Protein AF-0000000074543535 (afdb_homodimer)

InterPro domains:
  IPR007065 HPP [PTHR33741] (25-181)
  IPR058581 HPP, transmembrane region [PF04982] (23-180)

pLDDT: mean 83.89, std 18.95, range [26.2, 98.88]

Structure (mmCIF, N/CA/C/O backbone):
data_AF-0000000074543535-model_v1
#
loop_
_entity.id
_entity.type
_entity.pdbx_description
1 polymer 'CBS-domain-containing membrane protein'
#
loop_
_atom_site.group_PDB
_atom_site.id
_atom_site.type_symbol
_atom_site.label_atom_id
_atom_site.label_alt_id
_atom_site.label_comp_id
_atom_site.label_asym_id
_atom_site.label_entity_id
_atom_site.label_seq_id
_atom_site.pdbx_PDB_ins_code
_atom_site.Cartn_x
_atom_site.Cartn_y
_atom_site.Cartn_z
_atom_site.occupancy
_atom_site.B_iso_or_equiv
_atom_site.auth_seq_id
_atom_site.auth_comp_id
_atom_site.auth_asym_id
_atom_site.auth_atom_id
_atom_site.pdbx_PDB_model_num
ATOM 1 N N . MET A 1 1 ? -12.797 33.844 11.219 1 38.06 1 MET A N 1
ATOM 2 C CA . MET A 1 1 ? -11.93 33.031 12.062 1 38.06 1 MET A CA 1
ATOM 3 C C . MET A 1 1 ? -11.656 31.672 11.43 1 38.06 1 MET A C 1
ATOM 5 O O . MET A 1 1 ? -10.555 31.125 11.555 1 38.06 1 MET A O 1
ATOM 9 N N . ILE A 1 2 ? -12.578 31.281 10.547 1 44.69 2 ILE A N 1
ATOM 10 C CA . ILE A 1 2 ? -12.594 29.984 9.852 1 44.69 2 ILE A CA 1
ATOM 11 C C . ILE A 1 2 ? -11.656 30.047 8.648 1 44.69 2 ILE A C 1
ATOM 13 O O . ILE A 1 2 ? -10.906 29.094 8.391 1 44.69 2 ILE A O 1
ATOM 17 N N . ARG A 1 3 ? -11.547 31.188 7.879 1 44.53 3 ARG A N 1
ATOM 18 C CA . ARG A 1 3 ? -10.766 31.391 6.664 1 44.53 3 ARG A CA 1
ATOM 19 C C . ARG A 1 3 ? -9.273 31.375 6.969 1 44.53 3 ARG A C 1
ATOM 21 O O . ARG A 1 3 ? -8.477 30.859 6.184 1 44.53 3 ARG A O 1
ATOM 28 N N . LYS A 1 4 ? -8.773 31.891 8.047 1 45.88 4 LYS A N 1
ATOM 29 C CA . LYS A 1 4 ? -7.359 32 8.406 1 45.88 4 LYS A CA 1
ATOM 30 C C . LYS A 1 4 ? -6.816 30.641 8.859 1 45.88 4 LYS A C 1
ATOM 32 O O . LYS A 1 4 ? -5.645 30.328 8.641 1 45.88 4 LYS A O 1
ATOM 37 N N . LYS A 1 5 ? -7.664 29.688 9.352 1 42.66 5 LYS A N 1
ATOM 38 C CA . LYS A 1 5 ? -7.301 28.359 9.82 1 42.66 5 LYS A CA 1
ATOM 39 C C . LYS A 1 5 ? -7.059 27.406 8.656 1 42.66 5 LYS A C 1
ATOM 41 O O . LYS A 1 5 ? -6.152 26.578 8.703 1 42.66 5 LYS A O 1
ATOM 46 N N . LEU A 1 6 ? -7.73 27.672 7.547 1 43.75 6 LEU A N 1
ATOM 47 C CA . LEU A 1 6 ? -7.59 26.875 6.336 1 43.75 6 LEU A CA 1
ATOM 48 C C . LEU A 1 6 ? -6.242 27.125 5.668 1 43.75 6 LEU A C 1
ATOM 50 O O . LEU A 1 6 ? -5.582 26.188 5.211 1 43.75 6 LEU A O 1
ATOM 54 N N . HIS A 1 7 ? -5.809 28.391 5.66 1 45.94 7 HIS A N 1
ATOM 55 C CA . HIS A 1 7 ? -4.57 28.781 4.992 1 45.94 7 HIS A CA 1
ATOM 56 C C . HIS A 1 7 ? -3.352 28.312 5.777 1 45.94 7 HIS A C 1
ATOM 58 O O . HIS A 1 7 ? -2.336 27.922 5.191 1 45.94 7 HIS A O 1
ATOM 64 N N . ARG A 1 8 ? -3.361 28.203 7.082 1 44.69 8 ARG A N 1
ATOM 65 C CA . ARG A 1 8 ? -2.23 27.781 7.91 1 44.69 8 ARG A CA 1
ATOM 66 C C . ARG A 1 8 ? -2.047 26.266 7.863 1 44.69 8 ARG A C 1
ATOM 68 O O . ARG A 1 8 ? -0.917 25.781 7.84 1 44.69 8 ARG A O 1
ATOM 75 N N . GLY A 1 9 ? -3.119 25.453 7.859 1 43.03 9 GLY A N 1
ATOM 76 C CA . GLY A 1 9 ? -3.062 24 7.652 1 43.03 9 GLY A CA 1
ATOM 77 C C . GLY A 1 9 ? -2.383 23.625 6.355 1 43.03 9 GLY A C 1
ATOM 78 O O . GLY A 1 9 ? -1.581 22.688 6.324 1 43.03 9 GLY A O 1
ATOM 79 N N . MET A 1 10 ? -2.688 24.328 5.332 1 48.44 10 MET A N 1
ATOM 80 C CA . MET A 1 10 ? -2.051 24.125 4.035 1 48.44 10 MET A CA 1
ATOM 81 C C . MET A 1 10 ? -0.565 24.469 4.102 1 48.44 10 MET A C 1
ATOM 83 O O . MET A 1 10 ? 0.262 23.766 3.52 1 48.44 10 MET A O 1
ATOM 87 N N . ARG A 1 11 ? -0.188 25.484 4.781 1 45.09 11 ARG A N 1
ATOM 88 C CA . ARG A 1 11 ? 1.22 25.844 4.891 1 45.09 11 ARG A CA 1
ATOM 89 C C . ARG A 1 11 ? 1.98 24.844 5.758 1 45.09 11 ARG A C 1
ATOM 91 O O . ARG A 1 11 ? 3.123 24.5 5.453 1 45.09 11 ARG A O 1
ATOM 98 N N . LEU A 1 12 ? 1.396 24.344 6.922 1 43.44 12 LEU A N 1
ATOM 99 C CA . LEU A 1 12 ? 2.041 23.312 7.742 1 43.44 12 LEU A CA 1
ATOM 100 C C . LEU A 1 12 ? 2.191 22.016 6.965 1 43.44 12 LEU A C 1
ATOM 102 O O . LEU A 1 12 ? 3.232 21.359 7.039 1 43.44 12 LEU A O 1
ATOM 106 N N . SER A 1 13 ? 1.207 21.5 6.23 1 46.5 13 SER A N 1
ATOM 107 C CA . SER A 1 13 ? 1.365 20.391 5.312 1 46.5 13 SER A CA 1
ATOM 108 C C . SER A 1 13 ? 2.494 20.641 4.316 1 46.5 13 SER A C 1
ATOM 110 O O . SER A 1 13 ? 3.281 19.734 4.023 1 46.5 13 SER A O 1
ATOM 112 N N . ARG A 1 14 ? 2.514 21.812 3.895 1 45.91 14 ARG A N 1
ATOM 113 C CA . ARG A 1 14 ? 3.621 22.203 3.025 1 45.91 14 ARG A CA 1
ATOM 114 C C . ARG A 1 14 ? 4.941 22.219 3.791 1 45.91 14 ARG A C 1
ATOM 116 O O . ARG A 1 14 ? 5.973 21.797 3.264 1 45.91 14 ARG A O 1
ATOM 123 N N . TYR A 1 15 ? 4.957 22.812 5.031 1 43.72 15 TYR A N 1
ATOM 124 C CA . TYR A 1 15 ? 6.176 22.875 5.828 1 43.72 15 TYR A CA 1
ATOM 125 C C . TYR A 1 15 ? 6.641 21.484 6.227 1 43.72 15 TYR A C 1
ATOM 127 O O . TYR A 1 15 ? 7.828 21.156 6.129 1 43.72 15 TYR A O 1
ATOM 135 N N . VAL A 1 16 ? 5.785 20.609 6.801 1 45.53 16 VAL A N 1
ATOM 136 C CA . VAL A 1 16 ? 6.141 19.219 7.078 1 45.53 16 VAL A CA 1
ATOM 137 C C . VAL A 1 16 ? 6.652 18.562 5.805 1 45.53 16 VAL A C 1
ATOM 139 O O . VAL A 1 16 ? 7.645 17.828 5.836 1 45.53 16 VAL A O 1
ATOM 142 N N . LEU A 1 17 ? 6.02 18.859 4.754 1 45 17 LEU A N 1
ATOM 143 C CA . LEU A 1 17 ? 6.5 18.391 3.457 1 45 17 LEU A CA 1
ATOM 144 C C . LEU A 1 17 ? 7.848 19.016 3.121 1 45 17 LEU A C 1
ATOM 146 O O . LEU A 1 17 ? 8.742 18.344 2.613 1 45 17 LEU A O 1
ATOM 150 N N . TYR A 1 18 ? 7.938 20.312 3.418 1 43.78 18 TYR A N 1
ATOM 151 C CA . TYR A 1 18 ? 9.188 21.016 3.135 1 43.78 18 TYR A CA 1
ATOM 152 C C . TYR A 1 18 ? 10.305 20.516 4.047 1 43.78 18 TYR A C 1
ATOM 154 O O . TYR A 1 18 ? 11.438 20.328 3.605 1 43.78 18 TYR A O 1
ATOM 162 N N . LYS A 1 19 ? 10.102 20.562 5.32 1 44.81 19 LYS A N 1
ATOM 163 C CA . LYS A 1 19 ? 11.148 20.062 6.207 1 44.81 19 LYS A CA 1
ATOM 164 C C . LYS A 1 19 ? 11.516 18.625 5.871 1 44.81 19 LYS A C 1
ATOM 166 O O . LYS A 1 19 ? 12.672 18.219 5.996 1 44.81 19 LYS A O 1
ATOM 171 N N . GLU A 1 20 ? 10.562 17.875 5.422 1 45.19 20 GLU A N 1
ATOM 172 C CA . GLU A 1 20 ? 10.898 16.578 4.828 1 45.19 20 GLU A CA 1
ATOM 173 C C . GLU A 1 20 ? 11.75 16.75 3.578 1 45.19 20 GLU A C 1
ATOM 175 O O . GLU A 1 20 ? 12.211 15.766 2.996 1 45.19 20 GLU A O 1
ATOM 180 N N . THR A 1 21 ? 11.859 17.984 3.197 1 45.59 21 THR A N 1
ATOM 181 C CA . THR A 1 21 ? 12.641 18.234 1.991 1 45.59 21 THR A CA 1
ATOM 182 C C . THR A 1 21 ? 14.133 18.234 2.301 1 45.59 21 THR A C 1
ATOM 184 O O . THR A 1 21 ? 14.961 18.25 1.389 1 45.59 21 THR A O 1
ATOM 187 N N . LEU A 1 22 ? 14.523 18.641 3.531 1 49.34 22 LEU A N 1
ATOM 188 C CA . LEU A 1 22 ? 15.969 18.5 3.658 1 49.34 22 LEU A CA 1
ATOM 189 C C . LEU A 1 22 ? 16.359 17.016 3.727 1 49.34 22 LEU A C 1
ATOM 191 O O . LEU A 1 22 ? 15.75 16.25 4.477 1 49.34 22 LEU A O 1
ATOM 195 N N . VAL A 1 23 ? 17 16.625 2.652 1 59.75 23 VAL A N 1
ATOM 196 C CA . VAL A 1 23 ? 17.547 15.266 2.691 1 59.75 23 VAL A CA 1
ATOM 197 C C . VAL A 1 23 ? 18.25 15.031 4.023 1 59.75 23 VAL A C 1
ATOM 199 O O . VAL A 1 23 ? 19.25 15.695 4.324 1 59.75 23 VAL A O 1
ATOM 202 N N . ASP A 1 24 ? 17.484 14.602 5.027 1 80.06 24 ASP A N 1
ATOM 203 C CA . ASP A 1 24 ? 18.094 14.188 6.293 1 80.06 24 ASP A CA 1
ATOM 204 C C . ASP A 1 24 ? 18.672 12.781 6.188 1 80.06 24 ASP A C 1
ATOM 206 O O . ASP A 1 24 ? 17.938 11.797 6.23 1 80.06 24 ASP A O 1
ATOM 210 N N . TYR A 1 25 ? 19.969 12.711 5.887 1 85.06 25 TYR A N 1
ATOM 211 C CA . TYR A 1 25 ? 20.672 11.453 5.656 1 85.06 25 TYR A CA 1
ATOM 212 C C . TYR A 1 25 ? 20.453 10.484 6.809 1 85.06 25 TYR A C 1
ATOM 214 O O . TYR A 1 25 ? 20.391 9.266 6.605 1 85.06 25 TYR A O 1
ATOM 222 N N . LYS A 1 26 ? 20.328 11.031 7.906 1 85.88 26 LYS A N 1
ATOM 223 C CA . LYS A 1 26 ? 20.094 10.156 9.055 1 85.88 26 LYS A CA 1
ATOM 224 C C . LYS A 1 26 ? 18.703 9.523 8.984 1 85.88 26 LYS A C 1
ATOM 226 O O . LYS A 1 26 ? 18.547 8.328 9.25 1 85.88 26 LYS A O 1
ATOM 231 N N . GLU A 1 27 ? 17.797 10.328 8.586 1 87.12 27 GLU A N 1
ATOM 232 C CA . GLU A 1 27 ? 16.438 9.828 8.422 1 87.12 27 GLU A CA 1
ATOM 233 C C . GLU A 1 27 ? 16.375 8.758 7.332 1 87.12 27 GLU A C 1
ATOM 235 O O . GLU A 1 27 ? 15.727 7.723 7.512 1 87.12 27 GLU A O 1
ATOM 240 N N . ASN A 1 28 ? 17.078 9.078 6.273 1 92.69 28 ASN A N 1
ATOM 241 C CA . ASN A 1 28 ? 17.094 8.125 5.168 1 92.69 28 ASN A CA 1
ATOM 242 C C . ASN A 1 28 ? 17.766 6.816 5.562 1 92.69 28 ASN A C 1
ATOM 244 O O . ASN A 1 28 ? 17.328 5.738 5.156 1 92.69 28 ASN A O 1
ATOM 248 N N . PHE A 1 29 ? 18.766 6.953 6.375 1 93.62 29 PHE A N 1
ATOM 249 C CA . PHE A 1 29 ? 19.516 5.781 6.82 1 93.62 29 PHE A CA 1
ATOM 250 C C . PHE A 1 29 ? 18.641 4.871 7.668 1 93.62 29 PHE A C 1
ATOM 252 O O . PHE A 1 29 ? 18.578 3.662 7.434 1 93.62 29 PHE A O 1
ATOM 259 N N . TRP A 1 30 ? 17.938 5.398 8.57 1 93.12 30 TRP A N 1
ATOM 260 C CA . TRP A 1 30 ? 17.125 4.594 9.477 1 93.12 30 TRP A CA 1
ATOM 261 C C . TRP A 1 30 ? 15.883 4.062 8.758 1 93.12 30 TRP A C 1
ATOM 263 O O . TRP A 1 30 ? 15.398 2.969 9.07 1 93.12 30 TRP A O 1
ATOM 273 N N . SER A 1 31 ? 15.422 4.883 7.828 1 96 31 SER A N 1
ATOM 274 C CA . SER A 1 31 ? 14.336 4.363 7 1 96 31 SER A CA 1
ATOM 275 C C . SER A 1 31 ? 14.781 3.141 6.207 1 96 31 SER A C 1
ATOM 277 O O . SER A 1 31 ? 14.039 2.158 6.105 1 96 31 SER A O 1
ATOM 279 N N . PHE A 1 32 ? 15.984 3.232 5.703 1 97.62 32 PHE A N 1
ATOM 280 C CA . PHE A 1 32 ? 16.531 2.121 4.934 1 97.62 32 PHE A CA 1
ATOM 281 C C . PHE A 1 32 ? 16.688 0.883 5.809 1 97.62 32 PHE A C 1
ATOM 283 O O . PHE A 1 32 ? 16.203 -0.195 5.465 1 97.62 32 PHE A O 1
ATOM 290 N N . ILE A 1 33 ? 17.297 1.006 6.906 1 97.44 33 ILE A N 1
ATOM 291 C CA . ILE A 1 33 ? 17.625 -0.127 7.766 1 97.44 33 ILE A CA 1
ATOM 292 C C . ILE A 1 33 ? 16.344 -0.729 8.336 1 97.44 33 ILE A C 1
ATOM 294 O O . ILE A 1 33 ? 16.188 -1.952 8.391 1 97.44 33 ILE A O 1
ATOM 298 N N . GLY A 1 34 ? 15.484 0.117 8.844 1 97.5 34 GLY A N 1
ATOM 299 C CA . GLY A 1 34 ? 14.211 -0.373 9.352 1 97.5 34 GLY A CA 1
ATOM 300 C C . GLY A 1 34 ? 13.43 -1.18 8.328 1 97.5 34 GLY A C 1
ATOM 301 O O . GLY A 1 34 ? 12.969 -2.283 8.625 1 97.5 34 GLY A O 1
ATOM 302 N N . ALA A 1 35 ? 13.344 -0.608 7.168 1 98.38 35 ALA A N 1
ATOM 303 C CA . ALA A 1 35 ? 12.617 -1.292 6.102 1 98.38 35 ALA A CA 1
ATOM 304 C C . ALA A 1 35 ? 13.312 -2.59 5.707 1 98.38 35 ALA A C 1
ATOM 306 O O . ALA A 1 35 ? 12.656 -3.607 5.469 1 98.38 35 ALA A O 1
ATOM 307 N N . PHE A 1 36 ? 14.609 -2.533 5.609 1 98.25 36 PHE A N 1
ATOM 308 C CA . PHE A 1 36 ? 15.383 -3.709 5.227 1 98.25 36 PHE A CA 1
ATOM 309 C C . PHE A 1 36 ? 15.18 -4.84 6.23 1 98.25 36 PHE A C 1
ATOM 311 O O . PHE A 1 36 ? 14.883 -5.973 5.844 1 98.25 36 PHE A O 1
ATOM 318 N N . VAL A 1 37 ? 15.273 -4.559 7.461 1 97.75 37 VAL A N 1
ATOM 319 C CA . VAL A 1 37 ? 15.117 -5.555 8.516 1 97.75 37 VAL A CA 1
ATOM 320 C C . VAL A 1 37 ? 13.656 -6 8.594 1 97.75 37 VAL A C 1
ATOM 322 O O . VAL A 1 37 ? 13.375 -7.191 8.75 1 97.75 37 VAL A O 1
ATOM 325 N N . GLY A 1 38 ? 12.742 -5.035 8.539 1 97.44 38 GLY A N 1
ATOM 326 C CA . GLY A 1 38 ? 11.328 -5.367 8.594 1 97.44 38 GLY A CA 1
ATOM 327 C C . GLY A 1 38 ? 10.898 -6.328 7.508 1 97.44 38 GLY A C 1
ATOM 328 O O . GLY A 1 38 ? 10.328 -7.383 7.793 1 97.44 38 GLY A O 1
ATOM 329 N N . ILE A 1 39 ? 11.195 -5.988 6.281 1 96.5 39 ILE A N 1
ATOM 330 C CA . ILE A 1 39 ? 10.82 -6.82 5.141 1 96.5 39 ILE A CA 1
ATOM 331 C C . ILE A 1 39 ? 11.586 -8.141 5.195 1 96.5 39 ILE A C 1
ATOM 333 O O . ILE A 1 39 ? 11.031 -9.195 4.871 1 96.5 39 ILE A O 1
ATOM 337 N N . GLY A 1 40 ? 12.867 -8.094 5.543 1 94.94 40 GLY A N 1
ATOM 338 C CA . GLY A 1 40 ? 13.633 -9.32 5.707 1 94.94 40 GLY A CA 1
ATOM 339 C C . GLY A 1 40 ? 13.023 -10.281 6.711 1 94.94 40 GLY A C 1
ATOM 340 O O . GLY A 1 40 ? 12.93 -11.477 6.445 1 94.94 40 GLY A O 1
ATOM 341 N N . LEU A 1 41 ? 12.617 -9.805 7.828 1 94.06 41 LEU A N 1
ATOM 342 C CA . LEU A 1 41 ? 12.023 -10.633 8.867 1 94.06 41 LEU A CA 1
ATOM 343 C C . LEU A 1 41 ? 10.672 -11.188 8.422 1 94.06 41 LEU A C 1
ATOM 345 O O . LEU A 1 41 ? 10.344 -12.336 8.711 1 94.06 41 LEU A O 1
ATOM 349 N N . ILE A 1 42 ? 9.898 -10.297 7.781 1 92.69 42 ILE A N 1
ATOM 350 C CA . ILE A 1 42 ? 8.633 -10.773 7.242 1 92.69 42 ILE A CA 1
ATOM 351 C C . ILE A 1 42 ? 8.875 -11.93 6.277 1 92.69 42 ILE A C 1
ATOM 353 O O . ILE A 1 42 ? 8.219 -12.969 6.359 1 92.69 42 ILE A O 1
ATOM 357 N N . GLY A 1 43 ? 9.805 -11.734 5.363 1 88.69 43 GLY A N 1
ATOM 358 C CA . GLY A 1 43 ? 10.133 -12.781 4.41 1 88.69 43 GLY A CA 1
ATOM 359 C C . GLY A 1 43 ? 10.609 -14.062 5.07 1 88.69 43 GLY A C 1
ATOM 360 O O . GLY A 1 43 ? 10.203 -15.156 4.684 1 88.69 43 GLY A O 1
ATOM 361 N N . PHE A 1 44 ? 11.375 -13.945 6.031 1 86.94 44 PHE A N 1
ATOM 362 C CA . PHE A 1 44 ? 11.977 -15.086 6.699 1 86.94 44 PHE A CA 1
ATOM 363 C C . PHE A 1 44 ? 10.945 -15.805 7.574 1 86.94 44 PHE A C 1
ATOM 365 O O . PHE A 1 44 ? 10.766 -17.016 7.461 1 86.94 44 PHE A O 1
ATOM 372 N N . LEU A 1 45 ? 10.25 -15.102 8.398 1 82.06 45 LEU A N 1
ATOM 373 C CA . LEU A 1 45 ? 9.352 -15.703 9.391 1 82.06 45 LEU A CA 1
ATOM 374 C C . LEU A 1 45 ? 8.086 -16.219 8.727 1 82.06 45 LEU A C 1
ATOM 376 O O . LEU A 1 45 ? 7.566 -17.281 9.117 1 82.06 45 LEU A O 1
ATOM 380 N N . GLN A 1 46 ? 7.645 -15.555 7.812 1 78.12 46 GLN A N 1
ATOM 381 C CA . GLN A 1 46 ? 6.398 -15.992 7.191 1 78.12 46 GLN A CA 1
ATOM 382 C C . GLN A 1 46 ? 6.633 -17.156 6.23 1 78.12 46 GLN A C 1
ATOM 384 O O . GLN A 1 46 ? 5.707 -17.906 5.918 1 78.12 46 GLN A O 1
ATOM 389 N N . SER A 1 47 ? 7.879 -17.203 5.73 1 79.19 47 SER A N 1
ATOM 390 C CA . SER A 1 47 ? 8.203 -18.344 4.883 1 79.19 47 SER A CA 1
ATOM 391 C C . SER A 1 47 ? 8.109 -19.656 5.656 1 79.19 47 SER A C 1
ATOM 393 O O . SER A 1 47 ? 8.008 -20.734 5.062 1 79.19 47 SER A O 1
ATOM 395 N N . LYS A 1 48 ? 8.117 -19.594 6.918 1 78.56 48 LYS A N 1
ATOM 396 C CA . LYS A 1 48 ? 8.016 -20.781 7.762 1 78.56 48 LYS A CA 1
ATOM 397 C C . LYS A 1 48 ? 6.555 -21.141 8.023 1 78.56 48 LYS A C 1
ATOM 399 O O . LYS A 1 48 ? 6.258 -22.266 8.461 1 78.56 48 LYS A O 1
ATOM 404 N N . ILE A 1 49 ? 5.652 -20.234 7.812 1 71.94 49 ILE A N 1
ATOM 405 C CA . ILE A 1 49 ? 4.246 -20.422 8.148 1 71.94 49 ILE A CA 1
ATOM 406 C C . ILE A 1 49 ? 3.447 -20.734 6.883 1 71.94 49 ILE A C 1
ATOM 408 O O . ILE A 1 49 ? 2.543 -21.562 6.895 1 71.94 49 ILE A O 1
ATOM 412 N N . VAL A 1 50 ? 3.809 -20.016 5.84 1 71.5 50 VAL A N 1
ATOM 413 C CA . VAL A 1 50 ? 3.07 -20.156 4.59 1 71.5 50 VAL A CA 1
ATOM 414 C C . VAL A 1 50 ? 4.023 -20.562 3.471 1 71.5 50 VAL A C 1
ATOM 416 O O . VAL A 1 50 ? 5.242 -20.422 3.604 1 71.5 50 VAL A O 1
ATOM 419 N N . THR A 1 51 ? 3.408 -21.125 2.426 1 75.81 51 THR A N 1
ATOM 420 C CA . THR A 1 51 ? 4.227 -21.5 1.279 1 75.81 51 THR A CA 1
ATOM 421 C C . THR A 1 51 ? 4.766 -20.266 0.563 1 75.81 51 THR A C 1
ATOM 423 O O . THR A 1 51 ? 4.371 -19.141 0.875 1 75.81 51 THR A O 1
ATOM 426 N N . ASP A 1 52 ? 5.625 -20.5 -0.351 1 72.88 52 ASP A N 1
ATOM 427 C CA . ASP A 1 52 ? 6.363 -19.453 -1.04 1 72.88 52 ASP A CA 1
ATOM 428 C C . ASP A 1 52 ? 5.41 -18.5 -1.76 1 72.88 52 ASP A C 1
ATOM 430 O O . ASP A 1 52 ? 5.551 -17.281 -1.655 1 72.88 52 ASP A O 1
ATOM 434 N N . ILE A 1 53 ? 4.445 -19.047 -2.334 1 67.81 53 ILE A N 1
ATOM 435 C CA . ILE A 1 53 ? 3.564 -18.203 -3.143 1 67.81 53 ILE A CA 1
ATOM 436 C C . ILE A 1 53 ? 2.719 -17.312 -2.232 1 67.81 53 ILE A C 1
ATOM 438 O O . ILE A 1 53 ? 2.533 -16.125 -2.512 1 67.81 53 ILE A O 1
ATOM 442 N N . GLU A 1 54 ? 2.27 -17.781 -1.128 1 72.44 54 GLU A N 1
ATOM 443 C CA . GLU A 1 54 ? 1.474 -17 -0.186 1 72.44 54 GLU A CA 1
ATOM 444 C C . GLU A 1 54 ? 2.312 -15.914 0.472 1 72.44 54 GLU A C 1
ATOM 446 O O . GLU A 1 54 ? 1.813 -14.82 0.744 1 72.44 54 GLU A O 1
ATOM 451 N N . ASN A 1 55 ? 3.426 -16.297 0.669 1 72.31 55 ASN A N 1
ATOM 452 C CA . ASN A 1 55 ? 4.359 -15.336 1.256 1 72.31 55 ASN A CA 1
ATOM 453 C C . ASN A 1 55 ? 4.586 -14.141 0.338 1 72.31 55 ASN A C 1
ATOM 455 O O . ASN A 1 55 ? 4.688 -13 0.807 1 72.31 55 ASN A O 1
ATOM 459 N N . VAL A 1 56 ? 4.562 -14.406 -0.855 1 70.81 56 VAL A N 1
ATOM 460 C CA . VAL A 1 56 ? 4.797 -13.359 -1.841 1 70.81 56 VAL A CA 1
ATOM 461 C C . VAL A 1 56 ? 3.648 -12.352 -1.813 1 70.81 56 VAL A C 1
ATOM 463 O O . VAL A 1 56 ? 3.873 -11.141 -1.86 1 70.81 56 VAL A O 1
ATOM 466 N N . PHE A 1 57 ? 2.492 -12.797 -1.681 1 74.5 57 PHE A N 1
ATOM 467 C CA . PHE A 1 57 ? 1.32 -11.93 -1.648 1 74.5 57 PHE A CA 1
ATOM 468 C C . PHE A 1 57 ? 1.344 -11.031 -0.417 1 74.5 57 PHE A C 1
ATOM 470 O O . PHE A 1 57 ? 1.181 -9.82 -0.526 1 74.5 57 PHE A O 1
ATOM 477 N N . LEU A 1 58 ? 1.715 -11.617 0.565 1 77.06 58 LEU A N 1
ATOM 478 C CA . LEU A 1 58 ? 1.63 -10.906 1.835 1 77.06 58 LEU A CA 1
ATOM 479 C C . LEU A 1 58 ? 2.758 -9.883 1.962 1 77.06 58 LEU A C 1
ATOM 481 O O . LEU A 1 58 ? 2.555 -8.789 2.496 1 77.06 58 LEU A O 1
ATOM 485 N N . ILE A 1 59 ? 3.777 -10.18 1.404 1 80.12 59 ILE A N 1
ATOM 486 C CA . ILE A 1 59 ? 4.938 -9.305 1.491 1 80.12 59 ILE A CA 1
ATOM 487 C C . ILE A 1 59 ? 4.672 -8.016 0.713 1 80.12 59 ILE A C 1
ATOM 489 O O . ILE A 1 59 ? 5.137 -6.941 1.099 1 80.12 59 ILE A O 1
ATOM 493 N N . GLY A 1 60 ? 3.865 -8.195 -0.274 1 87.56 60 GLY A N 1
ATOM 494 C CA . GLY A 1 60 ? 3.492 -6.996 -1.012 1 87.56 60 GLY A CA 1
ATOM 495 C C . GLY A 1 60 ? 2.762 -5.977 -0.161 1 87.56 60 GLY A C 1
ATOM 496 O O . GLY A 1 60 ? 3.096 -4.789 -0.182 1 87.56 60 GLY A O 1
ATOM 497 N N . SER A 1 61 ? 1.818 -6.438 0.59 1 94.31 61 SER A N 1
ATOM 498 C CA . SER A 1 61 ? 1.064 -5.559 1.479 1 94.31 61 SER A CA 1
ATOM 499 C C . SER A 1 61 ? 1.964 -4.957 2.553 1 94.31 61 SER A C 1
ATOM 501 O O . SER A 1 61 ? 1.896 -3.756 2.826 1 94.31 61 SER A O 1
ATOM 503 N N . PHE A 1 62 ? 2.887 -5.715 3.023 1 96 62 PHE A N 1
ATOM 504 C CA . PHE A 1 62 ? 3.77 -5.238 4.082 1 96 62 PHE A CA 1
ATOM 505 C C . PHE A 1 62 ? 4.91 -4.406 3.502 1 96 62 PHE A C 1
ATOM 507 O O . PHE A 1 62 ? 5.535 -3.619 4.215 1 96 62 PHE A O 1
ATOM 514 N N . GLY A 1 63 ? 5.176 -4.633 2.217 1 96.12 63 GLY A N 1
ATOM 515 C CA . GLY A 1 63 ? 6.043 -3.689 1.529 1 96.12 63 GLY A CA 1
ATOM 516 C C . GLY A 1 63 ? 5.52 -2.266 1.555 1 96.12 63 GLY A C 1
ATOM 517 O O . GLY A 1 63 ? 6.27 -1.327 1.825 1 96.12 63 GLY A O 1
ATOM 518 N N . ALA A 1 64 ? 4.258 -2.158 1.302 1 97.44 64 ALA A N 1
ATOM 519 C CA . ALA A 1 64 ? 3.611 -0.851 1.379 1 97.44 64 ALA A CA 1
ATOM 520 C C . ALA A 1 64 ? 3.613 -0.323 2.811 1 97.44 64 ALA A C 1
ATOM 522 O O . ALA A 1 64 ? 3.832 0.869 3.039 1 97.44 64 ALA A O 1
ATOM 523 N N . THR A 1 65 ? 3.354 -1.189 3.781 1 98.19 65 THR A N 1
ATOM 524 C CA . THR A 1 65 ? 3.416 -0.808 5.188 1 98.19 65 THR A CA 1
ATOM 525 C C . THR A 1 65 ? 4.797 -0.26 5.539 1 98.19 65 THR A C 1
ATOM 527 O O . THR A 1 65 ? 4.91 0.73 6.266 1 98.19 65 THR A O 1
ATOM 530 N N . SER A 1 66 ? 5.809 -0.868 5.031 1 98.06 66 SER A N 1
ATOM 531 C CA . SER A 1 66 ? 7.172 -0.45 5.336 1 98.06 66 SER A CA 1
ATOM 532 C C . SER A 1 66 ? 7.426 0.984 4.883 1 98.06 66 SER A C 1
ATOM 534 O O . SER A 1 66 ? 8.117 1.743 5.566 1 98.06 66 SER A O 1
ATOM 536 N N . VAL A 1 67 ? 6.91 1.362 3.77 1 98.19 67 VAL A N 1
ATOM 537 C CA . VAL A 1 67 ? 7.094 2.717 3.262 1 98.19 67 VAL A CA 1
ATOM 538 C C . VAL A 1 67 ? 6.465 3.721 4.223 1 98.19 67 VAL A C 1
ATOM 540 O O . VAL A 1 67 ? 7.02 4.797 4.457 1 98.19 67 VAL A O 1
ATOM 543 N N . LEU A 1 68 ? 5.375 3.354 4.801 1 97.62 68 LEU A N 1
ATOM 544 C CA . LEU A 1 68 ? 4.691 4.258 5.719 1 97.62 68 LEU A CA 1
ATOM 545 C C . LEU A 1 68 ? 5.406 4.305 7.066 1 97.62 68 LEU A C 1
ATOM 547 O O . LEU A 1 68 ? 5.781 5.379 7.539 1 97.62 68 LEU A O 1
ATOM 551 N N . VAL A 1 69 ? 5.637 3.182 7.629 1 97.62 69 VAL A N 1
ATOM 552 C CA . VAL A 1 69 ? 6.062 3.119 9.023 1 97.62 69 VAL A CA 1
ATOM 553 C C . VAL A 1 69 ? 7.527 3.543 9.133 1 97.62 69 VAL A C 1
ATOM 555 O O . VAL A 1 69 ? 7.953 4.051 10.172 1 97.62 69 VAL A O 1
ATOM 558 N N . PHE A 1 70 ? 8.297 3.439 8.07 1 97.12 70 PHE A N 1
ATOM 559 C CA . PHE A 1 70 ? 9.703 3.822 8.141 1 97.12 70 PHE A CA 1
ATOM 560 C C . PHE A 1 70 ? 9.961 5.086 7.332 1 97.12 70 PHE A C 1
ATOM 562 O O . PHE A 1 70 ? 10.914 5.82 7.605 1 97.12 70 PHE A O 1
ATOM 569 N N . GLY A 1 71 ? 9.117 5.375 6.398 1 95.56 71 GLY A N 1
ATOM 570 C CA . GLY A 1 71 ? 9.336 6.504 5.512 1 95.56 71 GLY A CA 1
ATOM 571 C C . GLY A 1 71 ? 8.492 7.715 5.863 1 95.56 71 GLY A C 1
ATOM 572 O O . GLY A 1 71 ? 8.812 8.836 5.473 1 95.56 71 GLY A O 1
ATOM 573 N N . ALA A 1 72 ? 7.422 7.445 6.477 1 95 72 ALA A N 1
ATOM 574 C CA . ALA A 1 72 ? 6.52 8.508 6.914 1 95 72 ALA A CA 1
ATOM 575 C C . ALA A 1 72 ? 6.059 8.281 8.352 1 95 72 ALA A C 1
ATOM 577 O O . ALA A 1 72 ? 4.859 8.18 8.617 1 95 72 ALA A O 1
ATOM 578 N N . ILE A 1 73 ? 6.969 8.383 9.211 1 92.25 73 ILE A N 1
ATOM 579 C CA . ILE A 1 73 ? 6.812 7.969 10.594 1 92.25 73 ILE A CA 1
ATOM 580 C C . ILE A 1 73 ? 5.785 8.859 11.289 1 92.25 73 ILE A C 1
ATOM 582 O O . ILE A 1 73 ? 5.055 8.406 12.172 1 92.25 73 ILE A O 1
ATOM 586 N N . GLN A 1 74 ? 5.664 10.055 10.891 1 89.69 74 GLN A N 1
ATOM 587 C CA . GLN A 1 74 ? 4.805 11.023 11.57 1 89.69 74 GLN A CA 1
ATOM 588 C C . GLN A 1 74 ? 3.387 10.984 11.008 1 89.69 74 GLN A C 1
ATOM 590 O O . GLN A 1 74 ? 2.477 11.602 11.578 1 89.69 74 GLN A O 1
ATOM 595 N N . SER A 1 75 ? 3.258 10.25 9.969 1 92.12 75 SER A N 1
ATOM 596 C CA . SER A 1 75 ? 1.936 10.172 9.352 1 92.12 75 SER A CA 1
ATOM 597 C C . SER A 1 75 ? 0.941 9.469 10.273 1 92.12 75 SER A C 1
ATOM 599 O O . SER A 1 75 ? 1.27 8.453 10.891 1 92.12 75 SER A O 1
ATOM 601 N N . PRO A 1 76 ? -0.253 10.016 10.336 1 93.12 76 PRO A N 1
ATOM 602 C CA . PRO A 1 76 ? -1.281 9.289 11.086 1 93.12 76 PRO A CA 1
ATOM 603 C C . PRO A 1 76 ? -1.548 7.895 10.523 1 93.12 76 PRO A C 1
ATOM 605 O O . PRO A 1 76 ? -1.883 6.977 11.273 1 93.12 76 PRO A O 1
ATOM 608 N N . LEU A 1 77 ? -1.351 7.73 9.289 1 96.44 77 LEU A N 1
ATOM 609 C CA . LEU A 1 77 ? -1.616 6.469 8.609 1 96.44 77 LEU A CA 1
ATOM 610 C C . LEU A 1 77 ? -0.609 5.402 9.023 1 96.44 77 LEU A C 1
ATOM 612 O O . LEU A 1 77 ? -0.822 4.215 8.773 1 96.44 77 LEU A O 1
ATOM 616 N N . SER A 1 78 ? 0.501 5.824 9.617 1 96.94 78 SER A N 1
ATOM 617 C CA . SER A 1 78 ? 1.6 4.93 9.969 1 96.94 78 SER A CA 1
ATOM 618 C C . SER A 1 78 ? 1.51 4.492 11.422 1 96.94 78 SER A C 1
ATOM 620 O O . SER A 1 78 ? 2.213 3.57 11.844 1 96.94 78 SER A O 1
ATOM 622 N N . GLN A 1 79 ? 0.652 5.109 12.188 1 96.69 79 GLN A N 1
ATOM 623 C CA . GLN A 1 79 ? 0.617 4.879 13.625 1 96.69 79 GLN A CA 1
ATOM 624 C C . GLN A 1 79 ? 0.112 3.477 13.953 1 96.69 79 GLN A C 1
ATOM 626 O O . GLN A 1 79 ? -0.583 2.859 13.141 1 96.69 79 GLN A O 1
ATOM 631 N N . PRO A 1 80 ? 0.431 2.992 15.148 1 97.5 80 PRO A N 1
ATOM 632 C CA . PRO A 1 80 ? 0.126 1.604 15.5 1 97.5 80 PRO A CA 1
ATOM 633 C C . PRO A 1 80 ? -1.358 1.272 15.359 1 97.5 80 PRO A C 1
ATOM 635 O O . PRO A 1 80 ? -1.71 0.198 14.867 1 97.5 80 PRO A O 1
ATOM 638 N N . ARG A 1 81 ? -2.213 2.16 15.734 1 97.31 81 ARG A N 1
ATOM 639 C CA . ARG A 1 81 ? -3.648 1.934 15.602 1 97.31 81 ARG A CA 1
ATOM 640 C C . ARG A 1 81 ? -4.039 1.715 14.141 1 97.31 81 ARG A C 1
ATOM 642 O O . ARG A 1 81 ? -4.836 0.827 13.836 1 97.31 81 ARG A O 1
ATOM 649 N N . ASN A 1 82 ? -3.504 2.475 13.289 1 98.5 82 ASN A N 1
ATOM 650 C CA . ASN A 1 82 ? -3.809 2.367 11.867 1 98.5 82 ASN A CA 1
ATOM 651 C C . ASN A 1 82 ? -3.17 1.127 11.242 1 98.5 82 ASN A C 1
ATOM 653 O O . ASN A 1 82 ? -3.791 0.448 10.43 1 98.5 82 ASN A O 1
ATOM 657 N N . LEU A 1 83 ? -1.962 0.854 11.664 1 98.56 83 LEU A N 1
ATOM 658 C CA . LEU A 1 83 ? -1.256 -0.323 11.172 1 98.56 83 LEU A CA 1
ATOM 659 C C . LEU A 1 83 ? -2.029 -1.597 11.5 1 98.56 83 LEU A C 1
ATOM 661 O O . LEU A 1 83 ? -2.348 -2.383 10.609 1 98.56 83 LEU A O 1
ATOM 665 N N . ILE A 1 84 ? -2.391 -1.737 12.711 1 98.56 84 ILE A N 1
ATOM 666 C CA . ILE A 1 84 ? -3.057 -2.959 13.148 1 98.56 84 ILE A CA 1
ATOM 667 C C . ILE A 1 84 ? -4.52 -2.932 12.719 1 98.56 84 ILE A C 1
ATOM 669 O O . ILE A 1 84 ? -5.004 -3.867 12.078 1 98.56 84 ILE A O 1
ATOM 673 N N . GLY A 1 85 ? -5.191 -1.903 13.055 1 98.75 85 GLY A N 1
ATOM 674 C CA . GLY A 1 85 ? -6.605 -1.797 12.742 1 98.75 85 GLY A CA 1
ATOM 675 C C . GLY A 1 85 ? -6.891 -1.878 11.25 1 98.75 85 GLY A C 1
ATOM 676 O O . GLY A 1 85 ? -7.836 -2.551 10.828 1 98.75 85 GLY A O 1
ATOM 677 N N . GLY A 1 86 ? -6.121 -1.185 10.484 1 98.75 86 GLY A N 1
ATOM 678 C CA . GLY A 1 86 ? -6.328 -1.184 9.039 1 98.75 86 GLY A CA 1
ATOM 679 C C . GLY A 1 86 ? -6.188 -2.559 8.414 1 98.75 86 GLY A C 1
ATOM 680 O O . GLY A 1 86 ? -7.027 -2.973 7.621 1 98.75 86 GLY A O 1
ATOM 681 N N . HIS A 1 87 ? -5.129 -3.246 8.766 1 98.75 87 HIS A N 1
ATOM 682 C CA . HIS A 1 87 ? -4.926 -4.59 8.234 1 98.75 87 HIS A CA 1
ATOM 683 C C . HIS A 1 87 ? -6.031 -5.535 8.703 1 98.75 87 HIS A C 1
ATOM 685 O O . HIS A 1 87 ? -6.57 -6.305 7.902 1 98.75 87 HIS A O 1
ATOM 691 N N . VAL A 1 88 ? -6.344 -5.477 9.938 1 98.75 88 VAL A N 1
ATOM 692 C CA . VAL A 1 88 ? -7.297 -6.422 10.508 1 98.75 88 VAL A CA 1
ATOM 693 C C . VAL A 1 88 ? -8.688 -6.184 9.906 1 98.75 88 VAL A C 1
ATOM 695 O O . VAL A 1 88 ? -9.344 -7.125 9.469 1 98.75 88 VAL A O 1
ATOM 698 N N . ILE A 1 89 ? -9.117 -4.988 9.875 1 98.88 89 ILE A N 1
ATOM 699 C CA . ILE A 1 89 ? -10.414 -4.648 9.297 1 98.88 89 ILE A CA 1
ATOM 700 C C . ILE A 1 89 ? -10.461 -5.094 7.84 1 98.88 89 ILE A C 1
ATOM 702 O O . ILE A 1 89 ? -11.422 -5.73 7.41 1 98.88 89 ILE A O 1
ATOM 706 N N . SER A 1 90 ? -9.477 -4.797 7.125 1 98.88 90 SER A N 1
ATOM 707 C CA . SER A 1 90 ? -9.438 -5.117 5.703 1 98.88 90 SER A CA 1
ATOM 708 C C . SER A 1 90 ? -9.406 -6.625 5.477 1 98.88 90 SER A C 1
ATOM 710 O O . SER A 1 90 ? -10.008 -7.129 4.527 1 98.88 90 SER A O 1
ATOM 712 N N . ALA A 1 91 ? -8.625 -7.305 6.324 1 98.56 91 ALA A N 1
ATOM 713 C CA . ALA A 1 91 ? -8.586 -8.758 6.215 1 98.56 91 ALA A CA 1
ATOM 714 C C . ALA A 1 91 ? -9.969 -9.367 6.43 1 98.56 91 ALA A C 1
ATOM 716 O O . ALA A 1 91 ? -10.391 -10.258 5.684 1 98.56 91 ALA A O 1
ATOM 717 N N . VAL A 1 92 ? -10.672 -8.906 7.41 1 98.81 92 VAL A N 1
ATOM 718 C CA . VAL A 1 92 ? -12.016 -9.398 7.695 1 98.81 92 VAL A CA 1
ATOM 719 C C . VAL A 1 92 ? -12.938 -9.109 6.512 1 98.81 92 VAL A C 1
ATOM 721 O O . VAL A 1 92 ? -13.688 -9.984 6.074 1 98.81 92 VAL A O 1
ATOM 724 N N . VAL A 1 93 ? -12.875 -7.914 6.016 1 98.88 93 VAL A N 1
ATOM 725 C CA . VAL A 1 93 ? -13.734 -7.516 4.902 1 98.88 93 VAL A CA 1
ATOM 726 C C . VAL A 1 93 ? -13.391 -8.344 3.664 1 98.88 93 VAL A C 1
ATOM 728 O O . VAL A 1 93 ? -14.281 -8.773 2.932 1 98.88 93 VAL A O 1
ATOM 731 N N . GLY A 1 94 ? -12.125 -8.492 3.414 1 98.38 94 GLY A N 1
ATOM 732 C CA . GLY A 1 94 ? -11.703 -9.297 2.277 1 98.38 94 GLY A CA 1
ATOM 733 C C . GLY A 1 94 ? -12.234 -10.719 2.328 1 98.38 94 GLY A C 1
ATOM 734 O O . GLY A 1 94 ? -12.797 -11.211 1.351 1 98.38 94 GLY A O 1
ATOM 735 N N . VAL A 1 95 ? -12.047 -11.383 3.43 1 98.38 95 VAL A N 1
ATOM 736 C CA . VAL A 1 95 ? -12.531 -12.75 3.604 1 98.38 95 VAL A CA 1
ATOM 737 C C . VAL A 1 95 ? -14.047 -12.781 3.428 1 98.38 95 VAL A C 1
ATOM 739 O O . VAL A 1 95 ? -14.578 -13.664 2.754 1 98.38 95 VAL A O 1
ATOM 742 N N . THR A 1 96 ? -14.719 -11.859 3.996 1 98.75 96 THR A N 1
ATOM 743 C CA . THR A 1 96 ? -16.172 -11.797 3.904 1 98.75 96 THR A CA 1
ATOM 744 C C . THR A 1 96 ? -16.609 -11.602 2.457 1 98.75 96 THR A C 1
ATOM 746 O O . THR A 1 96 ? -17.547 -12.242 1.995 1 98.75 96 THR A O 1
ATOM 749 N N . ALA A 1 97 ? -15.984 -10.641 1.805 1 98.38 97 ALA A N 1
ATOM 750 C CA . ALA A 1 97 ? -16.312 -10.375 0.406 1 98.38 97 ALA A CA 1
ATOM 751 C C . ALA A 1 97 ? -16.156 -11.641 -0.438 1 98.38 97 ALA A C 1
ATOM 753 O O . ALA A 1 97 ? -17 -11.93 -1.292 1 98.38 97 ALA A O 1
ATOM 754 N N . TYR A 1 98 ? -15.039 -12.344 -0.223 1 97.31 98 TYR A N 1
ATOM 755 C CA . TYR A 1 98 ? -14.828 -13.586 -0.958 1 97.31 98 TYR A CA 1
ATOM 756 C C . TYR A 1 98 ? -15.922 -14.594 -0.647 1 97.31 98 TYR A C 1
ATOM 758 O O . TYR A 1 98 ? -16.406 -15.289 -1.545 1 97.31 98 TYR A O 1
ATOM 766 N N . LYS A 1 99 ? -16.312 -14.727 0.551 1 97.38 99 LYS A N 1
ATOM 767 C CA . LYS A 1 99 ? -17.344 -15.68 0.95 1 97.38 99 LYS A CA 1
ATOM 768 C C . LYS A 1 99 ? -18.703 -15.305 0.367 1 97.38 99 LYS A C 1
ATOM 770 O O . LYS A 1 99 ? -19.516 -16.172 0.046 1 97.38 99 LYS A O 1
ATOM 775 N N . LEU A 1 100 ? -18.953 -14.047 0.245 1 96.88 100 LEU A N 1
ATOM 776 C CA . LEU A 1 100 ? -20.234 -13.578 -0.296 1 96.88 100 LEU A CA 1
ATOM 777 C C . LEU A 1 100 ? -20.281 -13.773 -1.808 1 96.88 100 LEU A C 1
ATOM 779 O O . LEU A 1 100 ? -21.344 -14.094 -2.361 1 96.88 100 LEU A O 1
ATOM 783 N N . PHE A 1 101 ? -19.141 -13.477 -2.512 1 95.5 101 PHE A N 1
ATOM 784 C CA . PHE A 1 101 ? -19.078 -13.547 -3.967 1 95.5 101 PHE A CA 1
ATOM 785 C C . PHE A 1 101 ? -17.891 -14.383 -4.422 1 95.5 101 PHE A C 1
ATOM 787 O O . PHE A 1 101 ? -17.016 -13.891 -5.145 1 95.5 101 PHE A O 1
ATOM 794 N N . PRO A 1 102 ? -17.875 -15.672 -4.184 1 92.12 102 PRO A N 1
ATOM 795 C CA . PRO A 1 102 ? -16.703 -16.484 -4.469 1 92.12 102 PRO A CA 1
ATOM 796 C C . PRO A 1 102 ? -16.469 -16.688 -5.965 1 92.12 102 PRO A C 1
ATOM 798 O O . PRO A 1 102 ? -15.32 -16.875 -6.395 1 92.12 102 PRO A O 1
ATOM 801 N N . ASP A 1 103 ? -17.484 -16.609 -6.793 1 90.88 103 ASP A N 1
ATOM 802 C CA . ASP A 1 103 ? -17.344 -16.922 -8.211 1 90.88 103 ASP A CA 1
ATOM 803 C C . ASP A 1 103 ? -17.281 -15.648 -9.055 1 90.88 103 ASP A C 1
ATOM 805 O O . ASP A 1 103 ? -17.141 -15.711 -10.281 1 90.88 103 ASP A O 1
ATOM 809 N N . MET A 1 104 ? -17.359 -14.484 -8.398 1 91.75 104 MET A N 1
ATOM 810 C CA . MET A 1 104 ? -17.344 -13.203 -9.102 1 91.75 104 MET A CA 1
ATOM 811 C C . MET A 1 104 ? -16.203 -12.32 -8.602 1 91.75 104 MET A C 1
ATOM 813 O O . MET A 1 104 ? -16.453 -11.281 -7.98 1 91.75 104 MET A O 1
ATOM 817 N N . LEU A 1 105 ? -15.148 -12.68 -9 1 86.06 105 LEU A N 1
ATOM 818 C CA . LEU A 1 105 ? -13.961 -12 -8.484 1 86.06 105 LEU A CA 1
ATOM 819 C C . LEU A 1 105 ? -13.922 -10.547 -8.938 1 86.06 105 LEU A C 1
ATOM 821 O O . LEU A 1 105 ? -13.414 -9.68 -8.211 1 86.06 105 LEU A O 1
ATOM 825 N N . TRP A 1 106 ? -14.562 -10.273 -10.07 1 87.38 106 TRP A N 1
ATOM 826 C CA . TRP A 1 106 ? -14.562 -8.914 -10.602 1 87.38 106 TRP A CA 1
ATOM 827 C C . TRP A 1 106 ? -15.453 -8 -9.766 1 87.38 106 TRP A C 1
ATOM 829 O O . TRP A 1 106 ? -15.336 -6.777 -9.836 1 87.38 106 TRP A O 1
ATOM 839 N N . ILE A 1 107 ? -16.203 -8.578 -8.945 1 93.06 107 ILE A N 1
ATOM 840 C CA . ILE A 1 107 ? -17.031 -7.824 -8.023 1 93.06 107 ILE A CA 1
ATOM 841 C C . ILE A 1 107 ? -16.438 -7.879 -6.621 1 93.06 107 ILE A C 1
ATOM 843 O O . ILE A 1 107 ? -16.359 -6.859 -5.93 1 93.06 107 ILE A O 1
ATOM 847 N N . SER A 1 108 ? -16.047 -9.078 -6.266 1 96 108 SER A N 1
ATOM 848 C CA . SER A 1 108 ? -15.586 -9.289 -4.898 1 96 108 SER A CA 1
ATOM 849 C C . SER A 1 108 ? -14.344 -8.461 -4.602 1 96 108 SER A C 1
ATOM 851 O O . SER A 1 108 ? -14.203 -7.91 -3.506 1 96 108 SER A O 1
ATOM 853 N N . ALA A 1 109 ? -13.477 -8.32 -5.566 1 94.75 109 ALA A N 1
ATOM 854 C CA . ALA A 1 109 ? -12.211 -7.625 -5.363 1 94.75 109 ALA A CA 1
ATOM 855 C C . ALA A 1 109 ? -12.438 -6.133 -5.152 1 94.75 109 ALA A C 1
ATOM 857 O O . ALA A 1 109 ? -12.039 -5.574 -4.125 1 94.75 109 ALA A O 1
ATOM 858 N N . PRO A 1 110 ? -13.109 -5.484 -6.094 1 97.31 110 PRO A N 1
ATOM 859 C CA . PRO A 1 110 ? -13.336 -4.062 -5.844 1 97.31 110 PRO A CA 1
ATOM 860 C C . PRO A 1 110 ? -14.234 -3.812 -4.637 1 97.31 110 PRO A C 1
ATOM 862 O O . PRO A 1 110 ? -14.086 -2.801 -3.945 1 97.31 110 PRO A O 1
ATOM 865 N N . PHE A 1 111 ? -15.117 -4.711 -4.352 1 98 111 PHE A N 1
ATOM 866 C CA . PHE A 1 111 ? -15.977 -4.59 -3.178 1 98 111 PHE A CA 1
ATOM 867 C C . PHE A 1 111 ? -15.156 -4.668 -1.896 1 98 111 PHE A C 1
ATOM 869 O O . PHE A 1 111 ? -15.367 -3.881 -0.969 1 98 111 PHE A O 1
ATOM 876 N N . ALA A 1 112 ? -14.281 -5.598 -1.863 1 98.38 112 ALA A N 1
ATOM 877 C CA . ALA A 1 112 ? -13.422 -5.785 -0.695 1 98.38 112 ALA A CA 1
ATOM 878 C C . ALA A 1 112 ? -12.617 -4.523 -0.397 1 98.38 112 ALA A C 1
ATOM 880 O O . ALA A 1 112 ? -12.57 -4.062 0.746 1 98.38 112 ALA A O 1
ATOM 881 N N . VAL A 1 113 ? -12.055 -3.963 -1.377 1 98.38 113 VAL A N 1
ATOM 882 C CA . VAL A 1 113 ? -11.195 -2.797 -1.192 1 98.38 113 VAL A CA 1
ATOM 883 C C . VAL A 1 113 ? -12.047 -1.583 -0.825 1 98.38 113 VAL A C 1
ATOM 885 O O . VAL A 1 113 ? -11.75 -0.876 0.14 1 98.38 113 VAL A O 1
ATOM 888 N N . SER A 1 114 ? -13.125 -1.366 -1.538 1 98.69 114 SER A N 1
ATOM 889 C CA . SER A 1 114 ? -13.961 -0.186 -1.336 1 98.69 114 SER A CA 1
ATOM 890 C C . SER A 1 114 ? -14.617 -0.203 0.04 1 98.69 114 SER A C 1
ATOM 892 O O . SER A 1 114 ? -14.656 0.818 0.73 1 98.69 114 SER A O 1
ATOM 894 N N . PHE A 1 115 ? -15.078 -1.334 0.428 1 98.69 115 PHE A N 1
ATOM 895 C CA . PHE A 1 115 ? -15.719 -1.429 1.734 1 98.69 115 PHE A CA 1
ATOM 896 C C . PHE A 1 115 ? -14.688 -1.314 2.852 1 98.69 115 PHE A C 1
ATOM 898 O O . PHE A 1 115 ? -14.977 -0.76 3.914 1 98.69 115 PHE A O 1
ATOM 905 N N . SER A 1 116 ? -13.508 -1.862 2.648 1 98.81 116 SER A N 1
ATOM 906 C CA . SER A 1 116 ? -12.43 -1.693 3.613 1 98.81 116 SER A CA 1
ATOM 907 C C . SER A 1 116 ? -12.117 -0.218 3.846 1 98.81 116 SER A C 1
ATOM 909 O O . SER A 1 116 ? -11.891 0.202 4.984 1 98.81 116 SER A O 1
ATOM 911 N N . ILE A 1 117 ? -12.117 0.545 2.783 1 98.5 117 ILE A N 1
ATOM 912 C CA . ILE A 1 117 ? -11.82 1.97 2.891 1 98.5 117 ILE A CA 1
ATOM 913 C C . ILE A 1 117 ? -12.844 2.641 3.803 1 98.5 117 ILE A C 1
ATOM 915 O O . ILE A 1 117 ? -12.477 3.354 4.742 1 98.5 117 ILE A O 1
ATOM 919 N N . VAL A 1 118 ? -14.078 2.389 3.588 1 97.94 118 VAL A N 1
ATOM 920 C CA . VAL A 1 118 ? -15.156 3.029 4.336 1 97.94 118 VAL A CA 1
ATOM 921 C C . VAL A 1 118 ? -15.055 2.643 5.812 1 97.94 118 VAL A C 1
ATOM 923 O O . VAL A 1 118 ? -15.148 3.5 6.691 1 97.94 118 VAL A O 1
ATOM 926 N N . LEU A 1 119 ? -14.836 1.41 6.066 1 98.5 119 LEU A N 1
ATOM 927 C CA . LEU A 1 119 ? -14.781 0.96 7.453 1 98.5 119 LEU A CA 1
ATOM 928 C C . LEU A 1 119 ? -13.547 1.512 8.156 1 98.5 119 LEU A C 1
ATOM 930 O O . LEU A 1 119 ? -13.602 1.853 9.336 1 98.5 119 LEU A O 1
ATOM 934 N N . MET A 1 120 ? -12.453 1.533 7.453 1 98.38 120 MET A N 1
ATOM 935 C CA . MET A 1 120 ? -11.258 2.121 8.047 1 98.38 120 MET A CA 1
ATOM 936 C C . MET A 1 120 ? -11.469 3.602 8.352 1 98.38 120 MET A C 1
ATOM 938 O O . MET A 1 120 ? -10.961 4.113 9.352 1 98.38 120 MET A O 1
ATOM 942 N N . GLN A 1 121 ? -12.18 4.289 7.457 1 96.12 121 GLN A N 1
ATOM 943 C CA . GLN A 1 121 ? -12.484 5.695 7.695 1 96.12 121 GLN A CA 1
ATOM 944 C C . GLN A 1 121 ? -13.367 5.863 8.93 1 96.12 121 GLN A C 1
ATOM 946 O O . GLN A 1 121 ? -13.102 6.715 9.781 1 96.12 121 GLN A O 1
ATOM 951 N N . ILE A 1 122 ? -14.383 5.051 9.062 1 96.31 122 ILE A N 1
ATOM 952 C CA . ILE A 1 122 ? -15.336 5.129 10.164 1 96.31 122 ILE A CA 1
ATOM 953 C C . ILE A 1 122 ? -14.625 4.832 11.484 1 96.31 122 ILE A C 1
ATOM 955 O O . ILE A 1 122 ? -14.898 5.477 12.5 1 96.31 122 ILE A O 1
ATOM 959 N N . THR A 1 123 ? -13.703 3.922 11.453 1 97.19 123 THR A N 1
ATOM 960 C CA . THR A 1 123 ? -13.047 3.494 12.68 1 97.19 123 THR A CA 1
ATOM 961 C C . THR A 1 123 ? -11.781 4.312 12.922 1 97.19 123 THR A C 1
ATOM 963 O O . THR A 1 123 ? -11.055 4.07 13.898 1 97.19 123 THR A O 1
ATOM 966 N N . LYS A 1 124 ? -11.453 5.195 12.031 1 95.88 124 LYS A N 1
ATOM 967 C CA . LYS A 1 124 ? -10.273 6.051 12.133 1 95.88 124 LYS A CA 1
ATOM 968 C C . LYS A 1 124 ? -8.992 5.223 12.18 1 95.88 124 LYS A C 1
ATOM 970 O O . LYS A 1 124 ? -8.117 5.469 13.016 1 95.88 124 LYS A O 1
ATOM 975 N N . THR A 1 125 ? -8.977 4.215 11.281 1 98.19 125 THR A N 1
ATOM 976 C CA . THR A 1 125 ? -7.832 3.318 11.203 1 98.19 125 THR A CA 1
ATOM 977 C C . THR A 1 125 ? -7.336 3.205 9.766 1 98.19 125 THR A C 1
ATOM 979 O O . THR A 1 125 ? -6.859 2.145 9.352 1 98.19 125 THR A O 1
ATOM 982 N N . LEU A 1 126 ? -7.488 4.246 9.016 1 98.25 126 LEU A N 1
ATOM 983 C CA . LEU A 1 126 ? -7.129 4.195 7.602 1 98.25 126 LEU A CA 1
ATOM 984 C C . LEU A 1 126 ? -5.648 3.869 7.43 1 98.25 126 LEU A C 1
ATOM 986 O O . LEU A 1 126 ? -4.789 4.543 8 1 98.25 126 LEU A O 1
ATOM 990 N N . HIS A 1 127 ? -5.336 2.84 6.754 1 98.56 127 HIS A N 1
ATOM 991 C CA . HIS A 1 127 ? -4.004 2.336 6.434 1 98.56 127 HIS A CA 1
ATOM 992 C C . HIS A 1 127 ? -3.955 1.783 5.012 1 98.56 127 HIS A C 1
ATOM 994 O O . HIS A 1 127 ? -4.477 0.699 4.746 1 98.56 127 HIS A O 1
ATOM 1000 N N . PRO A 1 128 ? -3.322 2.457 4.145 1 98.06 128 PRO A N 1
ATOM 1001 C CA . PRO A 1 128 ? -3.418 2.143 2.717 1 98.06 128 PRO A CA 1
ATOM 1002 C C . PRO A 1 128 ? -3.084 0.685 2.41 1 98.06 128 PRO A C 1
ATOM 1004 O O . PRO A 1 128 ? -3.814 0.023 1.668 1 98.06 128 PRO A O 1
ATOM 1007 N N . PRO A 1 129 ? -2.105 0.07 3.035 1 97.88 129 PRO A N 1
ATOM 1008 C CA . PRO A 1 129 ? -1.777 -1.326 2.736 1 97.88 129 PRO A CA 1
ATOM 1009 C C . PRO A 1 129 ? -2.93 -2.281 3.043 1 97.88 129 PRO A C 1
ATOM 1011 O O . PRO A 1 129 ? -2.945 -3.412 2.553 1 97.88 129 PRO A O 1
ATOM 1014 N N . GLY A 1 130 ? -3.846 -1.828 3.875 1 97.94 130 GLY A N 1
ATOM 1015 C CA . GLY A 1 130 ? -5.035 -2.627 4.125 1 97.94 130 GLY A CA 1
ATOM 1016 C C . GLY A 1 130 ? -5.789 -2.988 2.859 1 97.94 130 GLY A C 1
ATOM 1017 O O . GLY A 1 130 ? -6.41 -4.051 2.781 1 97.94 130 GLY A O 1
ATOM 1018 N N . GLY A 1 131 ? -5.781 -2.082 1.939 1 97.38 131 GLY A N 1
ATOM 1019 C CA . GLY A 1 131 ? -6.41 -2.385 0.662 1 97.38 131 GLY A CA 1
ATOM 1020 C C . GLY A 1 131 ? -5.832 -3.619 -0.007 1 97.38 131 GLY A C 1
ATOM 1021 O O . GLY A 1 131 ? -6.574 -4.449 -0.537 1 97.38 131 GLY A O 1
ATOM 1022 N N . ALA A 1 132 ? -4.535 -3.668 -0.029 1 96.19 132 ALA A N 1
ATOM 1023 C CA . ALA A 1 132 ? -3.871 -4.855 -0.565 1 96.19 132 ALA A CA 1
ATOM 1024 C C . ALA A 1 132 ? -4.246 -6.102 0.232 1 96.19 132 ALA A C 1
ATOM 1026 O O . ALA A 1 132 ? -4.508 -7.16 -0.345 1 96.19 132 ALA A O 1
ATOM 1027 N N . THR A 1 133 ? -4.25 -5.977 1.536 1 96.62 133 THR A N 1
ATOM 1028 C CA . THR A 1 133 ? -4.613 -7.082 2.416 1 96.62 133 THR A CA 1
ATOM 1029 C C . THR A 1 133 ? -6.004 -7.609 2.08 1 96.62 133 THR A C 1
ATOM 1031 O O . THR A 1 133 ? -6.219 -8.82 2.023 1 96.62 133 THR A O 1
ATOM 1034 N N . ALA A 1 134 ? -6.941 -6.73 1.877 1 97.88 134 ALA A N 1
ATOM 1035 C CA . ALA A 1 134 ? -8.297 -7.129 1.509 1 97.88 134 ALA A CA 1
ATOM 1036 C C . ALA A 1 134 ? -8.312 -7.871 0.177 1 97.88 134 ALA A C 1
ATOM 1038 O O . ALA A 1 134 ? -8.977 -8.906 0.04 1 97.88 134 ALA A O 1
ATOM 1039 N N . LEU A 1 135 ? -7.617 -7.375 -0.719 1 94.81 135 LEU A N 1
ATOM 1040 C CA . LEU A 1 135 ? -7.59 -7.938 -2.066 1 94.81 135 LEU A CA 1
ATOM 1041 C C . LEU A 1 135 ? -6.992 -9.336 -2.061 1 94.81 135 LEU A C 1
ATOM 1043 O O . LEU A 1 135 ? -7.461 -10.219 -2.779 1 94.81 135 LEU A O 1
ATOM 1047 N N . ILE A 1 136 ? -5.934 -9.516 -1.331 1 92.62 136 ILE A N 1
ATOM 1048 C CA . ILE A 1 136 ? -5.23 -10.789 -1.277 1 92.62 136 ILE A CA 1
ATOM 1049 C C . ILE A 1 136 ? -6.176 -11.883 -0.771 1 92.62 136 ILE A C 1
ATOM 1051 O O . ILE A 1 136 ? -6.121 -13.023 -1.231 1 92.62 136 ILE A O 1
ATOM 1055 N N . ALA A 1 137 ? -7.035 -11.562 0.097 1 94.62 137 ALA A N 1
ATOM 1056 C CA . ALA A 1 137 ? -8.008 -12.531 0.604 1 94.62 137 ALA A CA 1
ATOM 1057 C C . ALA A 1 137 ? -8.953 -12.984 -0.501 1 94.62 137 ALA A C 1
ATOM 1059 O O . ALA A 1 137 ? -9.5 -14.094 -0.441 1 94.62 137 ALA A O 1
ATOM 1060 N N . VAL A 1 138 ? -9.133 -12.141 -1.499 1 94 138 VAL A N 1
ATOM 1061 C CA . VAL A 1 138 ? -10.102 -12.414 -2.553 1 94 138 VAL A CA 1
ATOM 1062 C C . VAL A 1 138 ? -9.398 -13.055 -3.748 1 94 138 VAL A C 1
ATOM 1064 O O . VAL A 1 138 ? -9.906 -14.016 -4.328 1 94 138 VAL A O 1
ATOM 1067 N N . ILE A 1 139 ? -8.203 -12.57 -4.062 1 88.62 139 ILE A N 1
ATOM 1068 C CA . ILE A 1 139 ? -7.617 -12.969 -5.336 1 88.62 139 ILE A CA 1
ATOM 1069 C C . ILE A 1 139 ? -6.324 -13.742 -5.086 1 88.62 139 ILE A C 1
ATOM 1071 O O . ILE A 1 139 ? -5.617 -14.102 -6.027 1 88.62 139 ILE A O 1
ATOM 1075 N N . GLY A 1 140 ? -5.977 -13.906 -3.885 1 86.94 140 GLY A N 1
ATOM 1076 C CA . GLY A 1 140 ? -4.781 -14.664 -3.564 1 86.94 140 GLY A CA 1
ATOM 1077 C C . GLY A 1 140 ? -4.891 -16.125 -3.93 1 86.94 140 GLY A C 1
ATOM 1078 O O . GLY A 1 140 ? -5.773 -16.516 -4.695 1 86.94 140 GLY A O 1
ATOM 1079 N N . SER A 1 141 ? -3.941 -16.938 -3.502 1 86.19 141 SER A N 1
ATOM 1080 C CA . SER A 1 141 ? -3.896 -18.359 -3.793 1 86.19 141 SER A CA 1
ATOM 1081 C C . SER A 1 141 ? -5.074 -19.094 -3.162 1 86.19 141 SER A C 1
ATOM 1083 O O . SER A 1 141 ? -5.742 -18.562 -2.275 1 86.19 141 SER A O 1
ATOM 1085 N N . GLU A 1 142 ? -5.23 -20.312 -3.615 1 88.44 142 GLU A N 1
ATOM 1086 C CA . GLU A 1 142 ? -6.293 -21.141 -3.043 1 88.44 142 GLU A CA 1
ATOM 1087 C C . GLU A 1 142 ? -6.047 -21.391 -1.56 1 88.44 142 GLU A C 1
ATOM 1089 O O . GLU A 1 142 ? -6.996 -21.5 -0.778 1 88.44 142 GLU A O 1
ATOM 1094 N N . LYS A 1 143 ? -4.852 -21.516 -1.242 1 87.75 143 LYS A N 1
ATOM 1095 C CA . LYS A 1 143 ? -4.512 -21.75 0.158 1 87.75 143 LYS A CA 1
ATOM 1096 C C . LYS A 1 143 ? -4.953 -20.578 1.032 1 87.75 143 LYS A C 1
ATOM 1098 O O . LYS A 1 143 ? -5.477 -20.781 2.129 1 87.75 143 LYS A O 1
ATOM 1103 N N . ILE A 1 144 ? -4.746 -19.406 0.559 1 89.25 144 ILE A N 1
ATOM 1104 C CA . ILE A 1 144 ? -5.152 -18.219 1.296 1 89.25 144 ILE A CA 1
ATOM 1105 C C . ILE A 1 144 ? -6.672 -18.188 1.421 1 89.25 144 ILE A C 1
ATOM 1107 O O . ILE A 1 144 ? -7.207 -17.922 2.502 1 89.25 144 ILE A O 1
ATOM 1111 N N . LYS A 1 145 ? -7.309 -18.484 0.36 1 91.12 145 LYS A N 1
ATOM 1112 C CA . LYS A 1 145 ? -8.766 -18.469 0.336 1 91.12 145 LYS A CA 1
ATOM 1113 C C . LYS A 1 145 ? -9.344 -19.5 1.296 1 91.12 145 LYS A C 1
ATOM 1115 O O . LYS A 1 145 ? -10.367 -19.266 1.935 1 91.12 145 LYS A O 1
ATOM 1120 N N . HIS A 1 146 ? -8.648 -20.578 1.434 1 92.25 146 HIS A N 1
ATOM 1121 C CA . HIS A 1 146 ? -9.125 -21.672 2.268 1 92.25 146 HIS A CA 1
ATOM 1122 C C . HIS A 1 146 ? -8.93 -21.375 3.748 1 92.25 146 HIS A C 1
ATOM 1124 O O . HIS A 1 146 ? -9.586 -21.969 4.602 1 92.25 146 HIS A O 1
ATOM 1130 N N . LEU A 1 147 ? -8.047 -20.531 4.051 1 92.69 147 LEU A N 1
ATOM 1131 C CA . LEU A 1 147 ? -7.801 -20.172 5.445 1 92.69 147 LEU A CA 1
ATOM 1132 C C . LEU A 1 147 ? -9.055 -19.578 6.078 1 92.69 147 LEU A C 1
ATOM 1134 O O . LEU A 1 147 ? -9.242 -19.672 7.293 1 92.69 147 LEU A O 1
ATOM 1138 N N . GLY A 1 148 ? -9.867 -18.922 5.238 1 95.56 148 GLY A N 1
ATOM 1139 C CA . GLY A 1 148 ? -11 -18.203 5.797 1 95.56 148 GLY A CA 1
ATOM 1140 C C . GLY A 1 148 ? -10.602 -17.109 6.766 1 95.56 148 GLY A C 1
ATOM 1141 O O . GLY A 1 148 ? -9.68 -16.328 6.488 1 95.56 148 GLY A O 1
ATOM 1142 N N . TYR A 1 149 ? -11.289 -17.094 7.875 1 98.06 149 TYR A N 1
ATOM 1143 C CA . TYR A 1 149 ? -11.047 -16.016 8.82 1 98.06 149 TYR A CA 1
ATOM 1144 C C . TYR A 1 149 ? -9.734 -16.234 9.57 1 98.06 149 TYR A C 1
ATOM 1146 O O . TYR A 1 149 ? -9.234 -15.312 10.227 1 98.06 149 TYR A O 1
ATOM 1154 N N . TRP A 1 150 ? -9.148 -17.359 9.492 1 96.06 150 TRP A N 1
ATOM 1155 C CA . TRP A 1 150 ? -7.824 -17.562 10.07 1 96.06 150 TRP A CA 1
ATOM 1156 C C . TRP A 1 150 ? -6.785 -16.688 9.383 1 96.06 150 TRP A C 1
ATOM 1158 O O . TRP A 1 150 ? -5.734 -16.391 9.953 1 96.06 150 TRP A O 1
ATOM 1168 N N . TYR A 1 151 ? -7.047 -16.344 8.148 1 95.25 151 TYR A N 1
ATOM 1169 C CA . TYR A 1 151 ? -6.215 -15.414 7.402 1 95.25 151 TYR A CA 1
ATOM 1170 C C . TYR A 1 151 ? -5.953 -14.148 8.211 1 95.25 151 TYR A C 1
ATOM 1172 O O . TYR A 1 151 ? -4.859 -13.586 8.164 1 95.25 151 TYR A O 1
ATOM 1180 N N . VAL A 1 152 ? -6.918 -13.742 9.039 1 97.81 152 VAL A N 1
ATOM 1181 C CA . VAL A 1 152 ? -6.863 -12.508 9.82 1 97.81 152 VAL A CA 1
ATOM 1182 C C . VAL A 1 152 ? -5.82 -12.648 10.93 1 97.81 152 VAL A C 1
ATOM 1184 O O . VAL A 1 152 ? -5.043 -11.719 11.172 1 97.81 152 VAL A O 1
ATOM 1187 N N . LEU A 1 153 ? -5.812 -13.789 11.57 1 95.88 153 LEU A N 1
ATOM 1188 C CA . LEU A 1 153 ? -4.902 -14.016 12.68 1 95.88 153 LEU A CA 1
ATOM 1189 C C . LEU A 1 153 ? -3.482 -14.273 12.18 1 95.88 153 LEU A C 1
ATOM 1191 O O . LEU A 1 153 ? -2.529 -13.664 12.672 1 95.88 153 LEU A O 1
ATOM 1195 N N . SER A 1 154 ? -3.471 -15.156 11.359 1 92.31 154 SER A N 1
ATOM 1196 C CA . SER A 1 154 ? -2.229 -15.484 10.672 1 92.31 154 SER A CA 1
ATOM 1197 C C . SER A 1 154 ? -2.475 -15.773 9.195 1 92.31 154 SER A C 1
ATOM 1199 O O . SER A 1 154 ? -3.287 -16.641 8.852 1 92.31 154 SER A O 1
ATOM 1201 N N . PRO A 1 155 ? -1.908 -15.023 8.414 1 92.88 155 PRO A N 1
ATOM 1202 C CA . PRO A 1 155 ? -0.614 -14.344 8.539 1 92.88 155 PRO A CA 1
ATOM 1203 C C . PRO A 1 155 ? -0.75 -12.836 8.742 1 92.88 155 PRO A C 1
ATOM 1205 O O . PRO A 1 155 ? 0.249 -12.148 8.961 1 92.88 155 PRO A O 1
ATOM 1208 N N . VAL A 1 156 ? -1.91 -12.305 8.734 1 96 156 VAL A N 1
ATOM 1209 C CA . VAL A 1 156 ? -2.059 -10.859 8.672 1 96 156 VAL A CA 1
ATOM 1210 C C . VAL A 1 156 ? -1.647 -10.234 10 1 96 156 VAL A C 1
ATOM 1212 O O . VAL A 1 156 ? -0.724 -9.414 10.055 1 96 156 VAL A O 1
ATOM 1215 N N . LEU A 1 157 ? -2.266 -10.68 11.062 1 96.81 157 LEU A N 1
ATOM 1216 C CA . LEU A 1 157 ? -2.002 -10.078 12.367 1 96.81 157 LEU A CA 1
ATOM 1217 C C . LEU A 1 157 ? -0.567 -10.352 12.812 1 96.81 157 LEU A C 1
ATOM 1219 O O . LEU A 1 157 ? 0.079 -9.477 13.398 1 96.81 157 LEU A O 1
ATOM 1223 N N . THR A 1 158 ? -0.095 -11.531 12.555 1 94.25 158 THR A N 1
ATOM 1224 C CA . THR A 1 158 ? 1.29 -11.844 12.898 1 94.25 158 THR A CA 1
ATOM 1225 C C . THR A 1 158 ? 2.25 -10.93 12.141 1 94.25 158 THR A C 1
ATOM 1227 O O . THR A 1 158 ? 3.248 -10.469 12.695 1 94.25 158 THR A O 1
ATOM 1230 N N . GLY A 1 159 ? 1.963 -10.711 10.891 1 95.12 159 GLY A N 1
ATOM 1231 C CA . GLY A 1 159 ? 2.771 -9.773 10.125 1 95.12 159 GLY A CA 1
ATOM 1232 C C . GLY A 1 159 ? 2.75 -8.367 10.68 1 95.12 159 GLY A C 1
ATOM 1233 O O . GLY A 1 159 ? 3.783 -7.691 10.727 1 95.12 159 GLY A O 1
ATOM 1234 N N . CYS A 1 160 ? 1.644 -7.949 11.109 1 97.56 160 CYS A N 1
ATOM 1235 C CA . CYS A 1 160 ? 1.51 -6.637 11.734 1 97.56 160 CYS A CA 1
ATOM 1236 C C . CYS A 1 160 ? 2.398 -6.527 12.969 1 97.56 160 CYS A C 1
ATOM 1238 O O . CYS A 1 160 ? 3.062 -5.508 13.172 1 97.56 160 CYS A O 1
ATOM 1240 N N . PHE A 1 161 ? 2.381 -7.551 13.727 1 96.94 161 PHE A N 1
ATOM 1241 C CA . PHE A 1 161 ? 3.16 -7.531 14.953 1 96.94 161 PHE A CA 1
ATOM 1242 C C . PHE A 1 161 ? 4.652 -7.488 14.648 1 96.94 161 PHE A C 1
ATOM 1244 O O . PHE A 1 161 ? 5.406 -6.777 15.32 1 96.94 161 PHE A O 1
ATOM 1251 N N . ILE A 1 162 ? 5.059 -8.219 13.703 1 95.44 162 ILE A N 1
ATOM 1252 C CA . ILE A 1 162 ? 6.461 -8.211 13.305 1 95.44 162 ILE A CA 1
ATOM 1253 C C . ILE A 1 162 ? 6.863 -6.801 12.883 1 95.44 162 ILE A C 1
ATOM 1255 O O . ILE A 1 162 ? 7.863 -6.262 13.359 1 95.44 162 ILE A O 1
ATOM 1259 N N . MET A 1 163 ? 6.074 -6.219 12.047 1 97.56 163 MET A N 1
ATOM 1260 C CA . MET A 1 163 ? 6.379 -4.883 11.539 1 97.56 163 MET A CA 1
ATOM 1261 C C . MET A 1 163 ? 6.355 -3.855 12.664 1 97.56 163 MET A C 1
ATOM 1263 O O . MET A 1 163 ? 7.195 -2.953 12.703 1 97.56 163 MET A O 1
ATOM 1267 N N . LEU A 1 164 ? 5.406 -3.996 13.555 1 97.69 164 LEU A N 1
ATOM 1268 C CA . LEU A 1 164 ? 5.277 -3.057 14.664 1 97.69 164 LEU A CA 1
ATOM 1269 C C . LEU A 1 164 ? 6.5 -3.115 15.57 1 97.69 164 LEU A C 1
ATOM 1271 O O . LEU A 1 164 ? 7.027 -2.078 15.984 1 97.69 164 LEU A O 1
ATOM 1275 N N . VAL A 1 165 ? 6.93 -4.289 15.898 1 96.94 165 VAL A N 1
ATOM 1276 C CA . VAL A 1 165 ? 8.094 -4.461 16.766 1 96.94 165 VAL A CA 1
ATOM 1277 C C . VAL A 1 165 ? 9.32 -3.826 16.109 1 96.94 165 VAL A C 1
ATOM 1279 O O . VAL A 1 165 ? 10.062 -3.094 16.766 1 96.94 165 VAL A O 1
ATOM 1282 N N . VAL A 1 166 ? 9.523 -4.066 14.836 1 97.44 166 VAL A N 1
ATOM 1283 C CA . VAL A 1 166 ? 10.656 -3.496 14.125 1 97.44 166 VAL A CA 1
ATOM 1284 C C . VAL A 1 166 ? 10.547 -1.974 14.094 1 97.44 166 VAL A C 1
ATOM 1286 O O . VAL A 1 166 ? 11.539 -1.266 14.281 1 97.44 166 VAL A O 1
ATOM 1289 N N . ALA A 1 167 ? 9.391 -1.507 13.875 1 96.94 167 ALA A N 1
ATOM 1290 C CA . ALA A 1 167 ? 9.164 -0.065 13.836 1 96.94 167 ALA A CA 1
ATOM 1291 C C . ALA A 1 167 ? 9.461 0.58 15.18 1 96.94 167 ALA A C 1
ATOM 1293 O O . ALA A 1 167 ? 10.039 1.667 15.242 1 96.94 167 ALA A O 1
ATOM 1294 N N . LEU A 1 168 ? 9.031 -0.037 16.219 1 94.56 168 LEU A N 1
ATOM 1295 C CA . LEU A 1 168 ? 9.273 0.488 17.562 1 94.56 168 LEU A CA 1
ATOM 1296 C C . LEU A 1 168 ? 10.773 0.559 17.859 1 94.56 168 LEU A C 1
ATOM 1298 O O . LEU A 1 168 ? 11.227 1.461 18.562 1 94.56 168 LEU A O 1
ATOM 1302 N N . ILE A 1 169 ? 11.484 -0.331 17.312 1 94.25 169 ILE A N 1
ATOM 1303 C CA . ILE A 1 169 ? 12.914 -0.395 17.562 1 94.25 169 ILE A CA 1
ATOM 1304 C C . ILE A 1 169 ? 13.633 0.647 16.719 1 94.25 169 ILE A C 1
ATOM 1306 O O . ILE A 1 169 ? 14.305 1.54 17.234 1 94.25 169 ILE A O 1
ATOM 1310 N N . PHE A 1 170 ? 13.445 0.668 15.43 1 93.75 170 PHE A N 1
ATOM 1311 C CA . PHE A 1 170 ? 14.289 1.432 14.523 1 93.75 170 PHE A CA 1
ATOM 1312 C C . PHE A 1 170 ? 13.805 2.873 14.414 1 93.75 170 PHE A C 1
ATOM 1314 O O . PHE A 1 170 ? 14.586 3.77 14.078 1 93.75 170 PHE A O 1
ATOM 1321 N N . ASN A 1 171 ? 12.578 3.137 14.672 1 93.38 171 ASN A N 1
ATOM 1322 C CA . ASN A 1 171 ? 12.07 4.504 14.609 1 93.38 171 ASN A CA 1
ATOM 1323 C C . ASN A 1 171 ? 12.336 5.262 15.906 1 93.38 171 ASN A C 1
ATOM 1325 O O . ASN A 1 171 ? 12.031 6.449 16.016 1 93.38 171 ASN A O 1
ATOM 1329 N N . ASN A 1 172 ? 12.852 4.582 16.844 1 89.19 172 ASN A N 1
ATOM 1330 C CA . ASN A 1 172 ? 13.188 5.25 18.094 1 89.19 172 ASN A CA 1
ATOM 1331 C C . ASN A 1 172 ? 14.688 5.191 18.375 1 89.19 172 ASN A C 1
ATOM 1333 O O . ASN A 1 172 ? 15.117 5.324 19.516 1 89.19 172 ASN A O 1
ATOM 1337 N N . MET A 1 173 ? 15.383 4.949 17.328 1 85.31 173 MET A N 1
ATOM 1338 C CA . MET A 1 173 ? 16.828 4.867 17.453 1 85.31 173 MET A CA 1
ATOM 1339 C C . MET A 1 173 ? 17.453 6.262 17.469 1 85.31 173 MET A C 1
ATOM 1341 O O . MET A 1 173 ? 18.594 6.43 17.922 1 85.31 173 MET A O 1
ATOM 1345 N N . THR A 1 174 ? 16.734 7.195 16.984 1 77.31 174 THR A N 1
ATOM 1346 C CA . THR A 1 174 ? 17.266 8.555 17.016 1 77.31 174 THR A CA 1
ATOM 1347 C C . THR A 1 174 ? 16.375 9.469 17.844 1 77.31 174 THR A C 1
ATOM 1349 O O . THR A 1 174 ? 15.203 9.164 18.062 1 77.31 174 THR A O 1
ATOM 1352 N N . SER A 1 175 ? 17 10.5 18.25 1 70.94 175 SER A N 1
ATOM 1353 C CA . SER A 1 175 ? 16.281 11.43 19.125 1 70.94 175 SER A CA 1
ATOM 1354 C C . SER A 1 175 ? 15.266 12.25 18.344 1 70.94 175 SER A C 1
ATOM 1356 O O . SER A 1 175 ? 14.336 12.812 18.922 1 70.94 175 SER A O 1
ATOM 1358 N N . HIS A 1 176 ? 15.438 12.242 17.094 1 76.19 176 HIS A N 1
ATOM 1359 C CA . HIS A 1 176 ? 14.57 13.109 16.312 1 76.19 176 HIS A CA 1
ATOM 1360 C C . HIS A 1 176 ? 13.344 12.352 15.812 1 76.19 176 HIS A C 1
ATOM 1362 O O . HIS A 1 176 ? 12.414 12.961 15.281 1 76.19 176 HIS A O 1
ATOM 1368 N N . ARG A 1 177 ? 13.469 11.008 16.047 1 76.44 177 ARG A N 1
ATOM 1369 C CA . ARG A 1 177 ? 12.344 10.172 15.648 1 76.44 177 ARG A CA 1
ATOM 1370 C C . ARG A 1 177 ? 11.617 9.609 16.859 1 76.44 177 ARG A C 1
ATOM 1372 O O . ARG A 1 177 ? 12.25 9.211 17.844 1 76.44 177 ARG A O 1
ATOM 1379 N N . SER A 1 178 ? 10.359 9.781 16.766 1 83.12 178 SER A N 1
ATOM 1380 C CA . SER A 1 178 ? 9.547 9.172 17.812 1 83.12 178 SER A CA 1
ATOM 1381 C C . SER A 1 178 ? 8.359 8.414 17.219 1 83.12 178 SER A C 1
ATOM 1383 O O . SER A 1 178 ? 7.648 8.938 16.359 1 83.12 178 SER A O 1
ATOM 1385 N N . TYR A 1 179 ? 8.289 7.234 17.578 1 89.31 179 TYR A N 1
ATOM 1386 C CA . TYR A 1 179 ? 7.203 6.355 17.156 1 89.31 179 TYR A CA 1
ATOM 1387 C C . TYR A 1 179 ? 6.727 5.48 18.312 1 89.31 179 TYR A C 1
ATOM 1389 O O . TYR A 1 179 ? 7.527 4.773 18.922 1 89.31 179 TYR A O 1
ATOM 1397 N N . PRO A 1 180 ? 5.43 5.484 18.719 1 90.88 180 PRO A N 1
ATOM 1398 C CA . PRO A 1 180 ? 4.402 6.328 18.109 1 90.88 180 PRO A CA 1
ATOM 1399 C C . PRO A 1 180 ? 4.605 7.812 18.406 1 90.88 180 PRO A C 1
ATOM 1401 O O . PRO A 1 180 ? 5.398 8.172 19.281 1 90.88 180 PRO A O 1
ATOM 1404 N N . THR A 1 181 ? 3.926 8.586 17.547 1 83.44 181 THR A N 1
ATOM 1405 C CA . THR A 1 181 ? 4.094 10.031 17.688 1 83.44 181 THR A CA 1
ATOM 1406 C C . THR A 1 181 ? 3.35 10.547 18.922 1 83.44 181 THR A C 1
ATOM 1408 O O . THR A 1 181 ? 3.684 11.602 19.453 1 83.44 181 THR A O 1
ATOM 1411 N N . ASP A 1 182 ? 2.346 9.828 19.312 1 77.19 182 ASP A N 1
ATOM 1412 C CA . ASP A 1 182 ? 1.642 10.219 20.516 1 77.19 182 ASP A CA 1
ATOM 1413 C C . ASP A 1 182 ? 2.545 10.094 21.75 1 77.19 182 ASP A C 1
ATOM 1415 O O . ASP A 1 182 ? 3.012 9 22.062 1 77.19 182 ASP A O 1
ATOM 1419 N N . LYS A 1 183 ? 2.738 11.188 22.281 1 69.56 183 LYS A N 1
ATOM 1420 C CA . LYS A 1 183 ? 3.693 11.344 23.375 1 69.56 183 LYS A CA 1
ATOM 1421 C C . LYS A 1 183 ? 3.369 10.391 24.531 1 69.56 183 LYS A C 1
ATOM 1423 O O . LYS A 1 183 ? 4.254 10.023 25.312 1 69.56 183 LYS A O 1
ATOM 1428 N N . ARG A 1 184 ? 2.174 10.25 24.641 1 69.25 184 ARG A N 1
ATOM 1429 C CA . ARG A 1 184 ? 1.801 9.352 25.734 1 69.25 184 ARG A CA 1
ATOM 1430 C C . ARG A 1 184 ? 2.449 7.98 25.562 1 69.25 184 ARG A C 1
ATOM 1432 O O . ARG A 1 184 ? 2.891 7.367 26.531 1 69.25 184 ARG A O 1
ATOM 1439 N N . TYR A 1 185 ? 2.518 7.594 24.375 1 69.44 185 TYR A N 1
ATOM 1440 C CA . TYR A 1 185 ? 3.062 6.273 24.078 1 69.44 185 TYR A CA 1
ATOM 1441 C C . TYR A 1 185 ? 4.582 6.32 23.969 1 69.44 185 TYR A C 1
ATOM 1443 O O . TYR A 1 185 ? 5.27 5.395 24.406 1 69.44 185 TYR A O 1
ATOM 1451 N N . THR A 1 186 ? 4.984 7.352 23.531 1 64.62 186 THR A N 1
ATOM 1452 C CA . THR A 1 186 ? 6.422 7.465 23.312 1 64.62 186 THR A CA 1
ATOM 1453 C C . THR A 1 186 ? 7.176 7.449 24.641 1 64.62 186 THR A C 1
ATOM 1455 O O . THR A 1 186 ? 8.258 6.867 24.75 1 64.62 186 THR A O 1
ATOM 1458 N N . LYS A 1 187 ? 6.629 8.055 25.531 1 65 187 LYS A N 1
ATOM 1459 C CA . LYS A 1 187 ? 7.285 8.094 26.844 1 65 187 LYS A CA 1
ATOM 1460 C C . LYS A 1 187 ? 7.422 6.695 27.438 1 65 187 LYS A C 1
ATOM 1462 O O . LYS A 1 187 ? 8.461 6.352 28 1 65 187 LYS A O 1
ATOM 1467 N N . VAL A 1 188 ? 6.445 5.977 27.25 1 64.25 188 VAL A N 1
ATOM 1468 C CA . VAL A 1 188 ? 6.434 4.629 27.812 1 64.25 188 VAL A CA 1
ATOM 1469 C C . VAL A 1 188 ? 7.469 3.766 27.094 1 64.25 188 VAL A C 1
ATOM 1471 O O . VAL A 1 188 ? 8.219 3.023 27.734 1 64.25 188 VAL A O 1
ATOM 1474 N N . ILE A 1 189 ? 7.555 3.963 25.891 1 64.19 189 ILE A N 1
ATOM 1475 C CA . ILE A 1 189 ? 8.438 3.131 25.078 1 64.19 189 ILE A CA 1
ATOM 1476 C C . ILE A 1 189 ? 9.891 3.541 25.312 1 64.19 189 ILE A C 1
ATOM 1478 O O . ILE A 1 189 ? 10.766 2.689 25.484 1 64.19 189 ILE A O 1
ATOM 1482 N N . LYS A 1 190 ? 10.07 4.777 25.297 1 63.28 190 LYS A N 1
ATOM 1483 C CA . LYS A 1 190 ? 11.43 5.254 25.531 1 63.28 190 LYS A CA 1
ATOM 1484 C C . LYS A 1 190 ? 11.914 4.863 26.922 1 63.28 190 LYS A C 1
ATOM 1486 O O . LYS A 1 190 ? 13.102 4.57 27.109 1 63.28 190 LYS A O 1
ATOM 1491 N N . ARG A 1 191 ? 11.031 4.875 27.797 1 62.59 191 ARG A N 1
ATOM 1492 C CA . ARG A 1 191 ? 11.375 4.414 29.125 1 62.59 191 ARG A CA 1
ATOM 1493 C C . ARG A 1 191 ? 11.75 2.934 29.125 1 62.59 191 ARG A C 1
ATOM 1495 O O . ARG A 1 191 ? 12.664 2.516 29.828 1 62.59 191 ARG A O 1
ATOM 1502 N N . PHE A 1 192 ? 11.062 2.303 28.297 1 58.78 192 PHE A N 1
ATOM 1503 C CA . PHE A 1 192 ? 11.336 0.876 28.188 1 58.78 192 PHE A CA 1
ATOM 1504 C C . PHE A 1 192 ? 12.68 0.635 27.5 1 58.78 192 PHE A C 1
ATOM 1506 O O . PHE A 1 192 ? 13.445 -0.235 27.922 1 58.78 192 PHE A O 1
ATOM 1513 N N . PHE A 1 193 ? 12.859 1.426 26.562 1 57.34 193 PHE A N 1
ATOM 1514 C CA . PHE A 1 193 ? 14.102 1.223 25.844 1 57.34 193 PHE A CA 1
ATOM 1515 C C . PHE A 1 193 ? 15.242 2.01 26.484 1 57.34 193 PHE A C 1
ATOM 1517 O O . PHE A 1 193 ? 16.406 1.605 26.406 1 57.34 193 PHE A O 1
ATOM 1524 N N . ALA A 1 194 ? 14.977 3.219 27 1 53.44 194 ALA A N 1
ATOM 1525 C CA . ALA A 1 194 ? 15.977 3.988 27.734 1 53.44 194 ALA A CA 1
ATOM 1526 C C . ALA A 1 194 ? 16.188 3.41 29.125 1 53.44 194 ALA A C 1
ATOM 1528 O O . ALA A 1 194 ? 17.188 3.721 29.797 1 53.44 194 ALA A O 1
ATOM 1529 N N . GLY A 1 195 ? 15.266 2.6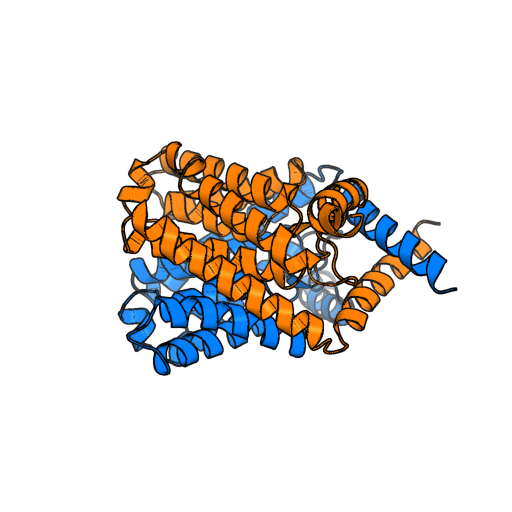89 29.688 1 44.75 195 GLY A N 1
ATOM 1530 C CA . GLY A 1 195 ? 15.539 2.248 31.047 1 44.75 195 GLY A CA 1
ATOM 1531 C C . GLY A 1 195 ? 17 1.901 31.281 1 44.75 195 GLY A C 1
ATOM 1532 O O . GLY A 1 195 ? 17.438 1.768 32.438 1 44.75 195 GLY A O 1
ATOM 1533 N N . GLU A 1 196 ? 17.641 1.251 30.422 1 42.12 196 GLU A N 1
ATOM 1534 C CA . GLU A 1 196 ? 18.875 0.73 30.984 1 42.12 196 GLU A CA 1
ATOM 1535 C C . GLU A 1 196 ? 19.844 1.858 31.312 1 42.12 196 GLU A C 1
ATOM 1537 O O . GLU A 1 196 ? 20.859 1.635 31.984 1 42.12 196 GLU A O 1
ATOM 1542 N N . LYS A 1 197 ? 19.891 3.117 30.844 1 38.84 197 LYS A N 1
ATOM 1543 C CA . LYS A 1 197 ? 21.047 3.914 31.234 1 38.84 197 LYS A CA 1
ATOM 1544 C C . LYS A 1 197 ? 20.875 4.469 32.656 1 38.84 197 LYS A C 1
ATOM 1546 O O . LYS A 1 197 ? 21.734 5.207 33.125 1 38.84 197 LYS A O 1
ATOM 155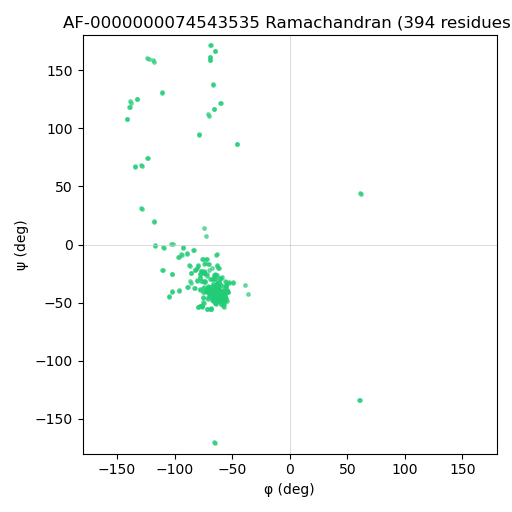1 N N . ARG A 1 198 ? 19.672 4.527 33.219 1 36.75 198 ARG A N 1
ATOM 1552 C CA . ARG A 1 198 ? 19.828 5.027 34.594 1 36.75 198 ARG A CA 1
ATOM 1553 C C . ARG A 1 198 ? 20.453 3.965 35.5 1 36.75 198 ARG A C 1
ATOM 1555 O O . ARG A 1 198 ? 20.453 4.109 36.719 1 36.75 198 ARG A O 1
ATOM 1562 N N . LEU A 1 199 ? 20.906 2.85 34.969 1 26.66 199 LEU A N 1
ATOM 1563 C CA . LEU A 1 199 ? 21.797 2.332 35.969 1 26.66 199 LEU A CA 1
ATOM 1564 C C . LEU A 1 199 ? 23.172 3.002 35.875 1 26.66 199 LEU A C 1
ATOM 1566 O O . LEU A 1 199 ? 23.656 3.277 34.781 1 26.66 199 LEU A O 1
ATOM 1570 N N . MET B 1 1 ? 10.172 31.156 18.922 1 37.44 1 MET B N 1
ATOM 1571 C CA . MET B 1 1 ? 9.359 31.203 17.703 1 37.44 1 MET B CA 1
ATOM 1572 C C . MET B 1 1 ? 9.203 29.812 17.094 1 37.44 1 MET B C 1
ATOM 1574 O O . MET B 1 1 ? 8.156 29.484 16.547 1 37.44 1 MET B O 1
ATOM 1578 N N . ILE B 1 2 ? 10.133 28.922 17.438 1 44.88 2 ILE B N 1
ATOM 1579 C CA . ILE B 1 2 ? 10.258 27.562 16.938 1 44.88 2 ILE B CA 1
ATOM 1580 C C . ILE B 1 2 ? 9.328 26.641 17.734 1 44.88 2 ILE B C 1
ATOM 1582 O O . ILE B 1 2 ? 8.656 25.781 17.172 1 44.88 2 ILE B O 1
ATOM 1586 N N . ARG B 1 3 ? 9.141 26.844 19.109 1 44.31 3 ARG B N 1
ATOM 1587 C CA . ARG B 1 3 ? 8.367 26.016 20.031 1 44.31 3 ARG B CA 1
ATOM 1588 C C . ARG B 1 3 ? 6.871 26.141 19.75 1 44.31 3 ARG B C 1
ATOM 1590 O O . ARG B 1 3 ? 6.133 25.156 19.859 1 44.31 3 ARG B O 1
ATOM 1597 N N . LYS B 1 4 ? 6.309 27.234 19.391 1 45.97 4 LYS B N 1
ATOM 1598 C CA . LYS B 1 4 ? 4.887 27.469 19.156 1 45.97 4 LYS B CA 1
ATOM 1599 C C . LYS B 1 4 ? 4.441 26.891 17.828 1 45.97 4 LYS B C 1
ATOM 1601 O O . LYS B 1 4 ? 3.303 26.438 17.688 1 45.97 4 LYS B O 1
ATOM 1606 N N . LYS B 1 5 ? 5.363 26.688 16.828 1 43 5 LYS B N 1
ATOM 1607 C CA . LYS B 1 5 ? 5.094 26.125 15.492 1 43 5 LYS B CA 1
ATOM 1608 C C . LYS B 1 5 ? 4.953 24.609 15.547 1 43 5 LYS B C 1
ATOM 1610 O O . LYS B 1 5 ? 4.105 24.047 14.859 1 43 5 LYS B O 1
ATOM 1615 N N . LEU B 1 6 ? 5.637 24 16.516 1 43.88 6 LEU B N 1
ATOM 1616 C CA . LEU B 1 6 ? 5.578 22.562 16.719 1 43.88 6 LEU B CA 1
ATOM 1617 C C . LEU B 1 6 ? 4.23 22.156 17.297 1 43.88 6 LEU B C 1
ATOM 1619 O O . LEU B 1 6 ? 3.65 21.141 16.875 1 43.88 6 LEU B O 1
ATOM 1623 N N . HIS B 1 7 ? 3.709 22.969 18.203 1 45.81 7 HIS B N 1
ATOM 1624 C CA . HIS B 1 7 ? 2.457 22.641 18.891 1 45.81 7 HIS B CA 1
ATOM 1625 C C . HIS B 1 7 ? 1.263 22.844 17.953 1 45.81 7 HIS B C 1
ATOM 1627 O O . HIS B 1 7 ? 0.285 22.094 18.031 1 45.81 7 HIS B O 1
ATOM 1633 N N . ARG B 1 8 ? 1.252 23.75 17.016 1 44.72 8 ARG B N 1
ATOM 1634 C CA . ARG B 1 8 ? 0.143 24.016 16.109 1 44.72 8 ARG B CA 1
ATOM 1635 C C . ARG B 1 8 ? 0.078 22.969 15 1 44.72 8 ARG B C 1
ATOM 1637 O O . ARG B 1 8 ? -1.009 22.547 14.594 1 44.72 8 ARG B O 1
ATOM 1644 N N . GLY B 1 9 ? 1.218 22.484 14.438 1 42.91 9 GLY B N 1
ATOM 1645 C CA . GLY B 1 9 ? 1.275 21.359 13.5 1 42.91 9 GLY B CA 1
ATOM 1646 C C . GLY B 1 9 ? 0.642 20.094 14.047 1 42.91 9 GLY B C 1
ATOM 1647 O O . GLY B 1 9 ? -0.084 19.406 13.336 1 42.91 9 GLY B O 1
ATOM 1648 N N . MET B 1 10 ? 0.9 19.828 15.273 1 48.34 10 MET B N 1
ATOM 1649 C CA . MET B 1 10 ? 0.296 18.688 15.953 1 48.34 10 MET B CA 1
ATOM 1650 C C . MET B 1 10 ? -1.212 18.875 16.094 1 48.34 10 MET B C 1
ATOM 1652 O O . MET B 1 10 ? -1.977 17.922 15.922 1 48.34 10 MET B O 1
ATOM 1656 N N . ARG B 1 11 ? -1.68 20.031 16.359 1 45.09 11 ARG B N 1
ATOM 1657 C CA . ARG B 1 11 ? -3.113 20.266 16.5 1 45.09 11 ARG B CA 1
ATOM 1658 C C . ARG B 1 11 ? -3.809 20.203 15.141 1 45.09 11 ARG B C 1
ATOM 1660 O O . ARG B 1 11 ? -4.918 19.672 15.031 1 45.09 11 ARG B O 1
ATOM 1667 N N . LEU B 1 12 ? -3.209 20.781 14.008 1 43.41 12 LEU B N 1
ATOM 1668 C CA . LEU B 1 12 ? -3.789 20.672 12.672 1 43.41 12 LEU B CA 1
ATOM 1669 C C . LEU B 1 12 ? -3.814 19.219 12.211 1 43.41 12 LEU B C 1
ATOM 1671 O O . LEU B 1 12 ? -4.801 18.766 11.625 1 43.41 12 LEU B O 1
ATOM 1675 N N . SER B 1 13 ? -2.783 18.406 12.398 1 46.88 13 SER B N 1
ATOM 1676 C CA . SER B 1 13 ? -2.834 16.969 12.164 1 46.88 13 SER B CA 1
ATOM 1677 C C . SER B 1 13 ? -3.961 16.312 12.953 1 46.88 13 SER B C 1
ATOM 1679 O O . SER B 1 13 ? -4.664 15.438 12.445 1 46.88 13 SER B O 1
ATOM 1681 N N . ARG B 1 14 ? -4.082 16.781 14.125 1 46 14 ARG B N 1
ATOM 1682 C CA . ARG B 1 14 ? -5.195 16.312 14.938 1 46 14 ARG B CA 1
ATOM 1683 C C . ARG B 1 14 ? -6.527 16.797 14.375 1 46 14 ARG B C 1
ATOM 1685 O O . ARG B 1 14 ? -7.508 16.047 14.359 1 46 14 ARG B O 1
ATOM 1692 N N . TYR B 1 15 ? -6.621 18.109 13.992 1 43.75 15 TYR B N 1
ATOM 1693 C CA . TYR B 1 15 ? -7.859 18.656 13.453 1 43.75 15 TYR B CA 1
ATOM 1694 C C . TYR B 1 15 ? -8.219 18 12.133 1 43.75 15 TYR B C 1
ATOM 1696 O O . TYR B 1 15 ? -9.375 17.625 11.914 1 43.75 15 TYR B O 1
ATOM 1704 N N . VAL B 1 16 ? -7.301 17.906 11.148 1 45.53 16 VAL B N 1
ATOM 1705 C CA . VAL B 1 16 ? -7.547 17.172 9.914 1 45.53 16 VAL B CA 1
ATOM 1706 C C . VAL B 1 16 ? -7.961 15.734 10.25 1 45.53 16 VAL B C 1
ATOM 1708 O O . VAL B 1 16 ? -8.891 15.195 9.641 1 45.53 16 VAL B O 1
ATOM 1711 N N . LEU B 1 17 ? -7.324 15.203 11.195 1 44.56 17 LEU B N 1
ATOM 1712 C CA . LEU B 1 17 ? -7.723 13.891 11.695 1 44.56 17 LEU B CA 1
ATOM 1713 C C . LEU B 1 17 ? -9.109 13.945 12.328 1 44.56 17 LEU B C 1
ATOM 1715 O O . LEU B 1 17 ? -9.93 13.055 12.125 1 44.56 17 LEU B O 1
ATOM 1719 N N . TYR B 1 18 ? -9.32 15.016 13.102 1 43.62 18 TYR B N 1
ATOM 1720 C CA . TYR B 1 18 ? -10.617 15.164 13.758 1 43.62 18 TYR B CA 1
ATOM 1721 C C . TYR B 1 18 ? -11.719 15.43 12.734 1 43.62 18 TYR B C 1
ATOM 1723 O O . TYR B 1 18 ? -12.812 14.867 12.836 1 43.62 18 TYR B O 1
ATOM 1731 N N . LYS B 1 19 ? -11.562 16.422 11.938 1 44.62 19 LYS B N 1
ATOM 1732 C CA . LYS B 1 19 ? -12.594 16.672 10.93 1 44.62 19 LYS B CA 1
ATOM 1733 C C . LYS B 1 19 ? -12.812 15.438 10.055 1 44.62 19 LYS B C 1
ATOM 1735 O O . LYS B 1 19 ? -13.938 15.172 9.617 1 44.62 19 LYS B O 1
ATOM 1740 N N . GLU B 1 20 ? -11.789 14.672 9.844 1 45.16 20 GLU B N 1
ATOM 1741 C CA . GLU B 1 20 ? -11.977 13.352 9.25 1 45.16 20 GLU B CA 1
ATOM 1742 C C . GLU B 1 20 ? -12.805 12.453 10.172 1 45.16 20 GLU B C 1
ATOM 1744 O O . GLU B 1 20 ? -13.18 11.344 9.789 1 45.16 20 GLU B O 1
ATOM 1749 N N . THR B 1 21 ? -13.008 12.961 11.336 1 45.41 21 THR B N 1
ATOM 1750 C CA . THR B 1 21 ? -13.75 12.148 12.297 1 45.41 21 THR B CA 1
ATOM 1751 C C . THR B 1 21 ? -15.25 12.242 12.031 1 45.41 21 THR B C 1
ATOM 1753 O O . THR B 1 21 ? -16.031 11.477 12.602 1 45.41 21 THR B O 1
ATOM 1756 N N . LEU B 1 22 ? -15.727 13.398 11.523 1 49.31 22 LEU B N 1
ATOM 1757 C CA . LEU B 1 22 ? -17.156 13.266 11.273 1 49.31 22 LEU B CA 1
ATOM 1758 C C . LEU B 1 22 ? -17.422 12.344 10.086 1 49.31 22 LEU B C 1
ATOM 1760 O O . LEU B 1 22 ? -16.766 12.461 9.047 1 49.31 22 LEU B O 1
ATOM 1764 N N . VAL B 1 23 ? -18 11.219 10.445 1 59.81 23 VAL B N 1
ATOM 1765 C CA . VAL B 1 23 ? -18.438 10.336 9.367 1 59.81 23 VAL B CA 1
ATOM 1766 C C . VAL B 1 23 ? -19.172 11.141 8.297 1 59.81 23 VAL B C 1
ATOM 1768 O O . VAL B 1 23 ? -20.234 11.711 8.562 1 59.81 23 VAL B O 1
ATOM 1771 N N . ASP B 1 24 ? -18.422 11.695 7.348 1 80.25 24 ASP B N 1
ATOM 1772 C CA . ASP B 1 24 ? -19.047 12.344 6.191 1 80.25 24 ASP B CA 1
ATOM 1773 C C . ASP B 1 24 ? -19.5 11.312 5.164 1 80.25 24 ASP B C 1
ATOM 1775 O O . ASP B 1 24 ? -18.688 10.766 4.414 1 80.25 24 ASP B O 1
ATOM 1779 N N . TYR B 1 25 ? -20.781 10.922 5.258 1 85.06 25 TYR B N 1
ATOM 1780 C CA . TYR B 1 25 ? -21.359 9.875 4.422 1 85.06 25 TYR B CA 1
ATOM 1781 C C . TYR B 1 25 ? -21.109 10.156 2.945 1 85.06 25 TYR B C 1
ATOM 1783 O O . TYR B 1 25 ? -20.953 9.227 2.152 1 85.06 25 TYR B O 1
ATOM 1791 N N . LYS B 1 26 ? -21.094 11.359 2.645 1 86.19 26 LYS B N 1
ATOM 1792 C CA . LYS B 1 26 ? -20.828 11.703 1.25 1 86.19 26 LYS B CA 1
ATOM 1793 C C . LYS B 1 26 ? -19.391 11.352 0.864 1 86.19 26 LYS B C 1
ATOM 1795 O O . LYS B 1 26 ? -19.141 10.812 -0.214 1 86.19 26 LYS B O 1
ATOM 1800 N N . GLU B 1 27 ? -18.531 11.641 1.766 1 87.19 27 GLU B N 1
ATOM 1801 C CA . GLU B 1 27 ? -17.141 11.312 1.539 1 87.19 27 GLU B CA 1
ATOM 1802 C C . GLU B 1 27 ? -16.938 9.805 1.433 1 87.19 27 GLU B C 1
ATOM 1804 O O . GLU B 1 27 ? -16.219 9.328 0.549 1 87.19 27 GLU B O 1
ATOM 1809 N N . ASN B 1 28 ? -17.609 9.141 2.336 1 92.75 28 ASN B N 1
ATOM 1810 C CA . ASN B 1 28 ? -17.5 7.684 2.322 1 92.75 28 ASN B CA 1
ATOM 1811 C C . ASN B 1 28 ? -18.094 7.086 1.045 1 92.75 28 ASN B C 1
ATOM 1813 O O . ASN B 1 28 ? -17.547 6.121 0.502 1 92.75 28 ASN B O 1
ATOM 1817 N N . PHE B 1 29 ? -19.141 7.715 0.598 1 93.69 29 PHE B N 1
ATOM 1818 C CA . PHE B 1 29 ? -19.797 7.234 -0.612 1 93.69 29 PHE B CA 1
ATOM 1819 C C . PHE B 1 29 ? -18.875 7.371 -1.819 1 93.69 29 PHE B C 1
ATOM 1821 O O . PHE B 1 29 ? -18.703 6.422 -2.584 1 93.69 29 PHE B O 1
ATOM 1828 N N . TRP B 1 30 ? -18.266 8.461 -1.992 1 93.19 30 TRP B N 1
ATOM 1829 C CA . TRP B 1 30 ? -17.422 8.703 -3.158 1 93.19 30 TRP B CA 1
ATOM 1830 C C . TRP B 1 30 ? -16.109 7.922 -3.053 1 93.19 30 TRP B C 1
ATOM 1832 O O . TRP B 1 30 ? -15.555 7.488 -4.066 1 93.19 30 TRP B O 1
ATOM 1842 N N . SER B 1 31 ? -15.664 7.762 -1.805 1 95.94 31 SER B N 1
ATOM 1843 C CA . SER B 1 31 ? -14.508 6.891 -1.62 1 95.94 31 SER B CA 1
ATOM 1844 C C . S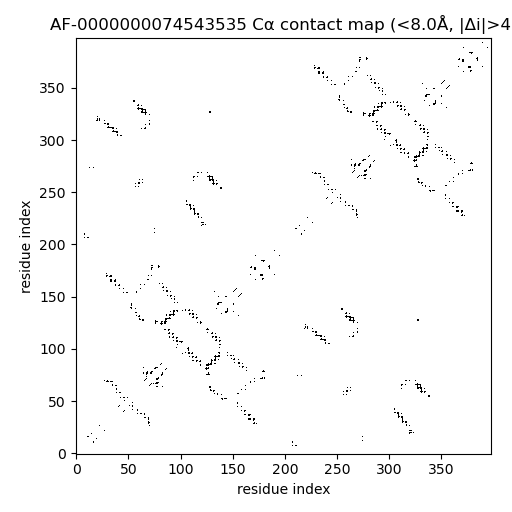ER B 1 31 ? -14.82 5.465 -2.062 1 95.94 31 SER B C 1
ATOM 1846 O O . SER B 1 31 ? -14 4.82 -2.721 1 95.94 31 SER B O 1
ATOM 1848 N N . PHE B 1 32 ? -16.016 5.043 -1.73 1 97.69 32 PHE B N 1
ATOM 1849 C CA . PHE B 1 32 ? -16.438 3.697 -2.104 1 97.69 32 PHE B CA 1
ATOM 1850 C C . PHE B 1 32 ? -16.531 3.561 -3.617 1 97.69 32 PHE B C 1
ATOM 1852 O O . PHE B 1 32 ? -15.945 2.643 -4.199 1 97.69 32 PHE B O 1
ATOM 1859 N N . ILE B 1 33 ? -17.188 4.43 -4.246 1 97.44 33 ILE B N 1
ATOM 1860 C CA . ILE B 1 33 ? -17.453 4.336 -5.676 1 97.44 33 ILE B CA 1
ATOM 1861 C C . ILE B 1 33 ? -16.141 4.484 -6.453 1 97.44 33 ILE B C 1
ATOM 1863 O O . ILE B 1 33 ? -15.898 3.754 -7.414 1 97.44 33 ILE B O 1
ATOM 1867 N N . GLY B 1 34 ? -15.375 5.492 -6.094 1 97.5 34 GLY B N 1
ATOM 1868 C CA . GLY B 1 34 ? -14.094 5.672 -6.75 1 97.5 34 GLY B CA 1
ATOM 1869 C C . GLY B 1 34 ? -13.211 4.438 -6.676 1 97.5 34 GLY B C 1
ATOM 1870 O O . GLY B 1 34 ? -12.664 3.996 -7.691 1 97.5 34 GLY B O 1
ATOM 1871 N N . ALA B 1 35 ? -13.125 3.922 -5.488 1 98.44 35 ALA B N 1
ATOM 1872 C CA . ALA B 1 35 ? -12.297 2.732 -5.293 1 98.44 35 ALA B CA 1
ATOM 1873 C C . ALA B 1 35 ? -12.875 1.539 -6.055 1 98.44 35 ALA B C 1
ATOM 1875 O O . ALA B 1 35 ? -12.125 0.761 -6.656 1 98.44 35 ALA B O 1
ATOM 1876 N N . PHE B 1 36 ? -14.156 1.394 -6.004 1 98.31 36 PHE B N 1
ATOM 1877 C CA . PHE B 1 36 ? -14.812 0.283 -6.688 1 98.31 36 PHE B CA 1
ATOM 1878 C C . PHE B 1 36 ? -14.555 0.34 -8.188 1 98.31 36 PHE B C 1
ATOM 1880 O O . PHE B 1 36 ? -14.156 -0.657 -8.789 1 98.31 36 PHE B O 1
ATOM 1887 N N . VAL B 1 37 ? -14.727 1.457 -8.773 1 97.81 37 VAL B N 1
ATOM 1888 C CA . VAL B 1 37 ? -14.531 1.639 -10.203 1 97.81 37 VAL B CA 1
ATOM 1889 C C . VAL B 1 37 ? -13.047 1.533 -10.539 1 97.81 37 VAL B C 1
ATOM 1891 O O . VAL B 1 37 ? -12.672 0.909 -11.539 1 97.81 37 VAL B O 1
ATOM 1894 N N . GLY B 1 38 ? -12.211 2.186 -9.734 1 97.5 38 GLY B N 1
ATOM 1895 C CA . GLY B 1 38 ? -10.781 2.133 -9.977 1 97.5 38 GLY B CA 1
ATOM 1896 C C . GLY B 1 38 ? -10.227 0.721 -9.984 1 97.5 38 GLY B C 1
ATOM 1897 O O . GLY B 1 38 ? -9.578 0.31 -10.953 1 97.5 38 GLY B O 1
ATOM 1898 N N . ILE B 1 39 ? -10.508 -0.016 -8.938 1 96.62 39 ILE B N 1
ATOM 1899 C CA . ILE B 1 39 ? -10.023 -1.387 -8.828 1 96.62 39 ILE B CA 1
ATOM 1900 C C . ILE B 1 39 ? -10.672 -2.258 -9.898 1 96.62 39 ILE B C 1
ATOM 1902 O O . ILE B 1 39 ? -10.023 -3.133 -10.477 1 96.62 39 ILE B O 1
ATOM 1906 N N . GLY B 1 40 ? -11.961 -2.076 -10.141 1 95 40 GLY B N 1
ATOM 1907 C CA . GLY B 1 40 ? -12.633 -2.799 -11.211 1 95 40 GLY B CA 1
ATOM 1908 C C . GLY B 1 40 ? -11.984 -2.6 -12.57 1 95 40 GLY B C 1
ATOM 1909 O O . GLY B 1 40 ? -11.773 -3.562 -13.312 1 95 40 GLY B O 1
ATOM 1910 N N . LEU B 1 41 ? -11.656 -1.407 -12.906 1 94.12 41 LEU B N 1
ATOM 1911 C CA . LEU B 1 41 ? -11.039 -1.094 -14.195 1 94.12 41 LEU B CA 1
ATOM 1912 C C . LEU B 1 41 ? -9.625 -1.673 -14.273 1 94.12 41 LEU B C 1
ATOM 1914 O O . LEU B 1 41 ? -9.211 -2.166 -15.32 1 94.12 41 LEU B O 1
ATOM 1918 N N . ILE B 1 42 ? -8.914 -1.533 -13.148 1 92.75 42 ILE B N 1
ATOM 1919 C CA . ILE B 1 42 ? -7.59 -2.145 -13.109 1 92.75 42 ILE B CA 1
ATOM 1920 C C . ILE B 1 42 ? -7.707 -3.643 -13.375 1 92.75 42 ILE B C 1
ATOM 1922 O O . ILE B 1 42 ? -6.965 -4.191 -14.195 1 92.75 42 ILE B O 1
ATOM 1926 N N . GLY B 1 43 ? -8.609 -4.293 -12.688 1 88.75 43 GLY B N 1
ATOM 1927 C CA . GLY B 1 43 ? -8.812 -5.719 -12.883 1 88.75 43 GLY B CA 1
ATOM 1928 C C . GLY B 1 43 ? -9.203 -6.07 -14.305 1 88.75 43 GLY B C 1
ATOM 1929 O O . GLY B 1 43 ? -8.695 -7.035 -14.875 1 88.75 43 GLY B O 1
ATOM 1930 N N . PHE B 1 44 ? -10.008 -5.324 -14.867 1 87.19 44 PHE B N 1
ATOM 1931 C CA . PHE B 1 44 ? -10.531 -5.602 -16.203 1 87.19 44 PHE B CA 1
ATOM 1932 C C . PHE B 1 44 ? -9.484 -5.305 -17.266 1 87.19 44 PHE B C 1
ATOM 1934 O O . PHE B 1 44 ? -9.195 -6.156 -18.109 1 87.19 44 PHE B O 1
ATOM 1941 N N . LEU B 1 45 ? -8.875 -4.168 -17.219 1 82.31 45 LEU B N 1
ATOM 1942 C CA . LEU B 1 45 ? -7.973 -3.721 -18.281 1 82.31 45 LEU B CA 1
ATOM 1943 C C . LEU B 1 45 ? -6.637 -4.449 -18.203 1 82.31 45 LEU B C 1
ATOM 1945 O O . LEU B 1 45 ? -6.043 -4.777 -19.234 1 82.31 45 LEU B O 1
ATOM 1949 N N . GLN B 1 46 ? -6.223 -4.676 -17.078 1 78.38 46 GLN B N 1
ATOM 1950 C CA . GLN B 1 46 ? -4.918 -5.32 -16.953 1 78.38 46 GLN B CA 1
ATOM 1951 C C . GLN B 1 46 ? -5.012 -6.812 -17.234 1 78.38 46 GLN B C 1
ATOM 1953 O O . GLN B 1 46 ? -4.016 -7.449 -17.594 1 78.38 46 GLN B O 1
ATOM 1958 N N . SER B 1 47 ? -6.223 -7.344 -17.016 1 79.19 47 SER B N 1
ATOM 1959 C CA . SER B 1 47 ? -6.414 -8.75 -17.359 1 79.19 47 SER B CA 1
ATOM 1960 C C . SER B 1 47 ? -6.23 -8.984 -18.859 1 79.19 47 SER B C 1
ATOM 1962 O O . SER B 1 47 ? -6.012 -10.117 -19.297 1 79.19 47 SER B O 1
ATOM 1964 N N . LYS B 1 48 ? -6.301 -7.98 -19.625 1 78.44 48 LYS B N 1
ATOM 1965 C CA . LYS B 1 48 ? -6.133 -8.086 -21.062 1 78.44 48 LYS B CA 1
ATOM 1966 C C . LYS B 1 48 ? -4.66 -7.988 -21.453 1 78.44 48 LYS B C 1
ATOM 1968 O O . LYS B 1 48 ? -4.285 -8.344 -22.578 1 78.44 48 LYS B O 1
ATOM 1973 N N . ILE B 1 49 ? -3.84 -7.48 -20.578 1 71.94 49 ILE B N 1
ATOM 1974 C CA . ILE B 1 49 ? -2.438 -7.223 -20.875 1 71.94 49 ILE B CA 1
ATOM 1975 C C . ILE B 1 49 ? -1.564 -8.312 -20.266 1 71.94 49 ILE B C 1
ATOM 1977 O O . ILE B 1 49 ? -0.588 -8.75 -20.875 1 71.94 49 ILE B O 1
ATOM 1981 N N . VAL B 1 50 ? -1.944 -8.695 -19.078 1 71.62 50 VAL B N 1
ATOM 1982 C CA . VAL B 1 50 ? -1.148 -9.68 -18.359 1 71.62 50 VAL B CA 1
ATOM 1983 C C . VAL B 1 50 ? -2.023 -10.875 -17.984 1 71.62 50 VAL B C 1
ATOM 1985 O O . VAL B 1 50 ? -3.252 -10.781 -18 1 71.62 50 VAL B O 1
ATOM 1988 N N . THR B 1 51 ? -1.321 -11.977 -17.703 1 75.81 51 THR B N 1
ATOM 1989 C CA . THR B 1 51 ? -2.061 -13.164 -17.297 1 75.81 51 THR B CA 1
ATOM 1990 C C . THR B 1 51 ? -2.672 -12.969 -15.914 1 75.81 51 THR B C 1
ATOM 1992 O O . THR B 1 51 ? -2.393 -11.969 -15.242 1 75.81 51 THR B O 1
ATOM 1995 N N . ASP B 1 52 ? -3.48 -13.891 -15.539 1 72.56 52 ASP B N 1
ATOM 1996 C CA . ASP B 1 52 ? -4.277 -13.805 -14.32 1 72.56 52 ASP B CA 1
ATOM 1997 C C . ASP B 1 52 ? -3.381 -13.672 -13.094 1 72.56 52 ASP B C 1
ATOM 1999 O O . ASP B 1 52 ? -3.625 -12.828 -12.227 1 72.56 52 ASP B O 1
ATOM 2003 N N . ILE B 1 53 ? -2.34 -14.375 -13.094 1 67.81 53 ILE B N 1
ATOM 2004 C CA . ILE B 1 53 ? -1.503 -14.391 -11.898 1 67.81 53 ILE B CA 1
ATOM 2005 C C . ILE B 1 53 ? -0.77 -13.055 -11.766 1 67.81 53 ILE B C 1
ATOM 2007 O O . ILE B 1 53 ? -0.674 -12.5 -10.672 1 67.81 53 ILE B O 1
ATOM 2011 N N . GLU B 1 54 ? -0.324 -12.469 -12.828 1 72.75 54 GLU B N 1
ATOM 2012 C CA . GLU B 1 54 ? 0.367 -11.18 -12.805 1 72.75 54 GLU B CA 1
ATOM 2013 C C . GLU B 1 54 ? -0.583 -10.055 -12.414 1 72.75 54 GLU B C 1
ATOM 2015 O O . GLU B 1 54 ? -0.188 -9.109 -11.727 1 72.75 54 GLU B O 1
ATOM 2020 N N . ASN B 1 55 ? -1.669 -10.234 -12.867 1 72.38 55 ASN B N 1
ATOM 2021 C CA . ASN B 1 55 ? -2.699 -9.25 -12.547 1 72.38 55 ASN B CA 1
ATOM 2022 C C . ASN B 1 55 ? -2.99 -9.211 -11.055 1 72.38 55 ASN B C 1
ATOM 2024 O O . ASN B 1 55 ? -3.205 -8.133 -10.484 1 72.38 55 ASN B O 1
ATOM 2028 N N . VAL B 1 56 ? -2.895 -10.297 -10.492 1 71.25 56 VAL B N 1
ATOM 2029 C CA . VAL B 1 56 ? -3.18 -10.406 -9.062 1 71.25 56 VAL B CA 1
ATOM 2030 C C . VAL B 1 56 ? -2.121 -9.648 -8.266 1 71.25 56 VAL B C 1
ATOM 2032 O O . VAL B 1 56 ? -2.445 -8.93 -7.316 1 71.25 56 VAL B O 1
ATOM 2035 N N . PHE B 1 57 ? -0.94 -9.727 -8.656 1 74.81 57 PHE B N 1
ATOM 2036 C CA . PHE B 1 57 ? 0.153 -9.047 -7.965 1 74.81 57 PHE B CA 1
ATOM 2037 C C . PHE B 1 57 ? 0.006 -7.535 -8.07 1 74.81 57 PHE B C 1
ATOM 2039 O O . PHE B 1 57 ? 0.068 -6.824 -7.066 1 74.81 57 PHE B O 1
ATOM 2046 N N . LEU B 1 58 ? -0.35 -7.188 -9.164 1 77.5 58 LEU B N 1
ATOM 2047 C CA . LEU B 1 58 ? -0.376 -5.75 -9.43 1 77.5 58 LEU B CA 1
ATOM 2048 C C . LEU B 1 58 ? -1.59 -5.098 -8.781 1 77.5 58 LEU B C 1
ATOM 2050 O O . LEU B 1 58 ? -1.504 -3.973 -8.289 1 77.5 58 LEU B O 1
ATOM 2054 N N . ILE B 1 59 ? -2.557 -5.793 -8.695 1 80.44 59 ILE B N 1
ATOM 2055 C CA . ILE B 1 59 ? -3.793 -5.266 -8.125 1 80.44 59 ILE B CA 1
ATOM 2056 C C . ILE B 1 59 ? -3.607 -5.012 -6.629 1 80.44 59 ILE B C 1
ATOM 2058 O O . ILE B 1 59 ? -4.176 -4.066 -6.078 1 80.44 59 ILE B O 1
ATOM 2062 N N . GLY B 1 60 ? -2.754 -5.816 -6.102 1 87.75 60 GLY B N 1
ATOM 2063 C CA . GLY B 1 60 ? -2.455 -5.582 -4.699 1 87.75 60 GLY B CA 1
ATOM 2064 C C . GLY B 1 60 ? -1.849 -4.215 -4.441 1 87.75 60 GLY B C 1
ATOM 2065 O O . GLY B 1 60 ? -2.283 -3.498 -3.537 1 87.75 60 GLY B O 1
ATOM 2066 N N . SER B 1 61 ? -0.897 -3.861 -5.242 1 94.38 61 SER B N 1
ATOM 2067 C CA . SER B 1 61 ? -0.257 -2.557 -5.117 1 94.38 61 SER B CA 1
ATOM 2068 C C . SER B 1 61 ? -1.246 -1.427 -5.383 1 94.38 61 SER B C 1
ATOM 2070 O O . SER B 1 61 ? -1.29 -0.444 -4.641 1 94.38 61 SER B O 1
ATOM 2072 N N . PHE B 1 62 ? -2.119 -1.63 -6.301 1 96.06 62 PHE B N 1
ATOM 2073 C CA . PHE B 1 62 ? -3.082 -0.593 -6.652 1 96.06 62 PHE B CA 1
ATOM 2074 C C . PHE B 1 62 ? -4.262 -0.601 -5.691 1 96.06 62 PHE B C 1
ATOM 2076 O O . PHE B 1 62 ? -4.98 0.396 -5.57 1 96.06 62 PHE B O 1
ATOM 2083 N N . GLY B 1 63 ? -4.457 -1.745 -5.039 1 96.25 63 GLY B N 1
ATOM 2084 C CA . GLY B 1 63 ? -5.375 -1.739 -3.912 1 96.25 63 GLY B CA 1
ATOM 2085 C C . GLY B 1 63 ? -4.973 -0.765 -2.822 1 96.25 63 GLY B C 1
ATOM 2086 O O . GLY B 1 63 ? -5.809 -0.018 -2.309 1 96.25 63 GLY B O 1
ATOM 2087 N N . ALA B 1 64 ? -3.715 -0.783 -2.531 1 97.44 64 ALA B N 1
ATOM 2088 C CA . ALA B 1 64 ? -3.184 0.169 -1.56 1 97.44 64 ALA B CA 1
ATOM 2089 C C . ALA B 1 64 ? -3.289 1.6 -2.078 1 97.44 64 ALA B C 1
ATOM 2091 O O . ALA B 1 64 ? -3.619 2.518 -1.324 1 97.44 64 ALA B O 1
ATOM 2092 N N . THR B 1 65 ? -3.002 1.808 -3.355 1 98.19 65 THR B N 1
ATOM 2093 C CA . THR B 1 65 ? -3.152 3.119 -3.975 1 98.19 65 THR B CA 1
ATOM 2094 C C . THR B 1 65 ? -4.586 3.621 -3.834 1 98.19 65 THR B C 1
ATOM 2096 O O . THR B 1 65 ? -4.816 4.801 -3.553 1 98.19 65 THR B O 1
ATOM 2099 N N . SER B 1 66 ? -5.52 2.762 -4.012 1 98.06 66 SER B N 1
ATOM 2100 C CA . SER B 1 66 ? -6.926 3.146 -3.941 1 98.06 66 SER B CA 1
ATOM 2101 C C . SER B 1 66 ? -7.281 3.699 -2.566 1 98.06 66 SER B C 1
ATOM 2103 O O . SER B 1 66 ? -8.062 4.648 -2.455 1 98.06 66 SER B O 1
ATOM 2105 N N . VAL B 1 67 ? -6.754 3.135 -1.541 1 98.19 67 VAL B N 1
ATOM 2106 C CA . VAL B 1 67 ? -7.031 3.6 -0.186 1 98.19 67 VAL B CA 1
ATOM 2107 C C . VAL B 1 67 ? -6.527 5.031 -0.017 1 98.19 67 VAL B C 1
ATOM 2109 O O . VAL B 1 67 ? -7.18 5.852 0.631 1 98.19 67 VAL B O 1
ATOM 2112 N N . LEU B 1 68 ? -5.434 5.324 -0.621 1 97.62 68 LEU B N 1
ATOM 2113 C CA . LEU B 1 68 ? -4.867 6.664 -0.498 1 97.62 68 LEU B CA 1
ATOM 2114 C C . LEU B 1 68 ? -5.637 7.66 -1.361 1 97.62 68 LEU B C 1
ATOM 2116 O O . LEU B 1 68 ? -6.129 8.672 -0.86 1 97.62 68 LEU B O 1
ATOM 2120 N N . VAL B 1 69 ? -5.785 7.355 -2.6 1 97.62 69 VAL B N 1
ATOM 2121 C CA . VAL B 1 69 ? -6.262 8.344 -3.562 1 97.62 69 VAL B CA 1
ATOM 2122 C C . VAL B 1 69 ? -7.758 8.578 -3.367 1 97.62 69 VAL B C 1
ATOM 2124 O O . VAL B 1 69 ? -8.266 9.664 -3.662 1 97.62 69 VAL B O 1
ATOM 2127 N N . PHE B 1 70 ? -8.477 7.629 -2.791 1 97.12 70 PHE B N 1
ATOM 2128 C CA . PHE B 1 70 ? -9.914 7.812 -2.602 1 97.12 70 PHE B CA 1
ATOM 2129 C C . PHE B 1 70 ? -10.242 7.984 -1.124 1 97.12 70 PHE B C 1
ATOM 2131 O O . PHE B 1 70 ? -11.266 8.578 -0.777 1 97.12 70 PHE B O 1
ATOM 2138 N N . GLY B 1 71 ? -9.391 7.523 -0.262 1 95.62 71 GLY B N 1
ATOM 2139 C CA . GLY B 1 71 ? -9.672 7.555 1.164 1 95.62 71 GLY B CA 1
ATOM 2140 C C . GLY B 1 71 ? -8.945 8.672 1.894 1 95.62 71 GLY B C 1
ATOM 2141 O O . GLY B 1 71 ? -9.352 9.07 2.988 1 95.62 71 GLY B O 1
ATOM 2142 N N . ALA B 1 72 ? -7.883 9.055 1.334 1 95 72 ALA B N 1
ATOM 2143 C CA . ALA B 1 72 ? -7.098 10.148 1.897 1 95 72 ALA B CA 1
ATOM 2144 C C . ALA B 1 72 ? -6.676 11.141 0.814 1 95 72 ALA B C 1
ATOM 2146 O O . ALA B 1 72 ? -5.484 11.383 0.609 1 95 72 ALA B O 1
ATOM 2147 N N . ILE B 1 73 ? -7.621 11.781 0.313 1 92.12 73 ILE B N 1
ATOM 2148 C CA . ILE B 1 73 ? -7.484 12.586 -0.897 1 92.12 73 ILE B CA 1
ATOM 2149 C C . ILE B 1 73 ? -6.562 13.773 -0.628 1 92.12 73 ILE B C 1
ATOM 2151 O O . ILE B 1 73 ? -5.832 14.211 -1.518 1 92.12 73 ILE B O 1
ATOM 2155 N N . GLN B 1 74 ? -6.52 14.25 0.549 1 89.56 74 GLN B N 1
ATOM 2156 C CA . GLN B 1 74 ? -5.77 15.461 0.878 1 89.56 74 GLN B CA 1
ATOM 2157 C C . GLN B 1 74 ? -4.332 15.125 1.27 1 89.56 74 GLN B C 1
ATOM 2159 O O . GLN B 1 74 ? -3.498 16.031 1.408 1 89.56 74 GLN B O 1
ATOM 2164 N N . SER B 1 75 ? -4.105 13.867 1.384 1 92.12 75 SER B N 1
ATOM 2165 C CA . SER B 1 75 ? -2.76 13.461 1.772 1 92.12 75 SER B CA 1
ATOM 2166 C C . SER B 1 75 ? -1.746 13.789 0.681 1 92.12 75 SER B C 1
ATOM 2168 O O . SER B 1 75 ? -2.012 13.578 -0.504 1 92.12 75 SER B O 1
ATOM 2170 N N . PRO B 1 76 ? -0.603 14.305 1.104 1 93.12 76 PRO B N 1
ATOM 2171 C CA . PRO B 1 76 ? 0.45 14.5 0.105 1 93.12 76 PRO B CA 1
ATOM 2172 C C . PRO B 1 76 ? 0.858 13.195 -0.583 1 93.12 76 PRO B C 1
ATOM 2174 O O . PRO B 1 76 ? 1.239 13.211 -1.757 1 93.12 76 PRO B O 1
ATOM 2177 N N . LEU B 1 77 ? 0.719 12.133 0.074 1 96.44 77 LEU B N 1
ATOM 2178 C CA . LEU B 1 77 ? 1.121 10.828 -0.433 1 96.44 77 LEU B CA 1
ATOM 2179 C C . LEU B 1 77 ? 0.194 10.367 -1.555 1 96.44 77 LEU B C 1
ATOM 2181 O O . LEU B 1 77 ? 0.52 9.438 -2.295 1 96.44 77 LEU B O 1
ATOM 2185 N N . SER B 1 78 ? -0.97 11 -1.66 1 96.88 78 SER B N 1
ATOM 2186 C CA . SER B 1 78 ? -1.999 10.594 -2.611 1 96.88 78 SER B CA 1
ATOM 2187 C C . SER B 1 78 ? -1.934 11.43 -3.887 1 96.88 78 SER B C 1
ATOM 2189 O O . SER B 1 78 ? -2.574 11.102 -4.887 1 96.88 78 SER B O 1
ATOM 2191 N N . GLN B 1 79 ? -1.16 12.484 -3.869 1 96.69 79 GLN B N 1
ATOM 2192 C CA . GLN B 1 79 ? -1.167 13.438 -4.973 1 96.69 79 GLN B CA 1
ATOM 2193 C C . GLN B 1 79 ? -0.559 12.836 -6.23 1 96.69 79 GLN B C 1
ATOM 2195 O O . GLN B 1 79 ? 0.219 11.883 -6.156 1 96.69 79 GLN B O 1
ATOM 2200 N N . PRO B 1 80 ? -0.889 13.398 -7.387 1 97.5 80 PRO B N 1
ATOM 2201 C CA . PRO B 1 80 ? -0.482 12.805 -8.664 1 97.5 80 PRO B CA 1
ATOM 2202 C C . PRO B 1 80 ? 1.029 12.609 -8.773 1 97.5 80 PRO B C 1
ATOM 2204 O O . PRO B 1 80 ? 1.49 11.578 -9.258 1 97.5 80 PRO B O 1
ATOM 2207 N N . ARG B 1 81 ? 1.797 13.539 -8.305 1 97.31 81 ARG B N 1
ATOM 2208 C CA . ARG B 1 81 ? 3.25 13.422 -8.336 1 97.31 81 ARG B CA 1
ATOM 2209 C C . ARG B 1 81 ? 3.715 12.195 -7.547 1 97.31 81 ARG B C 1
ATOM 2211 O O . ARG B 1 81 ? 4.598 11.461 -7.992 1 97.31 81 ARG B O 1
ATOM 2218 N N . ASN B 1 82 ? 3.152 11.984 -6.434 1 98.5 82 ASN B N 1
ATOM 2219 C CA . ASN B 1 82 ? 3.521 10.859 -5.582 1 98.5 82 ASN B CA 1
ATOM 2220 C C . ASN B 1 82 ? 3.016 9.539 -6.152 1 98.5 82 ASN B C 1
ATOM 2222 O O . ASN B 1 82 ? 3.723 8.531 -6.117 1 98.5 82 ASN B O 1
ATOM 2226 N N . LEU B 1 83 ? 1.814 9.586 -6.676 1 98.56 83 LEU B N 1
ATOM 2227 C CA . LEU B 1 83 ? 1.23 8.391 -7.285 1 98.56 83 LEU B CA 1
ATOM 2228 C C . LEU B 1 83 ? 2.092 7.895 -8.438 1 98.56 83 LEU B C 1
ATOM 2230 O O . LEU B 1 83 ? 2.516 6.734 -8.445 1 98.56 83 LEU B O 1
ATOM 2234 N N . ILE B 1 84 ? 2.416 8.758 -9.32 1 98.56 84 ILE B N 1
ATOM 2235 C CA . ILE B 1 84 ? 3.164 8.367 -10.508 1 98.56 84 ILE B CA 1
ATOM 2236 C C . ILE B 1 84 ? 4.637 8.18 -10.156 1 98.56 84 ILE B C 1
ATOM 2238 O O . ILE B 1 84 ? 5.219 7.125 -10.438 1 98.56 84 ILE B O 1
ATOM 2242 N N . GLY B 1 85 ? 5.203 9.156 -9.555 1 98.75 85 GLY B N 1
ATOM 2243 C CA . GLY B 1 85 ? 6.617 9.102 -9.219 1 98.75 85 GLY B CA 1
ATOM 2244 C C . GLY B 1 85 ? 6.969 7.938 -8.305 1 98.75 85 GLY B C 1
ATOM 2245 O O . GLY B 1 85 ? 7.98 7.266 -8.516 1 98.75 85 GLY B O 1
ATOM 2246 N N . GLY B 1 86 ? 6.168 7.723 -7.312 1 98.75 86 GLY B N 1
ATOM 2247 C CA . GLY B 1 86 ? 6.434 6.645 -6.375 1 98.75 86 GLY B CA 1
ATOM 2248 C C . GLY B 1 86 ? 6.434 5.273 -7.027 1 98.75 86 GLY B C 1
ATOM 2249 O O . GLY B 1 86 ? 7.336 4.469 -6.797 1 98.75 86 GLY B O 1
ATOM 2250 N N . HIS B 1 87 ? 5.422 5.008 -7.816 1 98.75 87 HIS B N 1
ATOM 2251 C CA . HIS B 1 87 ? 5.355 3.729 -8.508 1 98.75 87 HIS B CA 1
ATOM 2252 C C . HIS B 1 87 ? 6.516 3.568 -9.484 1 98.75 87 HIS B C 1
ATOM 2254 O O . HIS B 1 87 ? 7.148 2.512 -9.539 1 98.75 87 HIS B O 1
ATOM 2260 N N . VAL B 1 88 ? 6.777 4.57 -10.227 1 98.75 88 VAL B N 1
ATOM 2261 C CA . VAL B 1 88 ? 7.785 4.48 -11.281 1 98.75 88 VAL B CA 1
ATOM 2262 C C . VAL B 1 88 ? 9.164 4.297 -10.664 1 98.75 88 VAL B C 1
ATOM 2264 O O . VAL B 1 88 ? 9.922 3.41 -11.062 1 98.75 88 VAL B O 1
ATOM 2267 N N . ILE B 1 89 ? 9.492 5.074 -9.703 1 98.88 89 ILE B N 1
ATOM 2268 C CA . ILE B 1 89 ? 10.781 4.961 -9.023 1 98.88 89 ILE B CA 1
ATOM 2269 C C . ILE B 1 89 ? 10.922 3.566 -8.422 1 98.88 89 ILE B C 1
ATOM 2271 O O . ILE B 1 89 ? 11.953 2.912 -8.586 1 98.88 89 ILE B O 1
ATOM 2275 N N . SER B 1 90 ? 9.945 3.127 -7.777 1 98.88 90 SER B N 1
ATOM 2276 C CA . SER B 1 90 ? 9.984 1.832 -7.105 1 98.88 90 SER B CA 1
ATOM 2277 C C . SER B 1 90 ? 10.086 0.69 -8.109 1 98.88 90 SER B C 1
ATOM 2279 O O . SER B 1 90 ? 10.766 -0.308 -7.859 1 98.88 90 SER B O 1
ATOM 2281 N N . ALA B 1 91 ? 9.344 0.84 -9.203 1 98.56 91 ALA B N 1
ATOM 2282 C CA . ALA B 1 91 ? 9.43 -0.179 -10.242 1 98.56 91 ALA B CA 1
ATOM 2283 C C . ALA B 1 91 ? 10.852 -0.285 -10.789 1 98.56 91 ALA B C 1
ATOM 2285 O O . ALA B 1 91 ? 11.375 -1.388 -10.969 1 98.56 91 ALA B O 1
ATOM 2286 N N . VAL B 1 92 ? 11.469 0.812 -11.039 1 98.81 92 VAL B N 1
ATOM 2287 C CA . VAL B 1 92 ? 12.836 0.832 -11.547 1 98.81 92 VAL B CA 1
ATOM 2288 C C . VAL B 1 92 ? 13.773 0.193 -10.523 1 98.81 92 VAL B C 1
ATOM 2290 O O . VAL B 1 92 ? 14.609 -0.638 -10.875 1 98.81 92 VAL B O 1
ATOM 2293 N N . VAL B 1 93 ? 13.641 0.572 -9.305 1 98.88 93 VAL B N 1
ATOM 2294 C CA . VAL B 1 93 ? 14.5 0.051 -8.242 1 98.88 93 VAL B CA 1
ATOM 2295 C C . VAL B 1 93 ? 14.273 -1.452 -8.094 1 98.88 93 VAL B C 1
ATOM 2297 O O . VAL B 1 93 ? 15.227 -2.211 -7.914 1 98.88 93 VAL B O 1
ATOM 2300 N N . GLY B 1 94 ? 13.039 -1.851 -8.086 1 98.38 94 GLY B N 1
ATOM 2301 C CA . GLY B 1 94 ? 12.734 -3.27 -7.98 1 98.38 94 GLY B CA 1
ATOM 2302 C C . GLY B 1 94 ? 13.375 -4.098 -9.078 1 98.38 94 GLY B C 1
ATOM 2303 O O . GLY B 1 94 ? 14.023 -5.113 -8.805 1 98.38 94 GLY B O 1
ATOM 2304 N N . VAL B 1 95 ? 13.203 -3.695 -10.312 1 98.38 95 VAL B N 1
ATOM 2305 C CA . VAL B 1 95 ? 13.797 -4.398 -11.445 1 98.38 95 VAL B CA 1
ATOM 2306 C C . VAL B 1 95 ? 15.312 -4.43 -11.305 1 98.38 95 VAL B C 1
ATOM 2308 O O . VAL B 1 95 ? 15.945 -5.465 -11.523 1 98.38 95 VAL B O 1
ATOM 2311 N N . THR B 1 96 ? 15.883 -3.344 -10.945 1 98.75 96 THR B N 1
ATOM 2312 C CA . THR B 1 96 ? 17.328 -3.25 -10.773 1 98.75 96 THR B CA 1
ATOM 2313 C C . THR B 1 96 ? 17.812 -4.191 -9.672 1 98.75 96 THR B C 1
ATOM 2315 O O . THR B 1 96 ? 18.812 -4.875 -9.836 1 98.75 96 THR B O 1
ATOM 2318 N N . ALA B 1 97 ? 17.125 -4.137 -8.547 1 98.38 97 ALA B N 1
ATOM 2319 C CA . ALA B 1 97 ? 17.484 -5.008 -7.434 1 98.38 97 ALA B CA 1
ATOM 2320 C C . ALA B 1 97 ? 17.469 -6.477 -7.859 1 98.38 97 ALA B C 1
ATOM 2322 O O . ALA B 1 97 ? 18.359 -7.242 -7.5 1 98.38 97 ALA B O 1
ATOM 2323 N N . TYR B 1 98 ? 16.422 -6.852 -8.57 1 97.31 98 TYR B N 1
ATOM 2324 C CA . TYR B 1 98 ? 16.328 -8.227 -9.055 1 97.31 98 TYR B CA 1
ATOM 2325 C C . TYR B 1 98 ? 17.5 -8.547 -9.992 1 97.31 98 TYR B C 1
ATOM 2327 O O . TYR B 1 98 ? 18.078 -9.633 -9.922 1 97.31 98 TYR B O 1
ATOM 2335 N N . LYS B 1 99 ? 17.844 -7.676 -10.852 1 97.38 99 LYS B N 1
ATOM 2336 C CA . LYS B 1 99 ? 18.938 -7.898 -11.797 1 97.38 99 LYS B CA 1
ATOM 2337 C C . LYS B 1 99 ? 20.281 -7.984 -11.078 1 97.38 99 LYS B C 1
ATOM 2339 O O . LYS B 1 99 ? 21.172 -8.719 -11.516 1 97.38 99 LYS B O 1
ATOM 2344 N N . LEU B 1 100 ? 20.438 -7.246 -10.023 1 96.88 100 LEU B N 1
ATOM 2345 C CA . LEU B 1 100 ? 21.688 -7.246 -9.266 1 96.88 100 LEU B CA 1
ATOM 2346 C C . LEU B 1 100 ? 21.812 -8.523 -8.438 1 96.88 100 LEU B C 1
ATOM 2348 O O . LEU B 1 100 ? 22.906 -9.062 -8.289 1 96.88 100 LEU B O 1
ATOM 2352 N N . PHE B 1 101 ? 20.672 -8.977 -7.816 1 95.44 101 PHE B N 1
ATOM 2353 C CA . PHE B 1 101 ? 20.672 -10.141 -6.938 1 95.44 101 PHE B CA 1
ATOM 2354 C C . PHE B 1 101 ? 19.578 -11.125 -7.324 1 95.44 101 PHE B C 1
ATOM 2356 O O . PHE B 1 101 ? 18.703 -11.43 -6.516 1 95.44 101 PHE B O 1
ATOM 2363 N N . PRO B 1 102 ? 19.672 -11.773 -8.438 1 92.06 102 PRO B N 1
ATOM 2364 C CA . PRO B 1 102 ? 18.578 -12.617 -8.93 1 92.06 102 PRO B CA 1
ATOM 2365 C C . PRO B 1 102 ? 18.422 -13.898 -8.117 1 92.06 102 PRO B C 1
ATOM 2367 O O . PRO B 1 102 ? 17.312 -14.445 -8.023 1 92.06 102 PRO B O 1
ATOM 2370 N N . ASP B 1 103 ? 19.469 -14.398 -7.492 1 90.81 103 ASP B N 1
ATOM 2371 C CA . ASP B 1 103 ? 19.422 -15.695 -6.816 1 90.81 103 ASP B CA 1
ATOM 2372 C C . ASP B 1 103 ? 19.281 -15.523 -5.309 1 90.81 103 ASP B C 1
ATOM 2374 O O . ASP B 1 103 ? 19.203 -16.5 -4.57 1 90.81 103 ASP B O 1
ATOM 2378 N N . MET B 1 104 ? 19.219 -14.266 -4.844 1 91.62 104 MET B N 1
ATOM 2379 C CA . MET B 1 104 ? 19.125 -13.984 -3.412 1 91.62 104 MET B CA 1
ATOM 2380 C C . MET B 1 104 ? 17.906 -13.125 -3.105 1 91.62 104 MET B C 1
ATOM 2382 O O . MET B 1 104 ? 18.031 -11.969 -2.713 1 91.62 104 MET B O 1
ATOM 2386 N N . LEU B 1 105 ? 16.891 -13.75 -3.17 1 85.94 105 LEU B N 1
ATOM 2387 C CA . LEU B 1 105 ? 15.633 -13.023 -3.037 1 85.94 105 LEU B CA 1
ATOM 2388 C C . LEU B 1 105 ? 15.492 -12.438 -1.637 1 85.94 105 LEU B C 1
ATOM 2390 O O . LEU B 1 105 ? 14.883 -11.383 -1.463 1 85.94 105 LEU B O 1
ATOM 2394 N N . TRP B 1 106 ? 16.141 -13.078 -0.669 1 87.5 106 TRP B N 1
ATOM 2395 C CA . TRP B 1 106 ? 16.047 -12.617 0.709 1 87.5 106 TRP B CA 1
ATOM 2396 C C . TRP B 1 106 ? 16.828 -11.32 0.903 1 87.5 106 TRP B C 1
ATOM 2398 O O . TRP B 1 106 ? 16.609 -10.594 1.879 1 87.5 106 TRP B O 1
ATOM 2408 N N . ILE B 1 107 ? 17.594 -11 -0.031 1 93.12 107 ILE B N 1
ATOM 2409 C CA . ILE B 1 107 ? 18.328 -9.742 -0.022 1 93.12 107 ILE B CA 1
ATOM 2410 C C . ILE B 1 107 ? 17.688 -8.758 -0.991 1 93.12 107 ILE B C 1
ATOM 2412 O O . ILE B 1 107 ? 17.5 -7.582 -0.662 1 93.12 107 ILE B O 1
ATOM 2416 N N . SER B 1 108 ? 17.375 -9.281 -2.146 1 96 108 SER B N 1
ATOM 2417 C CA . SER B 1 108 ? 16.875 -8.414 -3.207 1 96 108 SER B CA 1
ATOM 2418 C C . SER B 1 108 ? 15.562 -7.762 -2.812 1 96 108 SER B C 1
ATOM 2420 O O . SER B 1 108 ? 15.328 -6.586 -3.102 1 96 108 SER B O 1
ATOM 2422 N N . ALA B 1 109 ? 14.727 -8.492 -2.119 1 94.69 109 ALA B N 1
ATOM 2423 C CA . ALA B 1 109 ? 13.398 -8 -1.766 1 94.69 109 ALA B CA 1
ATOM 2424 C C . ALA B 1 109 ? 13.492 -6.859 -0.753 1 94.69 109 ALA B C 1
ATOM 2426 O O . ALA B 1 109 ? 13.008 -5.754 -1.008 1 94.69 109 ALA B O 1
ATOM 2427 N N . PRO B 1 110 ? 14.141 -7.102 0.367 1 97.25 110 PRO B N 1
ATOM 2428 C CA . PRO B 1 110 ? 14.242 -5.977 1.3 1 97.25 110 PRO B CA 1
ATOM 2429 C C . PRO B 1 110 ? 15.062 -4.82 0.744 1 97.25 110 PRO B C 1
ATOM 2431 O O . PRO B 1 110 ? 14.797 -3.658 1.062 1 97.25 110 PRO B O 1
ATOM 2434 N N . PHE B 1 111 ? 16 -5.098 -0.082 1 98 111 PHE B N 1
ATOM 2435 C CA . PHE B 1 111 ? 16.812 -4.055 -0.712 1 98 111 PHE B CA 1
ATOM 2436 C C . PHE B 1 111 ? 15.945 -3.193 -1.63 1 98 111 PHE B C 1
ATOM 2438 O O . PHE B 1 111 ? 16.062 -1.966 -1.621 1 98 111 PHE B O 1
ATOM 2445 N N . ALA B 1 112 ? 15.141 -3.842 -2.404 1 98.38 112 ALA B N 1
ATOM 2446 C CA . ALA B 1 112 ? 14.258 -3.145 -3.334 1 98.38 112 ALA B CA 1
ATOM 2447 C C . ALA B 1 112 ? 13.336 -2.178 -2.594 1 98.38 112 ALA B C 1
ATOM 2449 O O . ALA B 1 112 ? 13.203 -1.015 -2.982 1 98.38 112 ALA B O 1
ATOM 2450 N N . VAL B 1 113 ? 12.766 -2.609 -1.549 1 98.38 113 VAL B N 1
ATOM 2451 C CA . VAL B 1 113 ? 11.812 -1.793 -0.81 1 98.38 113 VAL B CA 1
ATOM 2452 C C . VAL B 1 113 ? 12.539 -0.666 -0.087 1 98.38 113 VAL B C 1
ATOM 2454 O O . VAL B 1 113 ? 12.148 0.5 -0.181 1 98.38 113 VAL B O 1
ATOM 2457 N N . SER B 1 114 ? 13.625 -0.978 0.574 1 98.69 114 SER B N 1
ATOM 2458 C CA . SER B 1 114 ? 14.352 0.002 1.375 1 98.69 114 SER B CA 1
ATOM 2459 C C . SER B 1 114 ? 14.953 1.096 0.5 1 98.69 114 SER B C 1
ATOM 2461 O O . SER B 1 114 ? 14.875 2.279 0.835 1 98.69 114 SER B O 1
ATOM 2463 N N . PHE B 1 115 ? 15.492 0.706 -0.594 1 98.69 115 PHE B N 1
ATOM 2464 C CA . PHE B 1 115 ? 16.078 1.696 -1.483 1 98.69 115 PHE B CA 1
ATOM 2465 C C . PHE B 1 115 ? 15.008 2.537 -2.156 1 98.69 115 PHE B C 1
ATOM 2467 O O . PHE B 1 115 ? 15.203 3.727 -2.408 1 98.69 115 PHE B O 1
ATOM 2474 N N . SER B 1 116 ? 13.883 1.931 -2.479 1 98.81 116 SER B N 1
ATOM 2475 C CA . SER B 1 116 ? 12.758 2.686 -3.014 1 98.81 116 SER B CA 1
ATOM 2476 C C . SER B 1 116 ? 12.32 3.781 -2.049 1 98.81 116 SER B C 1
ATOM 2478 O O . SER B 1 116 ? 12.008 4.898 -2.469 1 98.81 116 SER B O 1
ATOM 2480 N N . ILE B 1 117 ? 12.289 3.453 -0.778 1 98.5 117 ILE B N 1
ATOM 2481 C CA . ILE B 1 117 ? 11.867 4.426 0.23 1 98.5 117 ILE B CA 1
ATOM 2482 C C . ILE B 1 117 ? 12.797 5.637 0.192 1 98.5 117 ILE B C 1
ATOM 2484 O O . ILE B 1 117 ? 12.336 6.777 0.115 1 98.5 117 ILE B O 1
ATOM 2488 N N . VAL B 1 118 ? 14.055 5.414 0.177 1 97.94 118 VAL B N 1
ATOM 2489 C CA . VAL B 1 118 ? 15.047 6.484 0.225 1 97.94 118 VAL B CA 1
ATOM 2490 C C . VAL B 1 118 ? 14.93 7.355 -1.024 1 97.94 118 VAL B C 1
ATOM 2492 O O . VAL B 1 118 ? 14.922 8.586 -0.934 1 97.94 118 VAL B O 1
ATOM 2495 N N . LEU B 1 119 ? 14.805 6.746 -2.145 1 98.5 119 LEU B N 1
ATOM 2496 C CA . LEU B 1 119 ? 14.734 7.508 -3.385 1 98.5 119 LEU B CA 1
ATOM 2497 C C . LEU B 1 119 ? 13.43 8.297 -3.465 1 98.5 119 LEU B C 1
ATOM 2499 O O . LEU B 1 119 ? 13.414 9.422 -3.969 1 98.5 119 LEU B O 1
ATOM 2503 N N . MET B 1 120 ? 12.367 7.684 -3.031 1 98.38 120 MET B N 1
ATOM 2504 C CA . MET B 1 120 ? 11.109 8.414 -3.014 1 98.38 120 MET B CA 1
ATOM 2505 C C . MET B 1 120 ? 11.18 9.609 -2.07 1 98.38 120 MET B C 1
ATOM 2507 O O . MET B 1 120 ? 10.586 10.656 -2.34 1 98.38 120 MET B O 1
ATOM 2511 N N . GLN B 1 121 ? 11.867 9.43 -0.945 1 96.19 121 GLN B N 1
ATOM 2512 C CA . GLN B 1 121 ? 12.039 10.539 -0.016 1 96.19 121 GLN B CA 1
ATOM 2513 C C . GLN B 1 121 ? 12.859 11.664 -0.649 1 96.19 121 GLN B C 1
ATOM 2515 O O . GLN B 1 121 ? 12.492 12.836 -0.559 1 96.19 121 GLN B O 1
ATOM 2520 N N . ILE B 1 122 ? 13.93 11.328 -1.311 1 96.31 122 ILE B N 1
ATOM 2521 C CA . ILE B 1 122 ? 14.828 12.297 -1.923 1 96.31 122 ILE B CA 1
ATOM 2522 C C . ILE B 1 122 ? 14.102 13.055 -3.027 1 96.31 122 ILE B C 1
ATOM 2524 O O . ILE B 1 122 ? 14.281 14.266 -3.18 1 96.31 122 ILE B O 1
ATOM 2528 N N . THR B 1 123 ? 13.25 12.375 -3.74 1 97.19 123 THR B N 1
ATOM 2529 C CA . THR B 1 123 ? 12.586 12.984 -4.883 1 97.19 123 THR B CA 1
ATOM 2530 C C . THR B 1 123 ? 11.242 13.594 -4.469 1 97.19 123 THR B C 1
ATOM 2532 O O . THR B 1 123 ? 10.516 14.125 -5.305 1 97.19 123 THR B O 1
ATOM 2535 N N . LYS B 1 124 ? 10.875 13.438 -3.23 1 95.94 124 LYS B N 1
ATOM 2536 C CA . LYS B 1 124 ? 9.633 13.969 -2.686 1 95.94 124 LYS B CA 1
ATOM 2537 C C . LYS B 1 124 ? 8.422 13.367 -3.398 1 95.94 124 LYS B C 1
ATOM 2539 O O . LYS B 1 124 ? 7.496 14.086 -3.779 1 95.94 124 LYS B O 1
ATOM 2544 N N . THR B 1 125 ? 8.531 12.039 -3.596 1 98.19 125 THR B N 1
ATOM 2545 C CA . THR B 1 125 ? 7.469 11.305 -4.273 1 98.19 125 THR B CA 1
ATOM 2546 C C . THR B 1 125 ? 7.035 10.094 -3.451 1 98.19 125 THR B C 1
ATOM 2548 O O . THR B 1 125 ? 6.664 9.062 -4.008 1 98.19 125 THR B O 1
ATOM 2551 N N . LEU B 1 126 ? 7.133 10.195 -2.166 1 98.25 126 LEU B N 1
ATOM 2552 C CA . LEU B 1 126 ? 6.836 9.055 -1.308 1 98.25 126 LEU B CA 1
ATOM 2553 C C . LEU B 1 126 ? 5.395 8.594 -1.502 1 98.25 126 LEU B C 1
ATOM 2555 O O . LEU B 1 126 ? 4.461 9.391 -1.385 1 98.25 126 LEU B O 1
ATOM 2559 N N . HIS B 1 127 ? 5.195 7.398 -1.87 1 98.56 127 HIS B N 1
ATOM 2560 C CA . HIS B 1 127 ? 3.926 6.715 -2.098 1 98.56 127 HIS B CA 1
ATOM 2561 C C . HIS B 1 127 ? 3.979 5.273 -1.604 1 98.56 127 HIS B C 1
ATOM 2563 O O . HIS B 1 127 ? 4.598 4.418 -2.24 1 98.56 127 HIS B O 1
ATOM 2569 N N . PRO B 1 128 ? 3.324 4.992 -0.557 1 98.12 128 PRO B N 1
ATOM 2570 C CA . PRO B 1 128 ? 3.502 3.709 0.129 1 98.12 128 PRO B CA 1
ATOM 2571 C C . PRO B 1 128 ? 3.301 2.512 -0.798 1 98.12 128 PRO B C 1
ATOM 2573 O O . PRO B 1 128 ? 4.109 1.582 -0.795 1 98.12 128 PRO B O 1
ATOM 2576 N N . PRO B 1 129 ? 2.359 2.508 -1.706 1 97.88 129 PRO B N 1
ATOM 2577 C CA . PRO B 1 129 ? 2.16 1.356 -2.59 1 97.88 129 PRO B CA 1
ATOM 2578 C C . PRO B 1 129 ? 3.373 1.073 -3.473 1 97.88 129 PRO B C 1
ATOM 2580 O O . PRO B 1 129 ? 3.502 -0.028 -4.016 1 97.88 129 PRO B O 1
ATOM 2583 N N . GLY B 1 130 ? 4.215 2.08 -3.629 1 97.94 130 GLY B N 1
ATOM 2584 C CA . GLY B 1 130 ? 5.457 1.858 -4.352 1 97.94 130 GLY B CA 1
ATOM 2585 C C . GLY B 1 130 ? 6.285 0.724 -3.781 1 97.94 130 GLY B C 1
ATOM 2586 O O . GLY B 1 130 ? 7 0.038 -4.516 1 97.94 130 GLY B O 1
ATOM 2587 N N . GLY B 1 131 ? 6.238 0.605 -2.496 1 97.38 131 GLY B N 1
ATOM 2588 C CA . GLY B 1 131 ? 6.934 -0.511 -1.877 1 97.38 131 GLY B CA 1
ATOM 2589 C C . GLY B 1 131 ? 6.492 -1.86 -2.41 1 97.38 131 GLY B C 1
ATOM 2590 O O . GLY B 1 131 ? 7.32 -2.732 -2.672 1 97.38 131 GLY B O 1
ATOM 2591 N N . ALA B 1 132 ? 5.207 -2.021 -2.486 1 96.19 132 ALA B N 1
ATOM 2592 C CA . ALA B 1 132 ? 4.668 -3.248 -3.072 1 96.19 132 ALA B CA 1
ATOM 2593 C C . ALA B 1 132 ? 5.117 -3.406 -4.523 1 96.19 132 ALA B C 1
ATOM 2595 O O . ALA B 1 132 ? 5.488 -4.504 -4.949 1 96.19 132 ALA B O 1
ATOM 2596 N N . THR B 1 133 ? 5.066 -2.328 -5.266 1 96.62 133 THR B N 1
ATOM 2597 C CA . THR B 1 133 ? 5.48 -2.336 -6.664 1 96.62 133 THR B CA 1
ATOM 2598 C C . THR B 1 133 ? 6.926 -2.814 -6.797 1 96.62 133 THR B C 1
ATOM 2600 O O . THR B 1 133 ? 7.238 -3.619 -7.676 1 96.62 133 THR B O 1
ATOM 2603 N N . ALA B 1 134 ? 7.789 -2.326 -5.957 1 97.88 134 ALA B N 1
ATOM 2604 C CA . ALA B 1 134 ? 9.188 -2.746 -5.969 1 97.88 134 ALA B CA 1
ATOM 2605 C C . ALA B 1 134 ? 9.32 -4.238 -5.68 1 97.88 134 ALA B C 1
ATOM 2607 O O . ALA B 1 134 ? 10.07 -4.945 -6.352 1 97.88 134 ALA B O 1
ATOM 2608 N N . LEU B 1 135 ? 8.617 -4.66 -4.754 1 94.88 135 LEU B N 1
ATOM 2609 C CA . LEU B 1 135 ? 8.695 -6.051 -4.316 1 94.88 135 LEU B CA 1
ATOM 2610 C C . LEU B 1 135 ? 8.219 -6.996 -5.414 1 94.88 135 LEU B C 1
ATOM 2612 O O . LEU B 1 135 ? 8.789 -8.07 -5.605 1 94.88 135 LEU B O 1
ATOM 2616 N N . ILE B 1 136 ? 7.148 -6.645 -6.055 1 92.75 136 ILE B N 1
ATOM 2617 C CA . ILE B 1 136 ? 6.551 -7.48 -7.09 1 92.75 136 ILE B CA 1
ATOM 2618 C C . ILE B 1 136 ? 7.562 -7.711 -8.211 1 92.75 136 ILE B C 1
ATOM 2620 O O . ILE B 1 136 ? 7.617 -8.797 -8.797 1 92.75 136 ILE B O 1
ATOM 2624 N N . ALA B 1 137 ? 8.367 -6.773 -8.5 1 94.69 137 ALA B N 1
ATOM 2625 C CA . ALA B 1 137 ? 9.391 -6.926 -9.523 1 94.69 137 ALA B CA 1
ATOM 2626 C C . ALA B 1 137 ? 10.414 -7.984 -9.125 1 94.69 137 ALA B C 1
ATOM 2628 O O . ALA B 1 137 ? 11.047 -8.594 -9.984 1 94.69 137 ALA B O 1
ATOM 2629 N N . VAL B 1 138 ? 10.555 -8.188 -7.824 1 94 138 VAL B N 1
ATOM 2630 C CA . VAL B 1 138 ? 11.586 -9.086 -7.324 1 94 138 VAL B CA 1
ATOM 2631 C C . VAL B 1 138 ? 10.984 -10.469 -7.066 1 94 138 VAL B C 1
ATOM 2633 O O . VAL B 1 138 ? 11.586 -11.492 -7.414 1 94 138 VAL B O 1
ATOM 2636 N N . ILE B 1 139 ? 9.773 -10.5 -6.543 1 88.62 139 ILE B N 1
ATOM 2637 C CA . ILE B 1 139 ? 9.266 -11.773 -6.047 1 88.62 139 ILE B CA 1
ATOM 2638 C C . ILE B 1 139 ? 8.039 -12.188 -6.852 1 88.62 139 ILE B C 1
ATOM 2640 O O . ILE B 1 139 ? 7.395 -13.195 -6.539 1 88.62 139 ILE B O 1
ATOM 2644 N N . GLY B 1 140 ? 7.656 -11.398 -7.758 1 87.06 140 GLY B N 1
ATOM 2645 C CA . GLY B 1 140 ? 6.512 -11.742 -8.594 1 87.06 140 GLY B CA 1
ATOM 2646 C C . GLY B 1 140 ? 6.758 -12.953 -9.469 1 87.06 140 GLY B C 1
ATOM 2647 O O . GLY B 1 140 ? 7.703 -13.711 -9.242 1 87.06 140 GLY B O 1
ATOM 2648 N N . SER B 1 141 ? 5.867 -13.234 -10.398 1 86.19 141 SER B N 1
ATOM 2649 C CA . SER B 1 141 ? 5.953 -14.375 -11.305 1 86.19 141 SER B CA 1
ATOM 2650 C C . SER B 1 141 ? 7.16 -14.258 -12.227 1 86.19 141 SER B C 1
ATOM 2652 O O . SER B 1 141 ? 7.746 -13.18 -12.359 1 86.19 141 SER B O 1
ATOM 2654 N N . GLU B 1 142 ? 7.445 -15.367 -12.852 1 88.5 142 GLU B N 1
ATOM 2655 C CA . GLU B 1 142 ? 8.547 -15.367 -13.812 1 88.5 142 GLU B CA 1
ATOM 2656 C C . GLU B 1 142 ? 8.258 -14.422 -14.977 1 88.5 142 GLU B C 1
ATOM 2658 O O . GLU B 1 142 ? 9.18 -13.812 -15.523 1 88.5 142 GLU B O 1
ATOM 2663 N N . LYS B 1 143 ? 7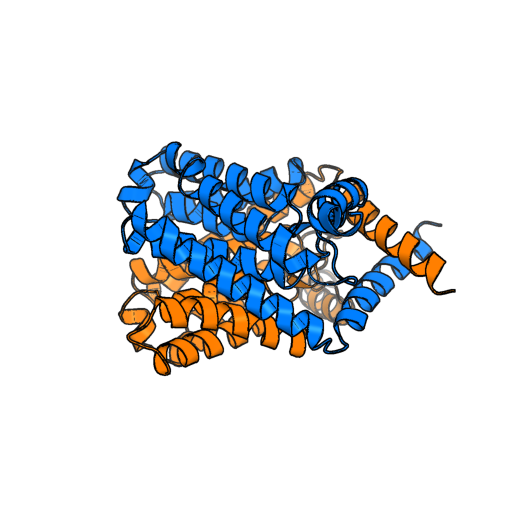.062 -14.367 -15.312 1 87.75 143 LYS B N 1
ATOM 2664 C CA . LYS B 1 143 ? 6.684 -13.477 -16.406 1 87.75 143 LYS B CA 1
ATOM 2665 C C . LYS B 1 143 ? 6.988 -12.023 -16.062 1 87.75 143 LYS B C 1
ATOM 2667 O O . LYS B 1 143 ? 7.477 -11.266 -16.906 1 87.75 143 LYS B O 1
ATOM 2672 N N . ILE B 1 144 ? 6.707 -11.648 -14.867 1 89.38 144 ILE B N 1
ATOM 2673 C CA . ILE B 1 144 ? 6.984 -10.289 -14.422 1 89.38 144 ILE B CA 1
ATOM 2674 C C . ILE B 1 144 ? 8.492 -10.039 -14.422 1 89.38 144 ILE B C 1
ATOM 2676 O O . ILE B 1 144 ? 8.953 -9 -14.898 1 89.38 144 ILE B O 1
ATOM 2680 N N . LYS B 1 145 ? 9.188 -10.977 -13.938 1 91.25 145 LYS B N 1
ATOM 2681 C CA . LYS B 1 145 ? 10.641 -10.859 -13.859 1 91.25 145 LYS B CA 1
ATOM 2682 C C . LYS B 1 145 ? 11.266 -10.742 -15.242 1 91.25 145 LYS B C 1
ATOM 2684 O O . LYS B 1 145 ? 12.234 -10.008 -15.438 1 91.25 145 LYS B O 1
ATOM 2689 N N . HIS B 1 146 ? 10.656 -11.391 -16.172 1 92.25 146 HIS B N 1
ATOM 2690 C CA . HIS B 1 146 ? 11.188 -11.414 -17.531 1 92.25 146 HIS B CA 1
ATOM 2691 C C . HIS B 1 146 ? 10.906 -10.102 -18.266 1 92.25 146 HIS B C 1
ATOM 2693 O O . HIS B 1 146 ? 11.586 -9.773 -19.234 1 92.25 146 HIS B O 1
ATOM 2699 N N . LEU B 1 147 ? 9.953 -9.414 -17.844 1 92.75 147 LEU B N 1
ATOM 2700 C CA . LEU B 1 147 ? 9.625 -8.141 -18.484 1 92.75 147 LEU B CA 1
ATOM 2701 C C . LEU B 1 147 ? 10.797 -7.168 -18.375 1 92.75 147 LEU B C 1
ATOM 2703 O O . LEU B 1 147 ? 10.945 -6.281 -19.234 1 92.75 147 LEU B O 1
ATOM 2707 N N . GLY B 1 148 ? 11.594 -7.328 -17.312 1 95.5 148 GLY B N 1
ATOM 2708 C CA . GLY B 1 148 ? 12.641 -6.348 -17.078 1 95.5 148 GLY B CA 1
ATOM 2709 C C . GLY B 1 148 ? 12.109 -4.941 -16.875 1 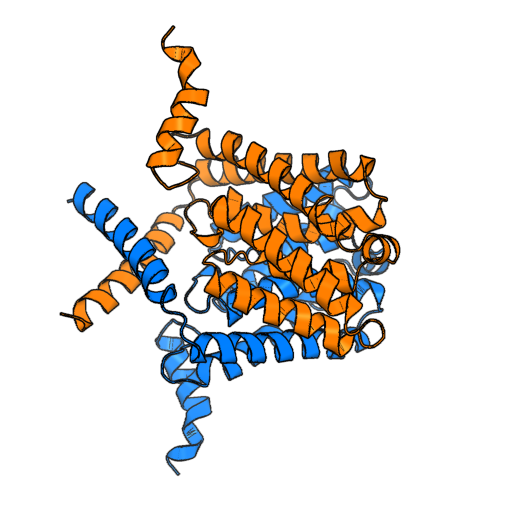95.5 148 GLY B C 1
ATOM 2710 O O . GLY B 1 148 ? 11.141 -4.73 -16.141 1 95.5 148 GLY B O 1
ATOM 2711 N N . TYR B 1 149 ? 12.75 -4.031 -17.562 1 98.06 149 TYR B N 1
ATOM 2712 C CA . TYR B 1 149 ? 12.375 -2.639 -17.359 1 98.06 149 TYR B CA 1
ATOM 2713 C C . TYR B 1 149 ? 11.062 -2.312 -18.062 1 98.06 149 TYR B C 1
ATOM 2715 O O . TYR B 1 149 ? 10.461 -1.269 -17.797 1 98.06 149 TYR B O 1
ATOM 2723 N N . TRP B 1 150 ? 10.578 -3.143 -18.906 1 96.19 150 TRP B N 1
ATOM 2724 C CA . TRP B 1 150 ? 9.25 -2.947 -19.484 1 96.19 150 TRP B CA 1
ATOM 2725 C C . TRP B 1 150 ? 8.172 -3 -18.406 1 96.19 150 TRP B C 1
ATOM 2727 O O . TRP B 1 150 ? 7.078 -2.463 -18.594 1 96.19 150 TRP B O 1
ATOM 2737 N N . TYR B 1 151 ? 8.453 -3.695 -17.344 1 95.38 151 TYR B N 1
ATOM 2738 C CA . TYR B 1 151 ? 7.574 -3.734 -16.172 1 95.38 151 TYR B CA 1
ATOM 2739 C C . TYR B 1 151 ? 7.176 -2.326 -15.75 1 95.38 151 TYR B C 1
ATOM 2741 O O . TYR B 1 151 ? 6.035 -2.098 -15.328 1 95.38 151 TYR B O 1
ATOM 2749 N N . VAL B 1 152 ? 8.078 -1.355 -15.93 1 97.81 152 VAL B N 1
ATOM 2750 C CA . VAL B 1 152 ? 7.887 0.026 -15.5 1 97.81 152 VAL B CA 1
ATOM 2751 C C . VAL B 1 152 ? 6.812 0.691 -16.359 1 97.81 152 VAL B C 1
ATOM 2753 O O . VAL B 1 152 ? 5.949 1.402 -15.844 1 97.81 152 VAL B O 1
ATOM 2756 N N . LEU B 1 153 ? 6.875 0.444 -17.656 1 95.94 153 LEU B N 1
ATOM 2757 C CA . LEU B 1 153 ? 5.941 1.07 -18.578 1 95.94 153 LEU B CA 1
ATOM 2758 C C . LEU B 1 153 ? 4.57 0.404 -18.5 1 95.94 153 LEU B C 1
ATOM 2760 O O . LEU B 1 153 ? 3.549 1.086 -18.391 1 95.94 153 LEU B O 1
ATOM 2764 N N . SER B 1 154 ? 4.66 -0.786 -18.656 1 92.5 154 SER B N 1
ATOM 2765 C CA . SER B 1 154 ? 3.479 -1.631 -18.5 1 92.5 154 SER B CA 1
ATOM 2766 C C . SER B 1 154 ? 3.809 -2.922 -17.766 1 92.5 154 SER B C 1
ATOM 2768 O O . SER B 1 154 ? 4.707 -3.664 -18.172 1 92.5 154 SER B O 1
ATOM 2770 N N . PRO B 1 155 ? 3.219 -3.078 -16.703 1 93 155 PRO B N 1
ATOM 2771 C CA . PRO B 1 155 ? 1.867 -2.664 -16.312 1 93 155 PRO B CA 1
ATOM 2772 C C . PRO B 1 155 ? 1.867 -1.535 -15.289 1 93 155 PRO B C 1
ATOM 2774 O O . PRO B 1 155 ? 0.806 -1.015 -14.938 1 93 155 PRO B O 1
ATOM 2777 N N . VAL B 1 156 ? 2.98 -1.093 -14.836 1 96.12 156 VAL B N 1
ATOM 2778 C CA . VAL B 1 156 ? 3.008 -0.202 -13.68 1 96.12 156 VAL B CA 1
ATOM 2779 C C . VAL B 1 156 ? 2.49 1.179 -14.078 1 96.12 156 VAL B C 1
ATOM 2781 O O . VAL B 1 156 ? 1.502 1.662 -13.523 1 96.12 156 VAL B O 1
ATOM 2784 N N . LEU B 1 157 ? 3.104 1.753 -15.086 1 96.88 157 LEU B N 1
ATOM 2785 C CA . LEU B 1 157 ? 2.738 3.109 -15.477 1 96.88 157 LEU B CA 1
ATOM 2786 C C . LEU B 1 157 ? 1.313 3.15 -16.016 1 96.88 157 LEU B C 1
ATOM 2788 O O . LEU B 1 157 ? 0.574 4.105 -15.766 1 96.88 157 LEU B O 1
ATOM 2792 N N . THR B 1 158 ? 0.953 2.16 -16.781 1 94.31 158 THR B N 1
ATOM 2793 C CA . THR B 1 158 ? -0.413 2.104 -17.281 1 94.31 158 THR B CA 1
ATOM 2794 C C . THR B 1 158 ? -1.415 2.031 -16.141 1 94.31 158 THR B C 1
ATOM 2796 O O . THR B 1 158 ? -2.467 2.67 -16.188 1 94.31 158 THR B O 1
ATOM 2799 N N . GLY B 1 159 ? -1.107 1.243 -15.148 1 95.19 159 GLY B N 1
ATOM 2800 C CA . GLY B 1 159 ? -1.961 1.189 -13.977 1 95.19 159 GLY B CA 1
ATOM 2801 C C . GLY B 1 159 ? -2.078 2.523 -13.258 1 95.19 159 GLY B C 1
ATOM 2802 O O . GLY B 1 159 ? -3.162 2.9 -12.812 1 95.19 159 GLY B O 1
ATOM 2803 N N . CYS B 1 160 ? -1.024 3.207 -13.18 1 97.62 160 CYS B N 1
ATOM 2804 C CA . CYS B 1 160 ? -1.024 4.535 -12.57 1 97.62 160 CYS B CA 1
ATOM 2805 C C . CYS B 1 160 ? -1.966 5.473 -13.32 1 97.62 160 CYS B C 1
ATOM 2807 O O . CYS B 1 160 ? -2.721 6.223 -12.695 1 97.62 160 CYS B O 1
ATOM 2809 N N . PHE B 1 161 ? -1.885 5.402 -14.594 1 97 161 PHE B N 1
ATOM 2810 C CA . PHE B 1 161 ? -2.711 6.293 -15.398 1 97 161 PHE B CA 1
ATOM 2811 C C . PHE B 1 161 ? -4.188 5.965 -15.227 1 97 161 PHE B C 1
ATOM 2813 O O . PHE B 1 161 ? -5.023 6.867 -15.141 1 97 161 PHE B O 1
ATOM 2820 N N . ILE B 1 162 ? -4.496 4.734 -15.188 1 95.5 162 ILE B N 1
ATOM 2821 C CA . ILE B 1 162 ? -5.879 4.32 -14.977 1 95.5 162 ILE B CA 1
ATOM 2822 C C . ILE B 1 162 ? -6.379 4.859 -13.641 1 95.5 162 ILE B C 1
ATOM 2824 O O . ILE B 1 162 ? -7.438 5.488 -13.578 1 95.5 162 ILE B O 1
ATOM 2828 N N . MET B 1 163 ? -5.609 4.664 -12.633 1 97.62 163 MET B N 1
ATOM 2829 C CA . MET B 1 163 ? -6 5.109 -11.297 1 97.62 163 MET B CA 1
ATOM 2830 C C . MET B 1 163 ? -6.113 6.629 -11.242 1 97.62 163 MET B C 1
ATOM 2832 O O . MET B 1 163 ? -7.02 7.168 -10.609 1 97.62 163 MET B O 1
ATOM 2836 N N . LEU B 1 164 ? -5.184 7.297 -11.883 1 97.69 164 LEU B N 1
ATOM 2837 C CA . LEU B 1 164 ? -5.18 8.758 -11.883 1 97.69 164 LEU B CA 1
ATOM 2838 C C . LEU B 1 164 ? -6.43 9.305 -12.555 1 97.69 164 LEU B C 1
ATOM 2840 O O . LEU B 1 164 ? -7.055 10.242 -12.047 1 97.69 164 LEU B O 1
ATOM 2844 N N . VAL B 1 165 ? -6.766 8.766 -13.68 1 96.94 165 VAL B N 1
ATOM 2845 C CA . VAL B 1 165 ? -7.941 9.219 -14.414 1 96.94 165 VAL B CA 1
ATOM 2846 C C . VAL B 1 165 ? -9.195 9.031 -13.562 1 96.94 165 VAL B C 1
ATOM 2848 O O . VAL B 1 165 ? -10.023 9.938 -13.453 1 96.94 165 VAL B O 1
ATOM 2851 N N . VAL B 1 166 ? -9.336 7.891 -12.922 1 97.44 166 VAL B N 1
ATOM 2852 C CA . VAL B 1 166 ? -10.484 7.613 -12.07 1 97.44 166 VAL B CA 1
ATOM 2853 C C . VAL B 1 166 ? -10.5 8.578 -10.891 1 97.44 166 VAL B C 1
ATOM 2855 O O . VAL B 1 166 ? -11.555 9.094 -10.508 1 97.44 166 VAL B O 1
ATOM 2858 N N . ALA B 1 167 ? -9.383 8.797 -10.344 1 96.94 167 ALA B N 1
ATOM 2859 C CA . ALA B 1 167 ? -9.273 9.711 -9.203 1 96.94 167 ALA B CA 1
ATOM 2860 C C . ALA B 1 167 ? -9.68 11.133 -9.594 1 96.94 167 ALA B C 1
ATOM 2862 O O . ALA B 1 167 ? -10.352 11.82 -8.828 1 96.94 167 ALA B O 1
ATOM 2863 N N . LEU B 1 168 ? -9.227 11.562 -10.727 1 94.62 168 LEU B N 1
ATOM 2864 C CA . LEU B 1 168 ? -9.562 12.898 -11.195 1 94.62 168 LEU B CA 1
ATOM 2865 C C . LEU B 1 168 ? -11.07 13.047 -11.391 1 94.62 168 LEU B C 1
ATOM 2867 O O . LEU B 1 168 ? -11.625 14.125 -11.18 1 94.62 168 LEU B O 1
ATOM 2871 N N . ILE B 1 169 ? -11.68 12.008 -11.742 1 94.25 169 ILE B N 1
ATOM 2872 C CA . ILE B 1 169 ? -13.117 12.039 -12.008 1 94.25 169 ILE B CA 1
ATOM 2873 C C . ILE B 1 169 ? -13.891 11.992 -10.695 1 94.25 169 ILE B C 1
ATOM 2875 O O . ILE B 1 169 ? -14.648 12.914 -10.383 1 94.25 169 ILE B O 1
ATOM 2879 N N . PHE B 1 170 ? -13.656 11.047 -9.844 1 93.75 170 PHE B N 1
ATOM 2880 C CA . PHE B 1 170 ? -14.531 10.773 -8.711 1 93.75 170 PHE B CA 1
ATOM 2881 C C . PHE B 1 170 ? -14.164 11.648 -7.52 1 93.75 170 PHE B C 1
ATOM 2883 O O . PHE B 1 170 ? -15 11.898 -6.645 1 93.75 170 PHE B O 1
ATOM 2890 N N . ASN B 1 171 ? -12.969 12.109 -7.441 1 93.31 171 ASN B N 1
ATOM 2891 C CA . ASN B 1 171 ? -12.578 12.977 -6.336 1 93.31 171 ASN B CA 1
ATOM 2892 C C . ASN B 1 171 ? -12.961 14.43 -6.602 1 93.31 171 ASN B C 1
ATOM 2894 O O . ASN B 1 171 ? -12.766 15.297 -5.746 1 93.31 171 ASN B O 1
ATOM 2898 N N . ASN B 1 172 ? -13.453 14.664 -7.746 1 89.12 172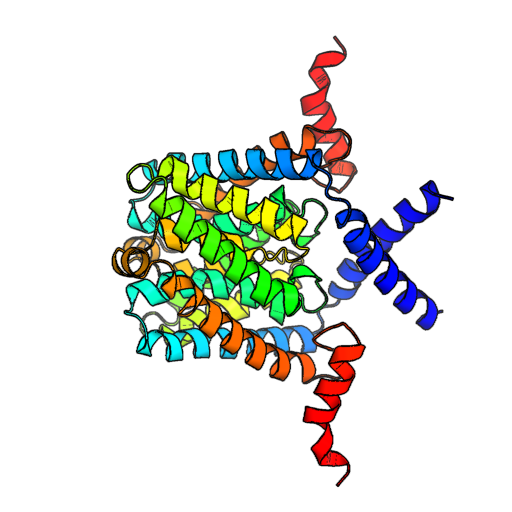 ASN B N 1
ATOM 2899 C CA . ASN B 1 172 ? -13.891 16.016 -8.055 1 89.12 172 ASN B CA 1
ATOM 2900 C C . ASN B 1 172 ? -15.391 16.078 -8.336 1 89.12 172 ASN B C 1
ATOM 2902 O O . ASN B 1 172 ? -15.883 17 -8.984 1 89.12 172 ASN B O 1
ATOM 2906 N N . MET B 1 173 ? -16.016 15.07 -7.855 1 85.38 173 MET B N 1
ATOM 2907 C CA . MET B 1 173 ? -17.453 14.992 -8.047 1 85.38 173 MET B CA 1
ATOM 2908 C C . MET B 1 173 ? -18.188 15.844 -7.012 1 85.38 173 MET B C 1
ATOM 2910 O O . MET B 1 173 ? -19.359 16.188 -7.199 1 85.38 173 MET B O 1
ATOM 2914 N N . THR B 1 174 ? -17.531 16.125 -5.949 1 77.19 174 THR B N 1
ATOM 2915 C CA . THR B 1 174 ? -18.172 16.969 -4.941 1 77.19 174 THR B CA 1
ATOM 2916 C C . THR B 1 174 ? -17.391 18.266 -4.754 1 77.19 174 THR B C 1
ATOM 2918 O O . THR B 1 174 ? -16.203 18.344 -5.094 1 77.19 174 THR B O 1
ATOM 2921 N N . SER B 1 175 ? -18.109 19.188 -4.273 1 70.62 175 SER B N 1
ATOM 2922 C CA . SER B 1 175 ? -17.5 20.516 -4.113 1 70.62 175 SER B CA 1
ATOM 2923 C C . SER B 1 175 ? -16.531 20.531 -2.943 1 70.62 175 SER B C 1
ATOM 2925 O O . SER B 1 175 ? -15.672 21.422 -2.859 1 70.62 175 SER B O 1
ATOM 2927 N N . HIS B 1 176 ? -16.641 19.578 -2.145 1 76 176 HIS B N 1
ATOM 2928 C CA . HIS B 1 176 ? -15.812 19.609 -0.944 1 76 176 HIS B CA 1
ATOM 2929 C C . HIS B 1 176 ? -14.516 18.828 -1.148 1 76 176 HIS B C 1
ATOM 2931 O O . HIS B 1 176 ? -13.609 18.891 -0.309 1 76 176 HIS B O 1
ATOM 2937 N N . ARG B 1 177 ? -14.547 18.141 -2.34 1 76.06 177 ARG B N 1
ATOM 2938 C CA . ARG B 1 177 ? -13.352 17.391 -2.684 1 76.06 177 ARG B CA 1
ATOM 2939 C C . ARG B 1 177 ? -12.633 18.016 -3.871 1 76.06 177 ARG B C 1
ATOM 2941 O O . ARG B 1 177 ? -13.266 18.453 -4.832 1 76.06 177 ARG B O 1
ATOM 2948 N N . SER B 1 178 ? -11.383 18.172 -3.617 1 82.88 178 SER B N 1
ATOM 2949 C CA . SER B 1 178 ? -10.57 18.625 -4.734 1 82.88 178 SER B CA 1
ATOM 2950 C C . SER B 1 178 ? -9.305 17.797 -4.887 1 82.88 178 SER B C 1
ATOM 2952 O O . SER B 1 178 ? -8.602 17.547 -3.904 1 82.88 178 SER B O 1
ATOM 2954 N N . TYR B 1 179 ? -9.148 17.297 -6.008 1 89.19 179 TYR B N 1
ATOM 2955 C CA . TYR B 1 179 ? -7.98 16.5 -6.363 1 89.19 179 TYR B CA 1
ATOM 2956 C C . TYR B 1 179 ? -7.48 16.859 -7.758 1 89.19 179 TYR B C 1
ATOM 2958 O O . TYR B 1 179 ? -8.234 16.812 -8.727 1 89.19 179 TYR B O 1
ATOM 2966 N N . PRO B 1 180 ? -6.211 17.297 -7.973 1 90.75 180 PRO B N 1
ATOM 2967 C CA . PRO B 1 180 ? -5.23 17.469 -6.895 1 90.75 180 PRO B CA 1
ATOM 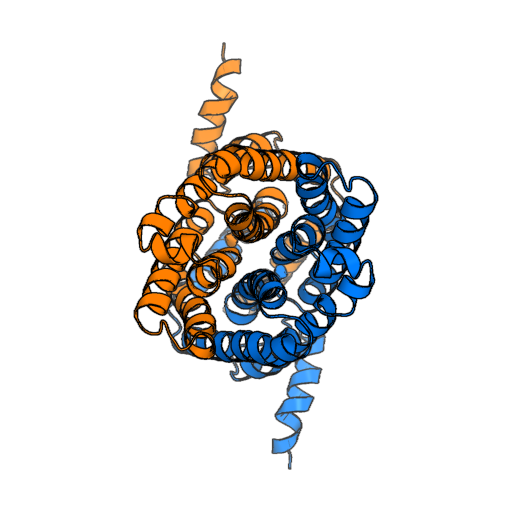2968 C C . PRO B 1 180 ? -5.57 18.625 -5.961 1 90.75 180 PRO B C 1
ATOM 2970 O O . PRO B 1 180 ? -6.426 19.453 -6.285 1 90.75 180 PRO B O 1
ATOM 2973 N N . THR B 1 181 ? -4.926 18.531 -4.801 1 83.31 181 THR B N 1
ATOM 2974 C CA . THR B 1 181 ? -5.219 19.547 -3.793 1 83.31 181 THR B CA 1
ATOM 2975 C C . THR B 1 181 ? -4.566 2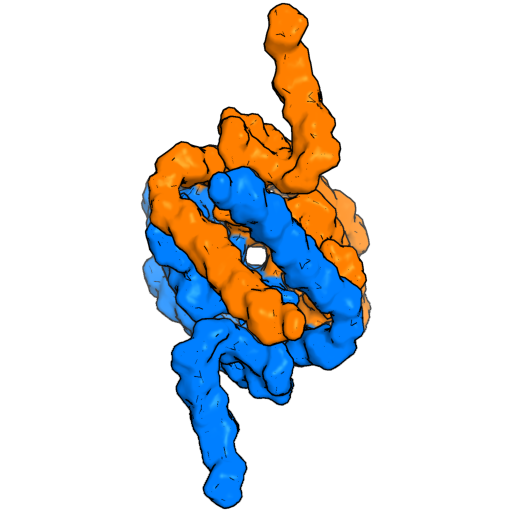0.875 -4.16 1 83.31 181 THR B C 1
ATOM 2977 O O . THR B 1 181 ? -5.004 21.938 -3.709 1 83.31 181 THR B O 1
ATOM 2980 N N . ASP B 1 182 ? -3.537 20.797 -4.914 1 76.88 182 ASP B N 1
ATOM 2981 C CA . ASP B 1 182 ? -2.918 22.031 -5.371 1 76.88 182 ASP B CA 1
ATOM 2982 C C . ASP B 1 182 ? -3.854 22.812 -6.301 1 76.88 182 ASP B C 1
ATOM 2984 O O . ASP B 1 182 ? -4.234 22.312 -7.363 1 76.88 182 ASP B O 1
ATOM 2988 N N . LYS B 1 183 ? -4.172 23.891 -5.828 1 69.44 183 LYS B N 1
ATOM 2989 C CA . LYS B 1 183 ? -5.18 24.75 -6.457 1 69.44 183 LYS B CA 1
ATOM 2990 C C . LYS B 1 183 ? -4.816 25.047 -7.91 1 69.44 183 LYS B C 1
ATOM 2992 O O . LYS B 1 183 ? -5.695 25.328 -8.734 1 69.44 183 LYS B O 1
ATOM 2997 N N . ARG B 1 184 ? -3.619 25.156 -8.031 1 68.88 184 ARG B N 1
ATOM 2998 C CA . ARG B 1 184 ? -3.207 25.438 -9.398 1 68.88 184 ARG B CA 1
ATOM 2999 C C . ARG B 1 184 ? -3.725 24.375 -10.367 1 68.88 184 ARG B C 1
ATOM 3001 O O . ARG B 1 184 ? -4.145 24.688 -11.477 1 68.88 184 ARG B O 1
ATOM 3008 N N . TYR B 1 185 ? -3.713 23.234 -9.898 1 69.38 185 TYR B N 1
ATOM 3009 C CA . TYR B 1 185 ? -4.125 22.125 -10.75 1 69.38 185 TYR B CA 1
ATOM 3010 C C . TYR B 1 185 ? -5.637 21.922 -10.703 1 69.38 185 TYR B C 1
ATOM 3012 O O . TYR B 1 185 ? -6.258 21.609 -11.719 1 69.38 185 TYR B O 1
ATOM 3020 N N . THR B 1 186 ? -6.117 22.219 -9.648 1 64.62 186 THR B N 1
ATOM 3021 C CA . THR B 1 186 ? -7.547 21.984 -9.484 1 64.62 186 THR B CA 1
ATOM 3022 C C . THR B 1 186 ? -8.352 22.922 -10.383 1 64.62 186 THR B C 1
ATOM 3024 O O . THR B 1 186 ? -9.383 22.531 -10.938 1 64.62 186 THR B O 1
ATOM 3027 N N . LYS B 1 187 ? -7.906 24.047 -10.453 1 64.81 187 LYS B N 1
ATOM 3028 C CA . LYS B 1 187 ? -8.617 25.016 -11.289 1 64.81 187 LYS B CA 1
ATOM 3029 C C . LYS B 1 187 ? -8.648 24.562 -12.742 1 64.81 187 LYS B C 1
ATOM 3031 O O . LYS B 1 187 ? -9.672 24.688 -13.414 1 64.81 187 LYS B O 1
ATOM 3036 N N . VAL B 1 188 ? -7.617 24.031 -13.125 1 63.78 188 VAL B N 1
ATOM 3037 C CA . VAL B 1 188 ? -7.504 23.594 -14.516 1 63.78 188 VAL B CA 1
ATOM 3038 C C . VAL B 1 188 ? -8.43 22.406 -14.758 1 63.78 188 VAL B C 1
ATOM 3040 O O . VAL B 1 188 ? -9.141 22.359 -15.766 1 63.78 188 VAL B O 1
ATOM 3043 N N . ILE B 1 189 ? -8.492 21.609 -13.836 1 63.97 189 ILE B N 1
ATOM 3044 C CA . ILE B 1 189 ? -9.266 20.391 -13.984 1 63.97 189 ILE B CA 1
ATOM 3045 C C . ILE B 1 189 ? -10.758 20.703 -13.883 1 63.97 189 ILE B C 1
ATOM 3047 O O . ILE B 1 189 ? -11.555 20.203 -14.672 1 63.97 189 ILE B O 1
ATOM 3051 N N . LYS B 1 190 ? -11.047 21.453 -12.922 1 63.25 190 LYS B N 1
ATOM 3052 C CA . LYS B 1 190 ? -12.453 21.812 -12.758 1 63.25 190 LYS B CA 1
ATOM 3053 C C . LYS B 1 190 ? -12.961 22.594 -13.977 1 63.25 190 LYS B C 1
ATOM 3055 O O . LYS B 1 190 ? -14.117 22.438 -14.375 1 63.25 190 LYS B O 1
ATOM 3060 N N . ARG B 1 191 ? -12.117 23.344 -14.484 1 62.38 191 ARG B N 1
ATOM 3061 C CA . ARG B 1 191 ? -12.477 24.047 -15.711 1 62.38 191 ARG B CA 1
ATOM 3062 C C . ARG B 1 191 ? -12.719 23.062 -16.844 1 62.38 191 ARG B C 1
ATOM 3064 O O . ARG B 1 191 ? -13.617 23.266 -17.672 1 62.38 191 ARG B O 1
ATOM 3071 N N . PHE B 1 192 ? -11.961 22.094 -16.781 1 58.66 192 PHE B N 1
ATOM 3072 C CA . PHE B 1 192 ? -12.094 21.062 -17.812 1 58.66 192 PHE B CA 1
ATOM 3073 C C . PHE B 1 192 ? -13.383 20.281 -17.625 1 58.66 192 PHE B C 1
ATOM 3075 O O . PHE B 1 192 ? -14.086 19.969 -18.594 1 58.66 192 PHE B O 1
ATOM 3082 N N . PHE B 1 193 ? -13.602 20.047 -16.406 1 57.53 193 PHE B N 1
ATOM 3083 C CA . PHE B 1 193 ? -14.789 19.234 -16.156 1 57.53 193 PHE B CA 1
ATOM 3084 C C . PHE B 1 193 ? -16.016 20.125 -15.992 1 57.53 193 PHE B C 1
ATOM 3086 O O . PHE B 1 193 ? -17.141 19.703 -16.297 1 57.53 193 PHE B O 1
ATOM 3093 N N . ALA B 1 194 ? -15.906 21.297 -15.383 1 53.09 194 ALA B N 1
ATOM 3094 C CA . ALA B 1 194 ? -17 22.25 -15.289 1 53.09 194 ALA B CA 1
ATOM 3095 C C . ALA B 1 194 ? -17.234 22.953 -16.625 1 53.09 194 ALA B C 1
ATOM 3097 O O . ALA B 1 194 ? -18.281 23.562 -16.844 1 53.09 194 ALA B O 1
ATOM 3098 N N . GLY B 1 195 ? -16.266 23.047 -17.5 1 45 195 GLY B N 1
ATOM 3099 C CA . GLY B 1 195 ? -16.562 23.781 -18.719 1 45 195 GLY B CA 1
ATOM 3100 C C . GLY B 1 195 ? -17.953 23.547 -19.25 1 45 195 GLY B C 1
ATOM 3101 O O . GLY B 1 195 ? -18.422 24.25 -20.141 1 45 195 GLY B O 1
ATOM 3102 N N . GLU B 1 196 ? -18.516 22.422 -19.141 1 42.22 196 GLU B N 1
ATOM 3103 C CA . GLU B 1 196 ? -19.734 22.391 -19.953 1 42.22 196 GLU B CA 1
ATOM 3104 C C . GLU B 1 196 ? -20.797 23.297 -19.344 1 42.22 196 GLU B C 1
ATOM 3106 O O . GLU B 1 196 ? -21.828 23.578 -19.984 1 42.22 196 GLU B O 1
ATOM 3111 N N . LYS B 1 197 ? -20.953 23.766 -18.062 1 39.09 197 LYS B N 1
ATOM 3112 C CA . LYS B 1 197 ? -22.172 24.484 -17.734 1 39.09 197 LYS B CA 1
ATOM 3113 C C . LYS B 1 197 ? -22.109 25.938 -18.219 1 39.09 197 LYS B C 1
ATOM 3115 O O . LYS B 1 197 ? -23.031 26.719 -17.984 1 39.09 197 LYS B O 1
ATOM 3120 N N . ARG B 1 198 ? -20.953 26.531 -18.531 1 36.91 198 ARG B N 1
ATOM 3121 C CA . ARG B 1 198 ? -21.203 27.875 -19.047 1 36.91 198 ARG B CA 1
ATOM 3122 C C . ARG B 1 198 ? -21.766 27.812 -20.469 1 36.91 198 ARG B C 1
ATOM 3124 O O . ARG B 1 198 ? -21.734 28.812 -21.188 1 36.91 198 ARG B O 1
ATOM 3131 N N . LEU B 1 199 ? -22.219 26.672 -20.922 1 26.2 199 LEU B N 1
ATOM 3132 C CA . LEU B 1 199 ? -23.141 27.094 -21.969 1 26.2 199 LEU B CA 1
ATOM 3133 C C . LEU B 1 199 ? -24.484 27.484 -21.375 1 26.2 199 LEU B C 1
ATOM 3135 O O . LEU B 1 199 ? -24.953 26.859 -20.422 1 26.2 199 LEU B O 1
#

Radius of gyration: 19.95 Å; Cα contacts (8 Å, |Δi|>4): 703; chains: 2; bounding box: 45×55×58 Å

Secondary structure (DSSP, 8-state):
-HHHHHHHHHHHHHHHHHHTTS--HHHHHHHHHHHHHHHHHHHHHHTTTS-HHHHHHHHHHHHHHHHHHHH-TT-GGGSHHHHHHHHHHHHHHHHHHHHHSTT-HHHHHHHHHHHHHHHHHHTT---THHHHHHHHHHHS-HHHHHHTTHHIIIIIIHHHHHHHHHHHHHTTSSTT--SSSSHHHHHHHHHHHHGGGG-/-HHHHHHHHHHHHHHHHHHTTS--HHHHHHHHHHHHHHHHHHHHHHTTTS-HHHHHHHHHHHHHHHHHHHH-TT-GGGSHHHHHHHHHHHHHHHHHHHHHSTT-HHHHHHHHHHHHHHHHHHTT---THHHHHHHHHHHS-HHHHHHTTHHIIIIIIHHHHHHHHHHHHHTTSSTT--SSSSHHHHHHHHHHHHGGGG-

Solvent-accessible surface area (backbone atoms only — not comparable to full-atom values): 18947 Å² total; per-residue (Å²): 121,68,70,66,54,58,58,49,48,54,47,45,57,46,41,58,51,44,63,55,55,52,80,46,64,66,57,42,49,41,22,26,51,35,24,26,51,34,45,33,47,49,56,56,58,39,49,74,75,36,55,70,69,58,36,46,57,51,45,28,27,49,27,12,41,34,30,27,45,39,63,33,48,80,37,72,49,32,29,65,62,9,48,46,46,10,38,44,52,7,26,50,36,3,34,48,29,24,70,75,32,70,89,39,57,75,51,21,33,16,47,10,30,14,51,26,41,40,51,18,48,70,67,70,10,48,24,36,29,12,19,10,40,3,28,39,36,50,62,43,55,70,69,50,49,67,45,42,72,47,35,35,57,53,59,48,44,52,49,42,50,52,44,48,56,40,38,48,51,44,38,48,69,42,93,88,38,54,46,49,68,53,59,77,52,26,53,55,47,45,45,64,69,48,50,66,68,82,104,122,69,71,67,54,56,56,50,48,54,47,43,57,45,42,58,51,44,64,55,56,53,79,46,64,67,56,40,48,41,20,26,51,33,22,26,51,35,46,33,48,51,55,56,58,38,50,75,76,35,56,70,71,59,36,45,59,51,47,28,26,50,28,12,42,33,30,27,46,39,64,34,48,80,38,73,48,30,27,65,63,8,47,47,45,12,37,43,51,7,27,51,37,3,34,49,27,22,71,74,32,69,90,38,56,76,51,21,34,17,45,9,29,14,51,25,41,40,51,19,46,71,68,70,10,47,23,36,30,13,18,10,40,3,28,40,37,49,61,44,53,70,67,51,47,68,44,42,73,47,36,36,57,54,59,50,44,52,50,42,50,53,43,48,55,42,40,49,52,46,37,48,69,43,92,88,38,55,44,46,68,53,59,77,52,27,53,55,48,45,46,64,68,50,51,68,66,82,105

Nearest PDB structures (foldseek):
  6ivl-assembly1_C  TM=1.666E-01  e=3.555E+00  Klebsiella pneumoniae
  6s4m-assembly1_A  TM=2.324E-01  e=8.800E+00  Homo sapiens

Foldseek 3Di:
DVVVVVVVVVVVVVVVVVVLVPPPVVLVVLLVVLLVVLLVCLLVVVVVVDPPQLSVLQSVLVNLLSCCLSVVVQDLCNALQLLLVLQLLLLLLLLVLCVVPVPCLVCSLVRSLVVSQVVCVVVVNHHPSSSSSSNCCRPNDPVSVVCRSVVSVPPRNVSSVSSVVSSLPSQVPDPVGFGPPPPVVRVVSCCVVVVVVVD/DVVVVVVVVVVVVVVVVVVLVPPPVVLVVLLVVLLVVLLVCLLVVQVVVDPPQLSVLQSVLVNLLSCCLSVVVQDLCNALQLLLVLQLLLLLLLLVLCVVPVPCLVCSLVRSLVVSQVVCVVVVNHHPSSSSSSNCCRPNDPVSVVCRSVVSVPPRNVSSVSSVVSSLPSQVPDPVGFGPPPPVVRVVSCCVVVVVVVD

Sequence (398 aa):
MIRKKLHRGMRLSRYVLYKETLVDYKENFWSFIGAFVGIGLIGFLQSKIVTDIENVFLIGSFGATSVLVFGAIQSPLSQPRNLIGGHVISAVVGVTAYKLFPDMLWISAPFAVSFSIVLMQITKTLHPPGGATALIAVIGSEKIKHLGYWYVLSPVLTGCFIMLVVALIFNNMTSHRSYPTDKRYTKVIKRFFAGEKRLMIRKKLHRGMRLSRYVLYKETLVDYKENFWSFIGAFVGIGLIGFLQSKIVTDIENVFLIGSFGATSVLVFGAIQSPLSQPRNLIGGHVISAVVGVTAYKLFPDMLWISAPFAVSFSIVLMQITKTLHPPGGATALIAVIGSEKIKHLGYWYVLSPVLTGCFIMLVVALIFNNMTSHRSYPTDKRYTKVIKRFFAGEKRL

Organism: Cytophaga hutchinsonii (strain ATCC 33406 / DSM 1761 / CIP 103989 / NBRC 15051 / NCIMB 9469 / D465) (NCBI:txid269798)